Protein AF-A0A7J6XDV6-F1 (afdb_monomer_lite)

Organism: Thalictrum thalictroides (NCBI:txid46969)

Sequence (397 aa):
MFQEDDDDEEIQNKPAKRRCNKKQIIAVKEKKNRDFEEDVDFEEDVDFEEVNKEIGNISSEEQHILDGDNLLDVECMKLLLLDTNNEEENMLLLEYETNNENKEELLKEINDLKENAELLEDENNSFRKDLKEKDQEIEKRKEEIGILMLNLQELRQQNEEIKKTKDFLEGQLLKITKSFPEGNEATKATLNDLNLKVKELKVENGELKKKVNKVLEIQHENEDLKLKLQELQNENAKMNKQVNKVLEVQHENEDLKLKLQVLQNENAKMNKQLIPLVEVPLLERMDNLQKENDDLKKKKNYVTPMIIEKFKNDNLPPPFNGNETVTEVDAPNQGPTLDCGIYTCEFMELLSFNNNIPKKFHEGFAEKKRVEYAVKILTTPNCSWDIELQKQRHSKP

pLDDT: mean 72.25, std 16.9, range [35.0, 94.75]

InterPro domains:
  IPR003653 Ulp1 protease family, C-terminal catalytic domain [PF02902] (301-377)
  IPR038765 Papain-like cysteine peptidase superfamily [SSF54001] (292-379)

Secondary structure (DSSP, 8-state):
-----------------------SSSSSTTSSSS-------------TTSGGGSS--S-TTSSSSSSSS----HHHHHHHHTTS--HHHHHHHHHHHHHHHHHHHHHHHHHHHHHHHHHHHHHHHHHHHHHHHHHHHHHHHHHHHHHHHHHHHHHHHHHHHHHHHHHHHHHHHHHHHHH-SS--HHHHHHHHHHHHHHHHHHHHHHHHHHHHHHHHHHHHHHHHHHHHHHHHHHHHHHHHHHHHHHHHHHHHHHHHHHHHHHHHHHHHHHHHHHHHHHHHHHHHHHHHHHHHHHHHHHHHHHHHHHHHHHHHHS-PPPP--TTS-------PPP-SSS-HHHHHHHHHHHHHTT----TT--GGGHHHHHHHHHHHHHH-TT-THHHHHHHHHTS--

Foldseek 3Di:
DDDDDDDDDDDDDDDDDDDDDPPDPPPPPPPPPDDDPDDDDDPDPDDPPPVVPVVPDDDPPPPPPPPDDDPPPPVVVVVVVVPDPPVVVVVVVVVVVVVVVVVVVVVVVVVVVVVVVVVVVVVVVVLVVVLVVLVVVLVVLVVVLVVLVVVLVVLVVVVVVVVVVLVVVVVVLVVLCVVDVDDDVVNVVSVVVNVVVVVVVVVVVVVSVVSVVVSVVSVVVSVVSVVVSVVSVVVVVVVVVVVVVVVVVVVVVVVVVVVVVVVVVVVVVVCVVVCCVPVVVVVVVVVVVVVVVVVVVVVVVVVVVVVVVVVVPPPDPPDDDPPDDDDDADADDDDPDPQVVLSVVVVVVCVVVVHRHPPPDDPVCSVVSVVVVVCCCVPVPPPVPVVVVVVVVPPDD

Radius of gyration: 58.83 Å; chains: 1; bounding box: 135×61×163 Å

Structure (mmCIF, N/CA/C/O backbone):
data_AF-A0A7J6XDV6-F1
#
_entry.id   AF-A0A7J6XDV6-F1
#
loop_
_atom_site.group_PDB
_atom_site.id
_atom_site.type_symbol
_atom_site.label_atom_id
_atom_site.label_alt_id
_atom_site.label_comp_id
_atom_site.label_asym_id
_atom_site.label_entity_id
_atom_site.label_seq_id
_atom_site.pdbx_PDB_ins_code
_atom_site.Cartn_x
_atom_site.Cartn_y
_atom_site.Cartn_z
_atom_site.occupancy
_atom_site.B_iso_or_equiv
_atom_site.auth_seq_id
_atom_site.auth_comp_id
_atom_site.auth_asym_id
_atom_site.auth_atom_id
_atom_site.pdbx_PDB_model_num
ATOM 1 N N . MET A 1 1 ? -66.094 -0.611 33.290 1.00 42.28 1 MET A N 1
ATOM 2 C CA . MET A 1 1 ? -66.402 0.003 31.987 1.00 42.28 1 MET A CA 1
ATOM 3 C C . MET A 1 1 ? -65.425 1.154 31.831 1.00 42.28 1 MET A C 1
ATOM 5 O O . MET A 1 1 ? -65.704 2.244 32.300 1.00 42.28 1 MET A O 1
ATOM 9 N N . PHE A 1 2 ? -64.224 0.856 31.345 1.00 40.97 2 PHE A N 1
ATOM 10 C CA . PHE A 1 2 ? -63.200 1.844 31.015 1.00 40.97 2 PHE A CA 1
ATOM 11 C C . PHE A 1 2 ? -62.683 1.441 29.640 1.00 40.97 2 PHE A C 1
ATOM 13 O O . PHE A 1 2 ? -62.364 0.271 29.439 1.00 40.97 2 PHE A O 1
ATOM 20 N N . GLN A 1 3 ? -62.794 2.376 28.703 1.00 47.59 3 GLN A N 1
ATOM 21 C CA . GLN A 1 3 ? -62.421 2.227 27.305 1.00 47.59 3 GLN A CA 1
ATOM 22 C C . GLN A 1 3 ? -60.904 2.385 27.190 1.00 47.59 3 GLN A C 1
ATOM 24 O O . GLN A 1 3 ? -60.331 3.284 27.804 1.00 47.59 3 GLN A O 1
ATOM 29 N N . GLU A 1 4 ? -60.293 1.459 26.460 1.00 53.06 4 GLU A N 1
ATOM 30 C CA . GLU A 1 4 ? -58.931 1.540 25.944 1.00 53.06 4 GLU A CA 1
ATOM 31 C C . GLU A 1 4 ? -59.018 2.307 24.619 1.00 53.06 4 GLU A C 1
ATOM 33 O O . GLU A 1 4 ? -59.754 1.889 23.725 1.00 53.06 4 GLU A O 1
ATOM 38 N N . ASP A 1 5 ? -58.330 3.445 24.536 1.00 54.31 5 ASP A N 1
ATOM 39 C CA . ASP A 1 5 ? -58.077 4.156 23.284 1.00 54.31 5 ASP A CA 1
ATOM 40 C C . ASP A 1 5 ? -56.620 3.854 22.895 1.00 54.31 5 ASP A C 1
ATOM 42 O O . ASP A 1 5 ? -55.681 4.313 23.550 1.00 54.31 5 ASP A O 1
ATOM 46 N N . ASP A 1 6 ? -56.462 3.014 21.871 1.00 53.03 6 ASP A N 1
ATOM 47 C CA . ASP A 1 6 ? -55.205 2.734 21.182 1.00 53.03 6 ASP A CA 1
ATOM 48 C C . ASP A 1 6 ? -54.987 3.807 20.101 1.00 53.03 6 ASP A C 1
ATOM 50 O O . ASP A 1 6 ? -55.679 3.816 19.080 1.00 53.03 6 ASP A O 1
ATOM 54 N N . ASP A 1 7 ? -54.023 4.705 20.316 1.00 51.44 7 ASP A N 1
ATOM 55 C CA . ASP A 1 7 ? -53.526 5.630 19.293 1.00 51.44 7 ASP A CA 1
ATOM 56 C C . ASP A 1 7 ? -52.220 5.079 18.688 1.00 51.44 7 ASP A C 1
ATOM 58 O O . ASP A 1 7 ? -51.138 5.169 19.276 1.00 51.44 7 ASP A O 1
ATOM 62 N N . ASP A 1 8 ? -52.332 4.511 17.485 1.00 48.66 8 ASP A N 1
ATOM 63 C CA . ASP A 1 8 ? -51.218 4.135 16.611 1.00 48.66 8 ASP A CA 1
ATOM 64 C C . ASP A 1 8 ? -50.606 5.392 15.952 1.00 48.66 8 ASP A C 1
ATOM 66 O O . ASP A 1 8 ? -51.126 5.920 14.964 1.00 48.66 8 ASP A O 1
ATOM 70 N N . GLU A 1 9 ? -49.465 5.873 16.460 1.00 49.72 9 GLU A N 1
ATOM 71 C CA . GLU A 1 9 ? -48.662 6.905 15.785 1.00 49.72 9 GLU A CA 1
ATOM 72 C C . GLU A 1 9 ? -47.758 6.302 14.692 1.00 49.72 9 GLU A C 1
ATOM 74 O O . GLU A 1 9 ? -46.709 5.697 14.931 1.00 49.72 9 GLU A O 1
ATOM 79 N N . GLU A 1 10 ? -48.169 6.529 13.447 1.00 46.97 10 GLU A N 1
ATOM 80 C CA . GLU A 1 10 ? -47.465 6.210 12.207 1.00 46.97 10 GLU A CA 1
ATOM 81 C C . GLU A 1 10 ? -46.245 7.143 11.998 1.00 46.97 10 GLU A C 1
ATOM 83 O O . GLU A 1 10 ? -46.358 8.295 11.569 1.00 46.97 10 GLU A O 1
ATOM 88 N N . ILE A 1 11 ? -45.034 6.650 12.285 1.00 42.91 11 ILE A N 1
ATOM 89 C CA . ILE A 1 11 ? -43.776 7.392 12.087 1.00 42.91 11 ILE A CA 1
ATOM 90 C C . ILE A 1 11 ? -43.393 7.414 10.595 1.00 42.91 11 ILE A C 1
ATOM 92 O O . ILE A 1 11 ? -42.800 6.478 10.056 1.00 42.91 11 ILE A O 1
ATOM 96 N N . GLN A 1 12 ? -43.673 8.532 9.920 1.00 42.88 12 GLN A N 1
ATOM 97 C CA . GLN A 1 12 ? -43.189 8.811 8.564 1.00 42.88 12 GLN A CA 1
ATOM 98 C C . GLN A 1 12 ? -41.714 9.259 8.560 1.00 42.88 12 GLN A C 1
ATOM 100 O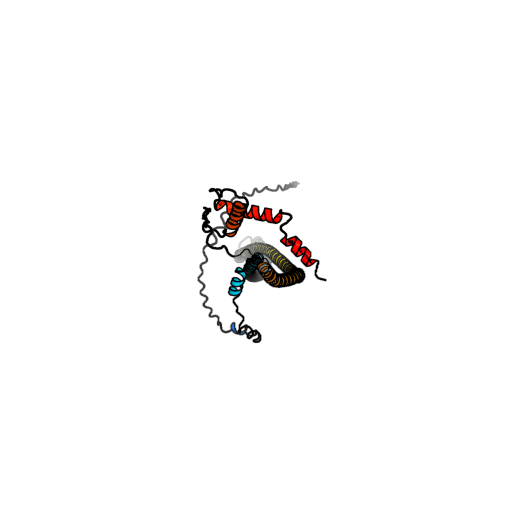 O . GLN A 1 12 ? -41.376 10.395 8.896 1.00 42.88 12 GLN A O 1
ATOM 105 N N . ASN A 1 13 ? -40.825 8.385 8.083 1.00 39.56 13 ASN A N 1
ATOM 106 C CA . ASN A 1 13 ? -39.424 8.700 7.793 1.00 39.56 13 ASN A CA 1
ATOM 107 C C . ASN A 1 13 ? -39.28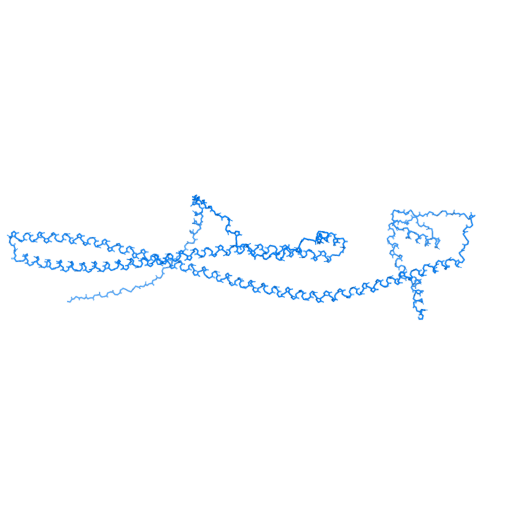6 9.609 6.554 1.00 39.56 13 ASN A C 1
ATOM 109 O O . ASN A 1 13 ? -39.441 9.159 5.418 1.00 39.56 13 ASN A O 1
ATOM 113 N N . LYS A 1 14 ? -38.905 10.880 6.750 1.00 41.59 14 LYS A N 1
ATOM 114 C CA . LYS A 1 14 ? -38.381 11.757 5.682 1.00 41.59 14 LYS A CA 1
ATOM 115 C C . LYS A 1 14 ? -36.859 11.912 5.816 1.00 41.59 14 LYS A C 1
ATOM 117 O O . LYS A 1 14 ? -36.395 12.328 6.876 1.00 41.59 14 LYS A O 1
ATOM 122 N N . PRO A 1 15 ? -36.061 11.669 4.759 1.00 42.22 15 PRO A N 1
ATOM 123 C CA . PRO A 1 15 ? -34.617 11.863 4.823 1.00 42.22 15 PRO A CA 1
ATOM 124 C C . PRO A 1 15 ? -34.245 13.350 4.718 1.00 42.22 15 PRO A C 1
ATOM 126 O O . PRO A 1 15 ? -34.617 14.056 3.776 1.00 42.22 15 PRO A O 1
ATOM 129 N N . ALA A 1 16 ? -33.462 13.822 5.688 1.00 37.50 16 ALA A N 1
ATOM 130 C CA . ALA A 1 16 ? -32.899 15.165 5.715 1.00 37.50 16 ALA A CA 1
ATOM 131 C C . ALA A 1 16 ? -31.791 15.328 4.656 1.00 37.50 16 ALA A C 1
ATOM 133 O O . ALA A 1 16 ? -30.731 14.705 4.729 1.00 37.50 16 ALA A O 1
ATOM 134 N N . LYS A 1 17 ? -32.000 16.228 3.687 1.00 44.69 17 LYS A N 1
ATOM 135 C CA . LYS A 1 17 ? -30.949 16.705 2.774 1.00 44.69 17 LYS A CA 1
ATOM 136 C C . LYS A 1 17 ? -29.948 17.571 3.548 1.00 44.69 17 LYS A C 1
ATOM 138 O O . LYS A 1 17 ? -30.222 18.740 3.815 1.00 44.69 17 LYS A O 1
ATOM 143 N N . ARG A 1 18 ? -28.767 17.035 3.868 1.00 41.06 18 ARG A N 1
ATOM 144 C CA . ARG A 1 18 ? -27.627 17.830 4.359 1.00 41.06 18 ARG A CA 1
ATOM 145 C C . ARG A 1 18 ? -26.849 18.415 3.175 1.00 41.06 18 ARG A C 1
ATOM 147 O O . ARG A 1 18 ? -26.206 17.692 2.421 1.00 41.06 18 ARG A O 1
ATOM 154 N N . ARG A 1 19 ? -26.907 19.741 3.014 1.00 41.50 19 ARG A N 1
ATOM 155 C CA . ARG A 1 19 ? -25.974 20.519 2.180 1.00 41.50 19 ARG A CA 1
ATOM 156 C C . ARG A 1 19 ? -24.620 20.573 2.893 1.00 41.50 19 ARG A C 1
ATOM 158 O O . ARG A 1 19 ? -24.540 21.096 3.999 1.00 41.50 19 ARG A O 1
ATOM 165 N N . CYS A 1 20 ? -23.569 20.053 2.263 1.00 35.00 20 CYS A N 1
ATOM 166 C CA . CYS A 1 20 ? -22.197 20.167 2.754 1.00 35.00 20 CYS A CA 1
ATOM 167 C C . CYS A 1 20 ? -21.556 21.448 2.187 1.00 35.00 20 CYS A C 1
ATOM 169 O O . CYS A 1 20 ? -21.428 21.597 0.971 1.00 35.00 20 CYS A O 1
ATOM 171 N N . ASN A 1 21 ? -21.185 22.387 3.063 1.00 39.69 21 ASN A N 1
ATOM 172 C CA . ASN A 1 21 ? -20.467 23.610 2.702 1.00 39.69 21 ASN A CA 1
ATOM 173 C C . ASN A 1 21 ? -18.962 23.320 2.584 1.00 39.69 21 ASN A C 1
ATOM 175 O O . ASN A 1 21 ? -18.281 23.024 3.559 1.00 39.69 21 ASN A O 1
ATOM 179 N N . LYS A 1 22 ? -18.442 23.446 1.363 1.00 44.06 22 LYS A N 1
ATOM 180 C CA . LYS A 1 22 ? -17.105 23.025 0.915 1.00 44.06 22 LYS A CA 1
ATOM 181 C C . LYS A 1 22 ? -15.966 24.019 1.239 1.00 44.06 22 LYS A C 1
ATOM 183 O O . LYS A 1 22 ? -15.040 24.145 0.448 1.00 44.06 22 LYS A O 1
ATOM 188 N N . LYS A 1 23 ? -16.026 24.772 2.348 1.00 45.41 23 LYS A N 1
ATOM 189 C CA . LYS A 1 23 ? -15.113 25.921 2.588 1.00 45.41 23 LYS A CA 1
ATOM 190 C C . LYS A 1 23 ? -14.207 25.873 3.831 1.00 45.41 23 LYS A C 1
ATOM 192 O O . LYS A 1 23 ? -13.604 26.888 4.145 1.00 45.41 23 LYS A O 1
ATOM 197 N N . GLN A 1 24 ? -14.026 24.733 4.503 1.00 44.28 24 GLN A N 1
ATOM 198 C CA . GLN A 1 24 ? -13.147 24.665 5.694 1.00 44.28 24 GLN A CA 1
ATOM 199 C C . GLN A 1 24 ? -11.982 23.660 5.626 1.00 44.28 24 GLN A C 1
ATOM 201 O O . GLN A 1 24 ? -11.251 23.519 6.596 1.00 44.28 24 GLN A O 1
ATOM 206 N N . ILE A 1 25 ? -11.734 23.007 4.485 1.00 40.75 25 ILE A N 1
ATOM 207 C CA . ILE A 1 25 ? -10.729 21.924 4.399 1.00 40.75 25 ILE A CA 1
ATOM 208 C C . ILE A 1 25 ? -9.299 22.420 4.073 1.00 40.75 25 ILE A C 1
ATOM 210 O O . ILE A 1 25 ? -8.350 21.652 4.159 1.00 40.75 25 ILE A O 1
ATOM 214 N N . ILE A 1 26 ? -9.089 23.706 3.769 1.00 42.16 26 ILE A N 1
ATOM 215 C CA . ILE A 1 26 ? -7.768 24.188 3.306 1.00 42.16 26 ILE A CA 1
ATOM 216 C C . ILE A 1 26 ? -6.864 24.718 4.442 1.00 42.16 26 ILE A C 1
ATOM 218 O O . ILE A 1 26 ? -5.658 24.792 4.267 1.00 42.16 26 ILE A O 1
ATOM 222 N N . ALA A 1 27 ? -7.375 24.989 5.647 1.00 40.38 27 ALA A N 1
ATOM 223 C CA . ALA A 1 27 ? -6.586 25.678 6.684 1.00 40.38 27 ALA A CA 1
ATOM 224 C C . ALA A 1 27 ? -5.869 24.777 7.718 1.00 40.38 27 ALA A C 1
ATOM 226 O O . ALA A 1 27 ? -5.252 25.297 8.642 1.00 40.38 27 ALA A O 1
ATOM 227 N N . VAL A 1 28 ? -5.938 23.443 7.606 1.00 42.12 28 VAL A N 1
ATOM 228 C CA . VAL A 1 28 ? -5.372 22.527 8.629 1.00 42.12 28 VAL A CA 1
ATOM 229 C C . VAL A 1 28 ? -4.059 21.860 8.184 1.00 42.12 28 VAL A C 1
ATOM 231 O O . VAL A 1 28 ? -3.359 21.278 9.007 1.00 42.12 28 VAL A O 1
ATOM 234 N N . LYS A 1 29 ? -3.659 21.985 6.911 1.00 42.00 29 LYS A N 1
ATOM 235 C CA . LYS A 1 29 ? -2.467 21.296 6.380 1.00 42.00 29 LYS A CA 1
ATOM 236 C C . LYS A 1 29 ? -1.126 22.019 6.567 1.00 42.00 29 LYS A C 1
ATOM 238 O O . LYS A 1 29 ? -0.101 21.397 6.339 1.00 42.00 29 LYS A O 1
ATOM 243 N N . GLU A 1 30 ? -1.094 23.266 7.038 1.00 41.66 30 GLU A N 1
ATOM 244 C CA . GLU A 1 30 ? 0.160 24.050 7.106 1.00 41.66 30 GLU A CA 1
ATOM 245 C C . GLU A 1 30 ? 0.763 24.211 8.513 1.00 41.66 30 GLU A C 1
ATOM 247 O O . GLU A 1 30 ? 1.738 24.938 8.683 1.00 41.66 30 GLU A O 1
ATOM 252 N N . LYS A 1 31 ? 0.228 23.542 9.545 1.00 40.75 31 LYS A N 1
ATOM 253 C CA . LYS A 1 31 ? 0.645 23.798 10.941 1.00 40.75 31 LYS A CA 1
ATOM 254 C C . LYS A 1 31 ? 1.330 22.645 11.681 1.00 40.75 31 LYS A C 1
ATOM 256 O O . LYS A 1 31 ? 1.482 22.748 12.890 1.00 40.75 31 LYS A O 1
ATOM 261 N N . LYS A 1 32 ? 1.739 21.571 10.995 1.00 43.12 32 LYS A N 1
ATOM 262 C CA . LYS A 1 32 ? 2.311 20.368 11.640 1.00 43.12 32 LYS A CA 1
ATOM 263 C C . LYS A 1 32 ? 3.757 20.005 11.259 1.00 43.12 32 LYS A C 1
ATOM 265 O O . LYS A 1 32 ? 4.194 18.924 11.618 1.00 43.12 32 LYS A O 1
ATOM 270 N N . ASN A 1 33 ? 4.502 20.909 10.615 1.00 41.16 33 ASN A N 1
ATOM 271 C CA . ASN A 1 33 ? 5.923 20.697 10.271 1.00 41.16 33 ASN A CA 1
ATOM 272 C C . ASN A 1 33 ? 6.887 21.611 11.051 1.00 41.16 33 ASN A C 1
ATOM 274 O O . ASN A 1 33 ? 7.917 22.025 10.532 1.00 41.16 33 ASN A O 1
ATOM 278 N N . ARG A 1 34 ? 6.549 21.983 12.283 1.00 45.19 34 ARG A N 1
ATOM 279 C CA . ARG A 1 34 ? 7.499 22.596 13.216 1.00 45.19 34 ARG A CA 1
ATOM 280 C C . ARG A 1 34 ? 7.268 21.959 14.573 1.00 45.19 34 ARG A C 1
ATOM 282 O O . ARG A 1 34 ? 6.109 21.778 14.933 1.00 45.19 34 ARG A O 1
ATOM 289 N N . ASP A 1 35 ? 8.363 21.646 15.249 1.00 46.56 35 ASP A N 1
ATOM 290 C CA . ASP A 1 35 ? 8.462 21.067 16.592 1.00 46.56 35 ASP A CA 1
ATOM 291 C C . ASP A 1 35 ? 8.635 19.539 16.583 1.00 46.56 35 ASP A C 1
ATOM 293 O O . ASP A 1 35 ? 7.716 18.809 16.926 1.00 46.56 35 ASP A O 1
ATOM 297 N N . PHE A 1 36 ? 9.822 19.082 16.169 1.00 41.06 36 PHE A N 1
ATOM 298 C CA . PHE A 1 36 ? 10.535 17.931 16.746 1.00 41.06 36 PHE A CA 1
ATOM 299 C C . PHE A 1 36 ? 12.029 18.079 16.395 1.00 41.06 36 PHE A C 1
ATOM 301 O O . PHE A 1 36 ? 12.536 17.469 15.461 1.00 41.06 36 PHE A O 1
ATOM 308 N N . GLU A 1 37 ? 12.704 18.986 17.105 1.00 47.16 37 GLU A N 1
ATOM 309 C CA . GLU A 1 37 ? 14.139 18.869 17.386 1.00 47.16 37 GLU A CA 1
ATOM 310 C C . GLU A 1 37 ? 14.222 18.104 18.713 1.00 47.16 37 GLU A C 1
ATOM 312 O O . GLU A 1 37 ? 13.927 18.662 19.770 1.00 47.16 37 GLU A O 1
ATOM 317 N N . GLU A 1 38 ? 14.521 16.809 18.649 1.00 44.34 38 GLU A N 1
ATOM 318 C CA . GLU A 1 38 ? 15.039 16.055 19.789 1.00 44.34 38 GLU A CA 1
ATOM 319 C C . GLU A 1 38 ? 16.454 15.619 19.418 1.00 44.34 38 GLU A C 1
ATOM 321 O O . GLU A 1 38 ? 16.659 14.855 18.474 1.00 44.34 38 GLU A O 1
ATOM 326 N N . ASP A 1 39 ? 17.415 16.179 20.149 1.00 47.16 39 ASP A N 1
ATOM 327 C CA . ASP A 1 39 ? 18.809 15.764 20.166 1.00 47.16 39 ASP A CA 1
ATOM 328 C C . ASP A 1 39 ? 18.874 14.302 20.622 1.00 47.16 39 ASP A C 1
ATOM 330 O O . ASP A 1 39 ? 18.551 13.980 21.770 1.00 47.16 39 ASP A O 1
ATOM 334 N N . VAL A 1 40 ? 19.276 13.409 19.718 1.00 41.66 40 VAL A N 1
ATOM 335 C CA . VAL A 1 40 ? 19.622 12.032 20.063 1.00 41.66 40 VAL A CA 1
ATOM 336 C C . VAL A 1 40 ? 21.095 11.821 19.741 1.00 41.66 40 VAL A C 1
ATOM 338 O O . VAL A 1 40 ? 21.469 11.566 18.598 1.00 41.66 40 VAL A O 1
ATOM 341 N N . ASP A 1 41 ? 21.927 11.952 20.773 1.00 44.81 41 ASP A N 1
ATOM 342 C CA . ASP A 1 41 ? 23.327 11.538 20.758 1.00 44.81 41 ASP A CA 1
ATOM 343 C C . ASP A 1 41 ? 23.387 10.000 20.713 1.00 44.81 41 ASP A C 1
ATOM 345 O O . ASP A 1 41 ? 23.250 9.327 21.737 1.00 44.81 41 ASP A O 1
ATOM 349 N N . PHE A 1 42 ? 23.570 9.436 19.518 1.00 38.22 42 PHE A N 1
ATOM 350 C CA . PHE A 1 42 ? 23.990 8.046 19.337 1.00 38.22 42 PHE A CA 1
ATOM 351 C C . PHE A 1 42 ? 25.503 8.012 19.079 1.00 38.22 42 PHE A C 1
ATOM 353 O O . PHE A 1 42 ? 25.958 8.130 17.943 1.00 38.22 42 PHE A O 1
ATOM 360 N N . GLU A 1 43 ? 26.286 7.844 20.145 1.00 45.59 43 GLU A N 1
ATOM 361 C CA . GLU A 1 43 ? 27.630 7.265 20.056 1.00 45.59 43 GLU A CA 1
ATOM 362 C C . GLU A 1 43 ? 27.474 5.736 19.999 1.00 45.59 43 GLU A C 1
ATOM 364 O O . GLU A 1 43 ? 27.430 5.064 21.029 1.00 45.59 43 GLU A O 1
ATOM 369 N N . GLU A 1 44 ? 27.337 5.177 18.794 1.00 43.44 44 GLU A N 1
ATOM 370 C CA . GLU A 1 44 ? 27.604 3.756 18.554 1.00 43.44 44 GLU A CA 1
ATOM 371 C C . GLU A 1 44 ? 28.928 3.631 17.796 1.00 43.44 44 GLU A C 1
ATOM 373 O O . GLU A 1 44 ? 29.022 3.901 16.598 1.00 43.44 44 GLU A O 1
ATOM 378 N N . ASP A 1 45 ? 29.966 3.226 18.530 1.00 43.53 45 ASP A N 1
ATOM 379 C CA . ASP A 1 45 ? 31.224 2.731 17.983 1.00 43.53 45 ASP A CA 1
ATOM 380 C C . ASP A 1 45 ? 30.943 1.433 17.208 1.00 43.53 45 ASP A C 1
ATOM 382 O O . ASP A 1 45 ? 30.881 0.340 17.774 1.00 43.53 45 ASP A O 1
ATOM 386 N N . VAL A 1 46 ? 30.732 1.549 15.896 1.00 42.97 46 VAL A N 1
ATOM 387 C CA . VAL A 1 46 ? 30.672 0.395 14.995 1.00 42.97 46 VAL A CA 1
ATOM 388 C C . VAL A 1 46 ? 32.104 -0.002 14.635 1.00 42.97 46 VAL A C 1
ATOM 390 O O . VAL A 1 46 ? 32.789 0.704 13.892 1.00 42.97 46 VAL A O 1
ATOM 393 N N . ASP A 1 47 ? 32.558 -1.142 15.158 1.00 50.25 47 ASP A N 1
ATOM 394 C CA . ASP A 1 47 ? 33.832 -1.771 14.795 1.00 50.25 47 ASP A CA 1
ATOM 395 C C . ASP A 1 47 ? 33.838 -2.139 13.297 1.00 50.25 47 ASP A C 1
ATOM 397 O O . ASP A 1 47 ? 33.308 -3.162 12.859 1.00 50.25 47 ASP A O 1
ATOM 401 N N . PHE A 1 48 ? 34.491 -1.301 12.488 1.00 42.25 48 PHE A N 1
ATOM 402 C CA . PHE A 1 48 ? 34.671 -1.465 11.037 1.00 42.25 48 PHE A CA 1
ATOM 403 C C . PHE A 1 48 ? 35.548 -2.671 10.627 1.00 42.25 48 PHE A C 1
ATOM 405 O O . PHE A 1 48 ? 35.811 -2.875 9.440 1.00 42.25 48 PHE A O 1
ATOM 412 N N . GLU A 1 49 ? 36.012 -3.489 11.575 1.00 46.88 49 GLU A N 1
ATOM 413 C CA . GLU A 1 49 ? 36.910 -4.617 11.301 1.00 46.88 49 GLU A CA 1
ATOM 414 C C . GLU A 1 49 ? 36.191 -5.910 10.873 1.00 46.88 49 GLU A C 1
ATOM 416 O O . GLU A 1 49 ? 36.839 -6.812 10.336 1.00 46.88 49 GLU A O 1
ATOM 421 N N . GLU A 1 50 ? 34.862 -6.001 11.012 1.00 44.28 50 GLU A N 1
ATOM 422 C CA . GLU A 1 50 ? 34.119 -7.230 10.682 1.00 44.28 50 GLU A CA 1
ATOM 423 C C . GLU A 1 50 ? 33.432 -7.208 9.299 1.00 44.28 50 GLU A C 1
ATOM 425 O O . GLU A 1 50 ? 33.241 -8.261 8.692 1.00 44.28 50 GLU A O 1
ATOM 430 N N . VAL A 1 51 ? 33.200 -6.029 8.706 1.00 42.19 51 VAL A N 1
ATOM 431 C CA . VAL A 1 51 ? 32.609 -5.904 7.350 1.00 42.19 51 VAL A CA 1
ATOM 432 C C . VAL A 1 51 ? 33.622 -6.222 6.236 1.00 42.19 51 VAL A C 1
ATOM 434 O O . VAL A 1 51 ? 33.253 -6.654 5.145 1.00 42.19 51 VAL A O 1
ATOM 437 N N . ASN A 1 52 ? 34.926 -6.136 6.518 1.00 44.19 52 ASN A N 1
ATOM 438 C CA . ASN A 1 52 ? 35.975 -6.485 5.550 1.00 44.19 52 ASN A CA 1
ATOM 439 C C . ASN A 1 52 ? 36.252 -7.996 5.427 1.00 44.19 52 ASN A C 1
ATOM 441 O O . ASN A 1 52 ? 37.124 -8.394 4.653 1.00 44.19 52 ASN A O 1
ATOM 445 N N . LYS A 1 53 ? 35.525 -8.857 6.155 1.00 48.28 53 LYS A N 1
ATOM 446 C CA . LYS A 1 53 ? 35.725 -10.316 6.110 1.00 48.28 53 LYS A CA 1
ATOM 447 C C . LYS A 1 53 ? 34.789 -11.064 5.158 1.00 48.28 53 LYS A C 1
ATOM 449 O O . LYS A 1 53 ? 35.102 -12.199 4.807 1.00 48.28 53 LYS A O 1
ATOM 454 N N . GLU A 1 54 ? 33.706 -10.443 4.687 1.00 40.91 54 GLU A N 1
ATOM 455 C CA . GLU A 1 54 ? 32.760 -11.076 3.748 1.00 40.91 54 GLU A CA 1
ATOM 456 C C . GLU A 1 54 ? 32.924 -10.647 2.279 1.00 40.91 54 GLU A C 1
ATOM 458 O O . GLU A 1 54 ? 32.385 -11.304 1.392 1.00 40.91 54 GLU A O 1
ATOM 463 N N . ILE A 1 55 ? 33.781 -9.663 1.975 1.00 41.38 55 ILE A N 1
ATOM 464 C CA . ILE A 1 55 ? 34.198 -9.324 0.593 1.00 41.38 55 ILE A CA 1
ATOM 465 C C . ILE A 1 55 ? 35.541 -10.000 0.260 1.00 41.38 55 ILE A C 1
ATOM 467 O O . ILE A 1 55 ? 36.436 -9.442 -0.368 1.00 41.38 55 ILE A O 1
ATOM 471 N N . GLY A 1 56 ? 35.718 -11.229 0.733 1.00 44.34 56 GLY A N 1
ATOM 472 C CA . GLY A 1 56 ? 36.944 -12.000 0.571 1.00 44.34 56 GLY A CA 1
ATOM 473 C C . GLY A 1 56 ? 36.673 -13.335 -0.096 1.00 44.34 56 GLY A C 1
ATOM 474 O O . GLY A 1 56 ? 36.844 -14.348 0.564 1.00 44.34 56 GLY A O 1
ATOM 475 N N . ASN A 1 57 ? 36.201 -13.340 -1.350 1.00 43.75 57 ASN A N 1
ATOM 476 C CA . ASN A 1 57 ? 36.223 -14.512 -2.247 1.00 43.75 57 ASN A CA 1
ATOM 477 C C . ASN A 1 57 ? 35.870 -14.155 -3.708 1.00 43.75 57 ASN A C 1
ATOM 479 O O . ASN A 1 57 ? 35.110 -14.861 -4.370 1.00 43.75 57 ASN A O 1
ATOM 483 N N . ILE A 1 58 ? 36.443 -13.075 -4.247 1.00 40.22 58 ILE A N 1
ATOM 484 C CA . ILE A 1 58 ? 36.572 -12.948 -5.705 1.00 40.22 58 ILE A CA 1
ATOM 485 C C . ILE A 1 58 ? 37.957 -13.476 -6.063 1.00 40.22 58 ILE A C 1
ATOM 487 O O . ILE A 1 58 ? 38.980 -12.932 -5.656 1.00 40.22 58 ILE A O 1
ATOM 491 N N . SER A 1 59 ? 37.934 -14.615 -6.747 1.00 45.00 59 SER A N 1
ATOM 492 C CA . SER A 1 59 ? 39.065 -15.345 -7.308 1.00 45.00 59 SER A CA 1
ATOM 493 C C . SER A 1 59 ? 40.136 -14.425 -7.907 1.00 45.00 59 SER A C 1
ATOM 495 O O . SER A 1 59 ? 39.874 -13.623 -8.800 1.00 45.00 59 SER A O 1
ATOM 497 N N . SER A 1 60 ? 41.370 -14.607 -7.448 1.00 46.00 60 SER A N 1
ATOM 498 C CA . SER A 1 60 ? 42.592 -13.942 -7.903 1.00 46.00 60 SER A CA 1
ATOM 499 C C . SER A 1 60 ? 43.082 -14.393 -9.293 1.00 46.00 60 SER A C 1
ATOM 501 O O . SER A 1 60 ? 44.270 -14.274 -9.585 1.00 46.00 60 SER A O 1
ATOM 503 N N . GLU A 1 61 ? 42.213 -14.933 -10.152 1.00 43.19 61 GLU A N 1
ATOM 504 C CA . GLU A 1 61 ? 42.577 -15.392 -11.505 1.00 43.19 61 GLU A CA 1
ATOM 505 C C . GLU A 1 61 ? 42.276 -14.376 -12.623 1.00 43.19 61 GLU A C 1
ATOM 507 O O . GLU A 1 61 ? 42.722 -14.577 -13.748 1.00 43.19 61 GLU A O 1
ATOM 512 N N . GLU A 1 62 ? 41.629 -13.241 -12.331 1.00 45.12 62 GLU A N 1
ATOM 513 C CA . GLU A 1 62 ? 41.301 -12.217 -13.348 1.00 45.12 62 GLU A CA 1
ATOM 514 C C . GLU A 1 62 ? 42.104 -10.903 -13.237 1.00 45.12 62 GLU A C 1
ATOM 516 O O . GLU A 1 62 ? 41.857 -9.962 -13.986 1.00 45.12 62 GLU A O 1
ATOM 521 N N . GLN A 1 63 ? 43.124 -10.826 -12.372 1.00 41.22 63 GLN A N 1
ATOM 522 C CA . GLN A 1 63 ? 43.938 -9.607 -12.179 1.00 41.22 63 GLN A CA 1
ATOM 523 C C . GLN A 1 63 ? 45.283 -9.569 -12.931 1.00 41.22 63 GLN A C 1
ATOM 525 O O . GLN A 1 63 ? 46.097 -8.689 -12.676 1.00 41.22 63 GLN A O 1
ATOM 530 N N . HIS A 1 64 ? 45.527 -10.459 -13.900 1.00 41.56 64 HIS A N 1
ATOM 531 C CA . HIS A 1 64 ? 46.807 -10.499 -14.633 1.00 41.56 64 HIS A CA 1
ATOM 532 C C . HIS A 1 64 ? 46.736 -10.269 -16.156 1.00 41.56 64 HIS A C 1
ATOM 534 O O . HIS A 1 64 ? 47.687 -10.606 -16.857 1.00 41.56 64 HIS A O 1
ATOM 540 N N . ILE A 1 65 ? 45.674 -9.652 -16.696 1.00 43.25 65 ILE A N 1
ATOM 541 C CA . ILE A 1 65 ? 45.585 -9.339 -18.148 1.00 43.25 65 ILE A CA 1
ATOM 542 C C . ILE A 1 65 ? 45.283 -7.850 -18.427 1.00 43.25 65 ILE A C 1
ATOM 544 O O . ILE A 1 65 ? 44.740 -7.511 -19.470 1.00 43.25 65 ILE A O 1
ATOM 548 N N . LEU A 1 66 ? 45.634 -6.925 -17.526 1.00 42.00 66 LEU A N 1
ATOM 549 C CA . LEU A 1 66 ? 45.458 -5.482 -17.793 1.00 42.00 66 LEU A CA 1
ATOM 550 C C . LEU A 1 66 ? 46.690 -4.602 -17.551 1.00 42.00 66 LEU A C 1
ATOM 552 O O . LEU A 1 66 ? 46.592 -3.391 -17.708 1.00 42.00 66 LEU A O 1
ATOM 556 N N . ASP A 1 67 ? 47.858 -5.195 -17.310 1.00 47.00 67 ASP A N 1
ATOM 557 C CA . ASP A 1 67 ? 49.129 -4.466 -17.302 1.00 47.00 67 ASP A CA 1
ATOM 558 C C . ASP A 1 67 ? 49.978 -4.918 -18.495 1.00 47.00 67 ASP A C 1
ATOM 560 O O . ASP A 1 67 ? 50.739 -5.882 -18.410 1.00 47.00 67 ASP A O 1
ATOM 564 N N . GLY A 1 68 ? 49.820 -4.250 -19.640 1.00 46.44 68 GLY A N 1
ATOM 565 C CA . GLY A 1 68 ? 50.704 -4.471 -20.785 1.00 46.44 68 GLY A CA 1
ATOM 566 C C . GLY A 1 68 ? 50.175 -3.959 -22.120 1.00 46.44 68 GLY A C 1
ATOM 567 O O . GLY A 1 68 ? 49.527 -4.689 -22.863 1.00 46.44 68 GLY A O 1
ATOM 568 N N . ASP A 1 69 ? 50.543 -2.721 -22.444 1.00 48.75 69 ASP A N 1
ATOM 569 C CA . ASP A 1 69 ? 50.901 -2.291 -23.802 1.00 48.75 69 ASP A CA 1
ATOM 570 C C . ASP A 1 69 ? 49.831 -2.268 -24.906 1.00 48.75 69 ASP A C 1
ATOM 572 O O . ASP A 1 69 ? 50.146 -2.568 -26.053 1.00 48.75 69 ASP A O 1
ATOM 576 N N . ASN A 1 70 ? 48.598 -1.832 -24.628 1.00 49.78 70 ASN A N 1
ATOM 577 C CA . ASN A 1 70 ? 47.683 -1.386 -25.698 1.00 49.78 70 ASN A CA 1
ATOM 578 C C . ASN A 1 70 ? 46.717 -0.261 -25.284 1.00 49.78 70 ASN A C 1
ATOM 580 O O . ASN A 1 70 ? 45.634 -0.122 -25.846 1.00 49.78 70 ASN A O 1
ATOM 584 N N . LEU A 1 71 ? 47.141 0.616 -24.368 1.00 48.25 71 LEU A N 1
ATOM 585 C CA . LEU A 1 71 ? 46.595 1.976 -24.284 1.00 48.25 71 LEU A CA 1
ATOM 586 C C . LEU A 1 71 ? 47.185 2.822 -25.432 1.00 48.25 71 LEU A C 1
ATOM 588 O O . LEU A 1 71 ? 47.844 3.837 -25.225 1.00 48.25 71 LEU A O 1
ATOM 592 N N . LEU A 1 72 ? 46.987 2.383 -26.680 1.00 50.69 72 LEU A N 1
ATOM 593 C CA . LEU A 1 72 ? 46.903 3.355 -27.760 1.00 50.69 72 LEU A CA 1
ATOM 594 C C . LEU A 1 72 ? 45.605 4.103 -27.475 1.00 50.69 72 LEU A C 1
ATOM 596 O O . LEU A 1 72 ? 44.521 3.578 -27.722 1.00 50.69 72 LEU A O 1
ATOM 600 N N . ASP A 1 73 ? 45.763 5.255 -26.827 1.00 52.75 73 ASP A N 1
ATOM 601 C CA . ASP A 1 73 ? 44.724 6.194 -26.430 1.00 52.75 73 ASP A CA 1
ATOM 602 C C . ASP A 1 73 ? 43.514 6.111 -27.365 1.00 52.75 73 ASP A C 1
ATOM 604 O O . ASP A 1 73 ? 43.611 6.385 -28.566 1.00 52.75 73 ASP A O 1
ATOM 608 N N . VAL A 1 74 ? 42.349 5.791 -26.805 1.00 58.09 74 VAL A N 1
ATOM 609 C CA . VAL A 1 74 ? 41.065 6.039 -27.475 1.00 58.09 74 VAL A CA 1
ATOM 610 C C . VAL A 1 74 ? 41.008 7.511 -27.920 1.00 58.09 74 VAL A C 1
ATOM 612 O O . VAL A 1 74 ? 40.492 7.805 -28.993 1.00 58.09 74 VAL A O 1
ATOM 615 N N . GLU A 1 75 ? 41.661 8.414 -27.178 1.00 58.31 75 GLU A N 1
ATOM 616 C CA . GLU A 1 75 ? 41.947 9.807 -27.546 1.00 58.31 75 GLU A CA 1
ATOM 617 C C . GLU A 1 75 ? 42.776 9.958 -28.848 1.00 58.31 75 GLU A C 1
ATOM 619 O O . GLU A 1 75 ? 42.488 10.816 -29.681 1.00 58.31 75 GLU A O 1
ATOM 624 N N . CYS A 1 76 ? 43.784 9.110 -29.079 1.00 55.03 76 CYS A N 1
ATOM 625 C CA . CYS A 1 76 ? 44.629 9.123 -30.275 1.00 55.03 76 CYS A CA 1
ATOM 626 C C . CYS A 1 76 ? 43.929 8.492 -31.483 1.00 55.03 76 CYS A C 1
ATOM 628 O O . CYS A 1 76 ? 44.114 8.976 -32.599 1.00 55.03 76 CYS A O 1
ATOM 630 N N . MET A 1 77 ? 43.093 7.464 -31.288 1.00 58.25 77 MET A N 1
ATOM 631 C CA . MET A 1 77 ? 42.207 6.987 -32.358 1.00 58.25 77 MET A CA 1
ATOM 632 C C . MET A 1 77 ? 41.112 8.013 -32.696 1.00 58.25 77 MET A C 1
ATOM 634 O O . MET A 1 77 ? 40.829 8.199 -33.878 1.00 58.25 77 MET A O 1
ATOM 638 N N . LYS A 1 78 ? 40.575 8.755 -31.712 1.00 60.25 78 LYS A N 1
ATOM 639 C CA . LYS A 1 78 ? 39.669 9.898 -31.954 1.00 60.25 78 LYS A CA 1
ATOM 640 C C . LYS A 1 78 ? 40.334 10.983 -32.807 1.00 60.25 78 LYS A C 1
ATOM 642 O O . LYS A 1 78 ? 39.720 11.479 -33.746 1.00 60.25 78 LYS A O 1
ATOM 647 N N . LEU A 1 79 ? 41.598 11.313 -32.531 1.00 60.56 79 LEU A N 1
ATOM 648 C CA . LEU A 1 79 ? 42.353 12.303 -33.309 1.00 60.56 79 LEU A CA 1
ATOM 649 C C . LEU A 1 79 ? 42.686 11.836 -34.736 1.00 60.56 79 LEU A C 1
ATOM 651 O O . LEU A 1 79 ? 42.697 12.659 -35.645 1.00 60.56 79 LEU A O 1
ATOM 655 N N . LEU A 1 80 ? 42.923 10.538 -34.955 1.00 58.38 80 LEU A N 1
ATOM 656 C CA . LEU A 1 80 ? 43.199 9.991 -36.291 1.00 58.38 80 LEU A CA 1
ATOM 657 C C . LEU A 1 80 ? 41.941 9.834 -37.163 1.00 58.38 80 LEU A C 1
ATOM 659 O O . LEU A 1 80 ? 42.044 9.933 -38.383 1.00 58.38 80 LEU A O 1
ATOM 663 N N . LEU A 1 81 ? 40.764 9.619 -36.565 1.00 56.19 81 LEU A N 1
ATOM 664 C CA . LEU A 1 81 ? 39.491 9.523 -37.296 1.00 56.19 81 LEU A CA 1
ATOM 665 C C . LEU A 1 81 ? 38.940 10.901 -37.709 1.00 56.19 81 LEU A C 1
ATOM 667 O O . LEU A 1 81 ? 38.390 11.030 -38.802 1.00 56.19 81 LEU A O 1
ATOM 671 N N . LEU A 1 82 ? 39.177 11.948 -36.909 1.00 55.66 82 LEU A N 1
ATOM 672 C CA . LEU A 1 82 ? 38.764 13.328 -37.217 1.00 55.66 82 LEU A CA 1
ATOM 673 C C . LEU A 1 82 ? 39.477 13.947 -38.438 1.00 55.66 82 LEU A C 1
ATOM 675 O O . LEU A 1 82 ? 38.962 14.903 -39.014 1.00 55.66 82 LEU A O 1
ATOM 679 N N . ASP A 1 83 ? 40.627 13.406 -38.855 1.00 53.56 83 ASP A N 1
ATOM 680 C CA . ASP A 1 83 ? 41.381 13.871 -40.036 1.00 53.56 83 ASP A CA 1
ATOM 681 C C . ASP A 1 83 ? 40.867 13.272 -41.361 1.00 53.56 83 ASP A C 1
ATOM 683 O O . ASP A 1 83 ? 41.292 13.664 -42.454 1.00 53.56 83 ASP A O 1
ATOM 687 N N . THR A 1 84 ? 39.921 12.332 -41.294 1.00 54.81 84 THR A N 1
ATOM 688 C CA . THR A 1 84 ? 39.235 11.810 -42.476 1.00 54.81 84 THR A CA 1
ATOM 689 C C . THR A 1 84 ? 37.926 12.580 -42.670 1.00 54.81 84 THR A C 1
ATOM 691 O O . THR A 1 84 ? 37.089 12.640 -41.778 1.00 54.81 84 THR A O 1
ATOM 694 N N . ASN A 1 85 ? 37.729 13.203 -43.840 1.00 56.53 85 ASN A N 1
ATOM 695 C CA . ASN A 1 85 ? 36.498 13.929 -44.218 1.00 56.53 85 ASN A CA 1
ATOM 696 C C . ASN A 1 85 ? 35.283 12.987 -44.412 1.00 56.53 85 ASN A C 1
ATOM 698 O O . ASN A 1 85 ? 34.487 13.168 -45.334 1.00 56.53 85 ASN A O 1
ATOM 702 N N . ASN A 1 86 ? 35.168 11.939 -43.600 1.00 70.12 86 ASN A N 1
ATOM 703 C CA . ASN A 1 86 ? 34.144 10.922 -43.711 1.00 70.12 86 ASN A CA 1
ATOM 704 C C . ASN A 1 86 ? 33.015 11.236 -42.720 1.00 70.12 86 ASN A C 1
ATOM 706 O O . ASN A 1 86 ? 33.033 10.827 -41.561 1.00 70.12 86 ASN A O 1
ATOM 710 N N . GLU A 1 87 ? 32.043 12.035 -43.170 1.00 75.88 87 GLU A N 1
ATOM 711 C CA . GLU A 1 87 ? 30.904 12.494 -42.357 1.00 75.88 87 GLU A CA 1
ATOM 712 C C . GLU A 1 87 ? 30.113 11.335 -41.716 1.00 75.88 87 GLU A C 1
ATOM 714 O O . GLU A 1 87 ? 29.555 11.504 -40.632 1.00 75.88 87 GLU A O 1
ATOM 719 N N . GLU A 1 88 ? 30.102 10.151 -42.339 1.00 75.12 88 GLU A N 1
ATOM 720 C CA . GLU A 1 88 ? 29.416 8.960 -41.819 1.00 75.12 88 GLU A CA 1
ATOM 721 C C . GLU A 1 88 ? 30.073 8.395 -40.547 1.00 75.12 88 GLU A C 1
ATOM 723 O O . GLU A 1 88 ? 29.366 8.052 -39.599 1.00 75.12 88 GLU A O 1
ATOM 728 N N . GLU A 1 89 ? 31.407 8.346 -40.469 1.00 72.31 89 GLU A N 1
ATOM 729 C CA . GLU A 1 89 ? 32.110 7.827 -39.282 1.00 72.31 89 GLU A CA 1
ATOM 730 C C . GLU A 1 89 ? 31.975 8.774 -38.083 1.00 72.31 89 GLU A C 1
ATOM 732 O O . GLU A 1 89 ? 31.761 8.326 -36.955 1.00 72.31 89 GLU A O 1
ATOM 737 N N . ASN A 1 90 ? 31.993 10.088 -38.328 1.00 74.62 90 ASN A N 1
ATOM 738 C CA . ASN A 1 90 ? 31.751 11.089 -37.286 1.00 74.62 90 ASN A CA 1
ATOM 739 C C . ASN A 1 90 ? 30.309 11.030 -36.747 1.00 74.62 90 ASN A C 1
ATOM 741 O O . ASN A 1 90 ? 30.090 11.236 -35.553 1.00 74.62 90 ASN A O 1
ATOM 745 N N . MET A 1 91 ? 29.325 10.716 -37.599 1.00 79.12 91 MET A N 1
ATOM 746 C CA . MET A 1 91 ? 27.929 10.544 -37.181 1.00 79.12 91 MET A CA 1
ATOM 747 C C . MET A 1 91 ? 27.747 9.308 -36.290 1.00 79.12 91 MET A C 1
ATOM 749 O O . MET A 1 91 ? 27.089 9.396 -35.254 1.00 79.12 91 MET A O 1
ATOM 753 N N . LEU A 1 92 ? 28.371 8.181 -36.650 1.00 75.75 92 LEU A N 1
ATOM 754 C CA . LEU A 1 92 ? 28.330 6.951 -35.850 1.00 75.75 92 LEU A CA 1
ATOM 755 C C . LEU A 1 92 ? 29.012 7.118 -34.485 1.00 75.75 92 LEU A C 1
ATOM 757 O O . LEU A 1 92 ? 28.533 6.575 -33.489 1.00 75.75 92 LEU A O 1
ATOM 761 N N . LEU A 1 93 ? 30.106 7.886 -34.414 1.00 76.12 93 LEU A N 1
ATOM 762 C CA . LEU A 1 93 ? 30.788 8.173 -33.151 1.00 76.12 93 LEU A CA 1
ATOM 763 C C . LEU A 1 93 ? 29.918 9.032 -32.217 1.00 76.12 93 LEU A C 1
ATOM 765 O O . LEU A 1 93 ? 29.790 8.704 -31.039 1.00 76.12 93 LEU A O 1
ATOM 769 N N . LEU A 1 94 ? 29.262 10.069 -32.751 1.00 77.00 94 LEU A N 1
ATOM 770 C CA . LEU A 1 94 ? 28.298 10.894 -32.011 1.00 77.00 94 LEU A CA 1
ATOM 771 C C . LEU A 1 94 ? 27.106 10.074 -31.495 1.00 77.00 94 LEU A C 1
ATOM 773 O O . LEU A 1 94 ? 26.672 10.267 -30.358 1.00 77.00 94 LEU A O 1
ATOM 777 N N . GLU A 1 95 ? 26.584 9.144 -32.301 1.00 81.56 95 GLU A N 1
ATOM 778 C CA . GLU A 1 95 ? 25.506 8.235 -31.889 1.00 81.56 95 GLU A CA 1
ATOM 779 C C . GLU A 1 95 ? 25.967 7.271 -30.782 1.00 81.56 95 GLU A C 1
ATOM 781 O O . GLU A 1 95 ? 25.229 6.998 -29.835 1.00 81.56 95 GLU A O 1
ATOM 786 N N . TYR A 1 96 ? 27.205 6.774 -30.848 1.00 74.50 96 TYR A N 1
ATOM 787 C CA . TYR A 1 96 ? 27.775 5.942 -29.788 1.00 74.50 96 TYR A CA 1
ATOM 788 C C . TYR A 1 96 ? 27.952 6.716 -28.473 1.00 74.50 96 TYR A C 1
ATOM 790 O O . TYR A 1 96 ? 27.584 6.205 -27.414 1.00 74.50 96 TYR A O 1
ATOM 798 N N . GLU A 1 97 ? 28.475 7.944 -28.528 1.00 79.31 97 GLU A N 1
ATOM 799 C CA . GLU A 1 97 ? 28.660 8.799 -27.348 1.00 79.31 97 GLU A CA 1
ATOM 800 C C . GLU A 1 97 ? 27.316 9.145 -26.694 1.00 79.31 97 GLU A C 1
ATOM 802 O O . GLU A 1 97 ? 27.143 8.905 -25.498 1.00 79.31 97 GLU A O 1
ATOM 807 N N . THR A 1 98 ? 26.323 9.570 -27.482 1.00 84.44 98 THR A N 1
ATOM 808 C CA . THR A 1 98 ? 24.964 9.828 -26.967 1.00 84.44 98 THR A CA 1
ATOM 809 C C . THR A 1 98 ? 24.307 8.575 -26.386 1.00 84.44 98 THR A C 1
ATOM 811 O O . THR A 1 98 ? 23.645 8.647 -25.352 1.00 84.44 98 THR A O 1
ATOM 814 N N . ASN A 1 99 ? 24.514 7.397 -26.981 1.00 83.88 99 ASN A N 1
ATOM 815 C CA . ASN A 1 99 ? 24.011 6.141 -26.419 1.00 83.88 99 ASN A CA 1
ATOM 816 C C . ASN A 1 99 ? 24.684 5.764 -25.088 1.00 83.88 99 ASN A C 1
ATOM 818 O O . ASN A 1 99 ? 24.026 5.185 -24.220 1.00 83.88 99 ASN A O 1
ATOM 822 N N . ASN A 1 100 ? 25.967 6.085 -24.908 1.00 82.00 100 ASN A N 1
ATOM 823 C CA . ASN A 1 100 ? 26.677 5.838 -23.653 1.00 82.00 100 ASN A CA 1
ATOM 824 C C . ASN A 1 100 ? 26.238 6.797 -22.541 1.00 82.00 100 ASN A C 1
ATOM 826 O O . ASN A 1 100 ? 25.989 6.338 -21.428 1.00 82.00 100 ASN A O 1
ATOM 830 N N . GLU A 1 101 ? 26.068 8.086 -22.841 1.00 86.75 101 GLU A N 1
ATOM 831 C CA . GLU A 1 101 ? 25.531 9.065 -21.882 1.00 86.75 101 GLU A CA 1
ATOM 832 C C . GLU A 1 101 ? 24.125 8.661 -21.411 1.00 86.75 101 GLU A C 1
ATOM 834 O O . GLU A 1 101 ? 23.869 8.566 -20.209 1.00 86.75 101 GLU A O 1
ATOM 839 N N . ASN A 1 102 ? 23.245 8.286 -22.348 1.00 88.94 102 ASN A N 1
ATOM 840 C CA . ASN A 1 102 ? 21.907 7.782 -22.026 1.00 88.94 102 ASN A CA 1
ATOM 841 C C . ASN A 1 102 ? 21.958 6.519 -21.146 1.00 88.94 102 ASN A C 1
ATOM 843 O O . ASN A 1 102 ? 21.111 6.321 -20.275 1.00 88.94 102 ASN A O 1
ATOM 847 N N . LYS A 1 103 ? 22.944 5.637 -21.356 1.00 89.69 103 LYS A N 1
ATOM 848 C CA . LYS A 1 103 ? 23.123 4.428 -20.541 1.00 89.69 103 LYS A CA 1
ATOM 849 C C . LYS A 1 103 ? 23.534 4.765 -19.107 1.00 89.69 103 LYS A C 1
ATOM 851 O O . LYS A 1 103 ? 23.040 4.117 -18.185 1.00 89.69 103 LYS A O 1
ATOM 856 N N . GLU A 1 104 ? 24.429 5.730 -18.911 1.00 89.75 104 GLU A N 1
ATOM 857 C CA . GLU A 1 104 ? 24.842 6.173 -17.574 1.00 89.75 104 GLU A CA 1
ATOM 858 C C . GLU A 1 104 ? 23.686 6.834 -16.816 1.00 89.75 104 GLU A C 1
ATOM 860 O O . GLU A 1 104 ? 23.470 6.523 -15.643 1.00 89.75 104 GLU A O 1
ATOM 865 N N . GLU A 1 105 ? 22.888 7.664 -17.494 1.00 93.25 105 GLU A N 1
ATOM 866 C CA . GLU A 1 105 ? 21.692 8.277 -16.908 1.00 93.25 105 GLU A CA 1
ATOM 867 C C . GLU A 1 105 ? 20.660 7.217 -16.486 1.00 93.25 105 GLU A C 1
ATOM 869 O O . GLU A 1 105 ? 20.188 7.230 -15.348 1.00 93.25 105 GLU A O 1
ATOM 874 N N . LEU A 1 106 ? 20.392 6.226 -17.345 1.00 90.25 106 LEU A N 1
ATOM 875 C CA . LEU A 1 106 ? 19.501 5.107 -17.016 1.00 90.25 106 LEU A CA 1
ATOM 876 C C . LEU A 1 106 ? 20.029 4.247 -15.860 1.00 90.25 106 LEU A C 1
ATOM 878 O O . LEU A 1 106 ? 19.249 3.771 -15.036 1.00 90.25 106 LEU A O 1
ATOM 882 N N . LEU A 1 107 ? 21.344 4.016 -15.780 1.00 90.88 107 LEU A N 1
ATOM 883 C CA . LEU A 1 107 ? 21.947 3.281 -14.663 1.00 90.88 107 LEU A CA 1
ATOM 884 C C . LEU A 1 107 ? 21.777 4.030 -13.342 1.00 90.88 107 LEU A C 1
ATOM 886 O O . LEU A 1 107 ? 21.492 3.401 -12.321 1.00 90.88 107 LEU A O 1
ATOM 890 N N . LYS A 1 108 ? 21.915 5.358 -13.368 1.00 94.25 108 LYS A N 1
ATOM 891 C CA . LYS A 1 108 ? 21.664 6.205 -12.206 1.00 94.25 108 LYS A CA 1
ATOM 892 C C . LYS A 1 108 ? 20.200 6.127 -11.772 1.00 94.25 108 LYS A C 1
ATOM 894 O O . LYS A 1 108 ? 19.943 5.824 -10.614 1.00 94.25 108 LYS A O 1
ATOM 899 N N . GLU A 1 109 ? 19.257 6.280 -12.702 1.00 94.06 109 GLU A N 1
ATOM 900 C CA . GLU A 1 109 ? 17.822 6.163 -12.405 1.00 94.06 109 GLU A CA 1
ATOM 901 C C . GLU A 1 109 ? 17.465 4.783 -11.825 1.00 94.06 109 GLU A C 1
ATOM 903 O O . GLU A 1 109 ? 16.707 4.684 -10.862 1.00 94.06 109 GLU A O 1
ATOM 908 N N . ILE A 1 110 ? 18.052 3.700 -12.349 1.00 90.12 110 ILE A N 1
ATOM 909 C CA . ILE A 1 110 ? 17.859 2.347 -11.806 1.00 90.12 110 ILE A CA 1
ATOM 910 C C . ILE A 1 110 ? 18.352 2.244 -10.358 1.00 90.12 110 ILE A C 1
ATOM 912 O O . ILE A 1 110 ? 17.703 1.574 -9.554 1.00 90.12 110 ILE A O 1
ATOM 916 N N . ASN A 1 111 ? 19.489 2.855 -10.025 1.00 92.25 111 ASN A N 1
ATOM 917 C CA . ASN A 1 111 ? 20.019 2.828 -8.664 1.00 92.25 111 ASN A CA 1
ATOM 918 C C . ASN A 1 111 ? 19.155 3.661 -7.711 1.00 92.25 111 ASN A C 1
ATOM 920 O O . ASN A 1 111 ? 18.777 3.147 -6.661 1.00 92.25 111 ASN A O 1
ATOM 924 N N . ASP A 1 112 ? 18.743 4.862 -8.120 1.00 93.94 112 ASP A N 1
ATOM 925 C CA . ASP A 1 112 ? 17.837 5.712 -7.338 1.00 93.94 112 ASP A CA 1
ATOM 926 C C . ASP A 1 112 ? 16.494 4.993 -7.082 1.00 93.94 112 ASP A C 1
ATOM 928 O O . ASP A 1 112 ? 15.930 5.041 -5.988 1.00 93.94 112 ASP A O 1
ATOM 932 N N . LEU A 1 113 ? 15.962 4.271 -8.076 1.00 91.88 113 LEU A N 1
ATOM 933 C CA . LEU A 1 113 ? 14.740 3.474 -7.919 1.00 91.88 113 LEU A CA 1
ATOM 934 C C . LEU A 1 113 ? 14.924 2.269 -6.987 1.00 91.88 113 LEU A C 1
ATOM 936 O O . LEU A 1 113 ? 13.979 1.910 -6.285 1.00 91.88 113 LEU A O 1
ATOM 940 N N . LYS A 1 114 ? 16.105 1.640 -6.972 1.00 92.25 114 LYS A N 1
ATOM 941 C CA . LYS A 1 114 ? 16.414 0.543 -6.041 1.00 92.25 114 LYS A CA 1
ATOM 942 C C . LYS A 1 114 ? 16.477 1.034 -4.600 1.00 92.25 114 LYS A C 1
ATOM 944 O O . LYS A 1 114 ? 15.844 0.423 -3.749 1.00 92.25 114 LYS A O 1
ATOM 949 N N . GLU A 1 115 ? 17.168 2.143 -4.354 1.00 94.06 115 GLU A N 1
ATOM 950 C CA . GLU A 1 115 ? 17.265 2.748 -3.020 1.00 94.06 115 GLU A CA 1
ATOM 951 C C . GLU A 1 115 ? 15.876 3.149 -2.498 1.00 94.06 115 GLU A C 1
ATOM 953 O O . GLU A 1 115 ? 15.494 2.812 -1.380 1.00 94.06 115 GLU A O 1
ATOM 958 N N . ASN A 1 116 ? 15.047 3.761 -3.351 1.00 91.44 116 ASN A N 1
ATOM 959 C CA . ASN A 1 116 ? 13.659 4.068 -2.997 1.00 91.44 116 ASN A CA 1
ATOM 960 C C . ASN A 1 116 ? 12.818 2.812 -2.699 1.00 91.44 116 ASN A C 1
ATOM 962 O O . ASN A 1 116 ? 11.935 2.856 -1.842 1.00 91.44 116 ASN A O 1
ATOM 966 N N . ALA A 1 117 ? 13.048 1.702 -3.407 1.00 88.81 117 ALA A N 1
ATOM 967 C CA . ALA A 1 117 ? 12.338 0.450 -3.153 1.00 88.81 117 ALA A CA 1
ATOM 968 C C . ALA A 1 117 ? 12.723 -0.164 -1.797 1.00 88.81 117 ALA A C 1
ATOM 970 O O . ALA A 1 117 ? 11.839 -0.644 -1.091 1.00 88.81 117 ALA A O 1
ATOM 971 N N . GLU A 1 118 ? 14.002 -0.097 -1.425 1.00 93.31 118 GLU A N 1
ATOM 972 C CA . GLU A 1 118 ? 14.517 -0.562 -0.131 1.00 93.31 118 GLU A CA 1
ATOM 973 C C . GLU A 1 118 ? 13.930 0.256 1.031 1.00 93.31 118 GLU A C 1
ATOM 975 O O . GLU A 1 118 ? 13.351 -0.313 1.955 1.00 93.31 118 GLU A O 1
ATOM 980 N N . LEU A 1 119 ? 13.921 1.591 0.918 1.00 92.94 119 LEU A N 1
ATOM 981 C CA . LEU A 1 119 ? 13.283 2.472 1.908 1.00 92.94 119 LEU A CA 1
ATOM 982 C C . LEU A 1 119 ? 11.787 2.164 2.092 1.00 92.94 119 LEU A C 1
ATOM 984 O O . LEU A 1 119 ? 11.282 2.121 3.215 1.00 92.94 119 LEU A O 1
ATOM 988 N N . LEU A 1 120 ? 11.063 1.914 0.997 1.00 90.31 120 LEU A N 1
ATOM 989 C CA . LEU A 1 120 ? 9.649 1.534 1.058 1.00 90.31 120 LEU A CA 1
ATOM 990 C C . LEU A 1 120 ? 9.436 0.142 1.669 1.00 90.31 120 LEU A C 1
ATOM 992 O O . LEU A 1 120 ? 8.390 -0.109 2.277 1.00 90.31 120 LEU A O 1
ATOM 996 N N . GLU A 1 121 ? 10.374 -0.787 1.494 1.00 92.69 121 GLU A N 1
ATOM 997 C CA . GLU A 1 121 ? 10.319 -2.104 2.129 1.00 92.69 121 GLU A CA 1
ATOM 998 C C . GLU A 1 121 ? 10.494 -1.989 3.649 1.00 92.69 121 GLU A C 1
ATOM 1000 O O . GLU A 1 121 ? 9.705 -2.573 4.402 1.00 92.69 121 GLU A O 1
ATOM 1005 N N . ASP A 1 122 ? 11.428 -1.155 4.101 1.00 92.94 122 ASP A N 1
ATOM 1006 C CA . ASP A 1 122 ? 11.652 -0.869 5.519 1.00 92.94 122 ASP A CA 1
ATOM 1007 C C . ASP A 1 122 ? 10.456 -0.174 6.179 1.00 92.94 122 ASP A C 1
ATOM 1009 O O . ASP A 1 122 ? 9.991 -0.610 7.240 1.00 92.94 122 ASP A O 1
ATOM 1013 N N . GLU A 1 123 ? 9.876 0.842 5.531 1.00 92.56 123 GLU A N 1
ATOM 1014 C CA . GLU A 1 123 ? 8.643 1.482 6.007 1.00 92.56 123 GLU A CA 1
ATOM 1015 C C . GLU A 1 123 ? 7.495 0.466 6.131 1.00 92.56 123 GLU A C 1
ATOM 1017 O O . GLU A 1 123 ? 6.793 0.420 7.146 1.00 92.56 123 GLU A O 1
ATOM 1022 N N . ASN A 1 124 ? 7.325 -0.415 5.139 1.00 88.25 124 ASN A N 1
ATOM 1023 C CA . ASN A 1 124 ? 6.311 -1.469 5.190 1.00 88.25 124 ASN A CA 1
ATOM 1024 C C . ASN A 1 124 ? 6.563 -2.477 6.318 1.00 88.25 124 ASN A C 1
ATOM 1026 O O . ASN A 1 124 ? 5.611 -2.947 6.953 1.00 88.25 124 ASN A O 1
ATOM 1030 N N . ASN A 1 125 ? 7.821 -2.825 6.584 1.00 90.81 125 ASN A N 1
ATOM 1031 C CA . ASN A 1 125 ? 8.187 -3.713 7.683 1.00 90.81 125 ASN A CA 1
ATOM 1032 C C . ASN A 1 125 ? 7.902 -3.068 9.046 1.00 90.81 125 ASN A C 1
ATOM 1034 O O . ASN A 1 125 ? 7.349 -3.737 9.928 1.00 90.81 125 ASN A O 1
ATOM 1038 N N . SER A 1 126 ? 8.170 -1.768 9.184 1.00 94.75 126 SER A N 1
ATOM 1039 C CA . SER A 1 126 ? 7.795 -0.974 10.357 1.00 94.75 126 SER A CA 1
ATOM 1040 C C . SER A 1 126 ? 6.274 -0.968 10.570 1.00 94.75 126 SER A C 1
ATOM 1042 O O . SER A 1 126 ? 5.791 -1.397 11.621 1.00 94.75 126 SER A O 1
ATOM 1044 N N . PHE A 1 127 ? 5.484 -0.654 9.535 1.00 89.00 127 PHE A N 1
ATOM 1045 C CA . PHE A 1 127 ? 4.018 -0.683 9.632 1.00 89.00 127 PHE A CA 1
ATOM 1046 C C . PHE A 1 127 ? 3.461 -2.070 9.975 1.00 89.00 127 PHE A C 1
ATOM 1048 O O . PHE A 1 127 ? 2.494 -2.191 10.731 1.00 89.00 127 PHE A O 1
ATOM 1055 N N . ARG A 1 128 ? 4.062 -3.147 9.452 1.00 86.56 128 ARG A N 1
ATOM 1056 C CA . ARG A 1 128 ? 3.676 -4.525 9.806 1.00 86.56 128 ARG A CA 1
ATOM 1057 C C . ARG A 1 128 ? 3.939 -4.837 11.276 1.00 86.56 128 ARG A C 1
ATOM 1059 O O . ARG A 1 128 ? 3.173 -5.603 11.867 1.00 86.56 128 ARG A O 1
ATOM 1066 N N . LYS A 1 129 ? 5.006 -4.289 11.857 1.00 92.81 129 LYS A N 1
ATOM 1067 C CA . LYS A 1 129 ? 5.318 -4.435 13.281 1.00 92.81 129 LYS A CA 1
ATOM 1068 C C . LYS A 1 129 ? 4.289 -3.695 14.136 1.00 92.81 129 LYS A C 1
ATOM 1070 O O . LYS A 1 129 ? 3.670 -4.332 14.987 1.00 92.81 129 LYS A O 1
ATOM 1075 N N . ASP A 1 130 ? 4.016 -2.429 13.828 1.00 90.00 130 ASP A N 1
ATOM 1076 C CA . ASP A 1 130 ? 3.007 -1.621 14.528 1.00 90.00 130 ASP A CA 1
ATOM 1077 C C . ASP A 1 130 ? 1.624 -2.283 14.508 1.00 90.00 130 ASP A C 1
ATOM 1079 O O . ASP A 1 130 ? 0.907 -2.311 15.511 1.00 90.00 130 ASP A O 1
ATOM 1083 N N . LEU A 1 131 ? 1.245 -2.870 13.370 1.00 86.00 131 LEU A N 1
ATOM 1084 C CA . LEU A 1 131 ? -0.042 -3.543 13.221 1.00 86.00 131 LEU A CA 1
ATOM 1085 C C . LEU A 1 131 ? -0.135 -4.797 14.105 1.00 86.00 131 LEU A C 1
ATOM 1087 O O . LEU A 1 131 ? -1.153 -5.001 14.766 1.00 86.00 131 LEU A O 1
ATOM 1091 N N . LYS A 1 132 ? 0.944 -5.586 14.201 1.00 91.06 132 LYS A N 1
ATOM 1092 C CA . LYS A 1 132 ? 1.014 -6.734 15.123 1.00 91.06 132 LYS A CA 1
ATOM 1093 C C . LYS A 1 132 ? 0.916 -6.304 16.586 1.00 91.06 132 LYS A C 1
ATOM 1095 O O . LYS A 1 132 ? 0.228 -6.965 17.360 1.00 91.06 132 LYS A O 1
ATOM 1100 N N . GLU A 1 133 ? 1.583 -5.218 16.969 1.00 91.69 133 GLU A N 1
ATOM 1101 C CA . GLU A 1 133 ? 1.507 -4.682 18.333 1.00 91.69 133 GLU A CA 1
ATOM 1102 C C . GLU A 1 133 ? 0.086 -4.207 18.666 1.00 91.69 133 GLU A C 1
ATOM 1104 O O . GLU A 1 133 ? -0.438 -4.498 19.745 1.00 91.69 133 GLU A O 1
ATOM 1109 N N . LYS A 1 134 ? -0.591 -3.549 17.716 1.00 89.19 134 LYS A N 1
ATOM 1110 C CA . LYS A 1 134 ? -1.987 -3.124 17.886 1.00 89.19 134 LYS A CA 1
ATOM 1111 C C . LYS A 1 134 ? -2.956 -4.297 17.987 1.00 89.19 134 LYS A C 1
ATOM 1113 O O . LYS A 1 134 ? -3.849 -4.255 18.832 1.00 89.19 134 LYS A O 1
ATOM 1118 N N . ASP A 1 135 ? -2.765 -5.352 17.201 1.00 86.50 135 ASP A N 1
ATOM 1119 C CA . ASP A 1 135 ? -3.575 -6.570 17.304 1.00 86.50 135 ASP A CA 1
ATOM 1120 C C . ASP A 1 135 ? -3.414 -7.246 18.679 1.00 86.50 135 ASP A C 1
ATOM 1122 O O . ASP A 1 135 ? -4.406 -7.656 19.288 1.00 86.50 135 ASP A O 1
ATOM 1126 N N . GLN A 1 136 ? -2.192 -7.296 19.224 1.00 90.75 136 GLN A N 1
ATOM 1127 C CA . GLN A 1 136 ? -1.947 -7.795 20.585 1.00 90.75 136 GLN A CA 1
ATOM 1128 C C . GLN A 1 136 ? -2.629 -6.927 21.653 1.00 90.75 136 GLN A C 1
ATOM 1130 O O . GLN A 1 136 ? -3.230 -7.455 22.592 1.00 90.75 136 GLN A O 1
ATOM 1135 N N . GLU A 1 137 ? -2.578 -5.599 21.508 1.00 88.12 137 GLU A N 1
ATOM 1136 C CA . GLU A 1 137 ? -3.265 -4.668 22.409 1.00 88.12 137 GLU A CA 1
ATOM 1137 C C . GLU A 1 137 ? -4.789 -4.884 22.389 1.00 88.12 137 GLU A C 1
ATOM 1139 O O . GLU A 1 137 ? -5.439 -4.866 23.437 1.00 88.12 137 GLU A O 1
ATOM 1144 N N . ILE A 1 138 ? -5.362 -5.140 21.210 1.00 81.44 138 ILE A N 1
ATOM 1145 C CA . ILE A 1 138 ? -6.789 -5.437 21.048 1.00 81.44 138 ILE A CA 1
ATOM 1146 C C . ILE A 1 138 ? -7.172 -6.744 21.741 1.00 81.44 138 ILE A C 1
ATOM 1148 O O . ILE A 1 138 ? -8.189 -6.771 22.437 1.00 81.44 138 ILE A O 1
ATOM 1152 N N . GLU A 1 139 ? -6.390 -7.813 21.583 1.00 87.56 139 GLU A N 1
ATOM 1153 C CA . GLU A 1 139 ? -6.670 -9.083 22.266 1.00 87.56 139 GLU A CA 1
ATOM 1154 C C . GLU A 1 139 ? -6.603 -8.931 23.789 1.00 87.56 139 GLU A C 1
ATOM 1156 O O . GLU A 1 139 ? -7.537 -9.332 24.485 1.00 87.56 139 GLU A O 1
ATOM 1161 N N . LYS A 1 140 ? -5.597 -8.221 24.312 1.00 90.81 140 LYS A N 1
ATOM 1162 C CA . LYS A 1 140 ? -5.516 -7.922 25.748 1.00 90.81 140 LYS A CA 1
ATOM 1163 C C . LYS A 1 140 ? -6.742 -7.146 26.249 1.00 90.81 140 LYS A C 1
ATOM 1165 O O . LYS A 1 140 ? -7.320 -7.489 27.279 1.00 90.81 140 LYS A O 1
ATOM 1170 N N . ARG A 1 141 ? -7.201 -6.130 25.508 1.00 83.81 141 ARG A N 1
ATOM 1171 C CA . ARG A 1 141 ? -8.416 -5.373 25.867 1.00 83.81 141 ARG A CA 1
ATOM 1172 C C . ARG A 1 141 ? -9.685 -6.228 25.792 1.00 83.81 141 ARG A C 1
ATOM 1174 O O . ARG A 1 141 ? -10.589 -6.048 26.608 1.00 83.81 141 ARG A O 1
ATOM 1181 N N . LYS A 1 142 ? -9.780 -7.170 24.845 1.00 82.56 142 LYS A N 1
ATOM 1182 C CA . LYS A 1 142 ? -10.899 -8.130 24.785 1.00 82.56 142 LYS A CA 1
ATOM 1183 C C . LYS A 1 142 ? -10.939 -9.013 26.031 1.00 82.56 142 LYS A C 1
ATOM 1185 O O . LYS A 1 142 ? -12.024 -9.214 26.577 1.00 82.56 142 LYS A O 1
ATOM 1190 N N . GLU A 1 143 ? -9.788 -9.496 26.497 1.00 89.06 143 GLU A N 1
ATOM 1191 C CA . GLU A 1 143 ? -9.681 -10.263 27.744 1.00 89.06 143 GLU A CA 1
ATOM 1192 C C . GLU A 1 143 ? -10.113 -9.428 28.959 1.00 89.06 143 GLU A C 1
ATOM 1194 O O . GLU A 1 143 ? -10.954 -9.874 29.745 1.00 89.06 143 GLU A O 1
ATOM 1199 N N . GLU A 1 144 ? -9.622 -8.188 29.075 1.00 85.56 144 GLU A N 1
ATOM 1200 C CA . GLU A 1 144 ? -10.009 -7.256 30.145 1.00 85.56 144 GLU A CA 1
ATOM 1201 C C . GLU A 1 144 ? -11.527 -7.014 30.170 1.00 85.56 144 GLU A C 1
ATOM 1203 O O . GLU A 1 144 ? -12.157 -7.055 31.229 1.00 85.56 144 GLU A O 1
ATOM 1208 N N . ILE A 1 145 ? -12.152 -6.840 29.003 1.00 78.94 145 ILE A N 1
ATOM 1209 C CA . ILE A 1 145 ? -13.607 -6.687 28.884 1.00 78.94 145 ILE A CA 1
ATOM 1210 C C . ILE A 1 145 ? -14.346 -7.969 29.261 1.00 78.94 145 ILE A C 1
ATOM 1212 O O . ILE A 1 145 ? -15.388 -7.894 29.913 1.00 78.94 145 ILE A O 1
ATOM 1216 N N . GLY A 1 146 ? -13.811 -9.139 28.904 1.00 79.75 146 GLY A N 1
ATOM 1217 C CA . GLY A 1 146 ? -14.333 -10.431 29.348 1.00 79.75 146 GLY A CA 1
ATOM 1218 C C . GLY A 1 146 ? -14.409 -10.520 30.874 1.00 79.75 146 GLY A C 1
ATOM 1219 O O . GLY A 1 146 ? -15.470 -10.817 31.427 1.00 79.75 146 GLY A O 1
ATOM 1220 N N . ILE A 1 147 ? -13.317 -10.168 31.557 1.00 86.38 147 ILE A N 1
ATOM 1221 C CA . ILE A 1 147 ? -13.246 -10.132 33.026 1.00 86.38 147 ILE A CA 1
ATOM 1222 C C . ILE A 1 147 ? -14.243 -9.112 33.597 1.00 86.38 147 ILE A C 1
ATOM 1224 O O . ILE A 1 147 ? -14.971 -9.411 34.544 1.00 86.38 147 ILE A O 1
ATOM 1228 N N . LEU A 1 148 ? -14.329 -7.913 33.014 1.00 83.50 148 LEU A N 1
ATOM 1229 C CA . LEU A 1 148 ? -15.264 -6.880 33.468 1.00 83.50 148 LEU A CA 1
ATOM 1230 C C . LEU A 1 148 ? -16.734 -7.282 33.290 1.00 83.50 148 LEU A C 1
ATOM 1232 O O . LEU A 1 148 ? -17.553 -6.957 34.151 1.00 83.50 148 LEU A O 1
ATOM 1236 N N . MET A 1 149 ? -17.083 -8.002 32.221 1.00 71.56 149 MET A N 1
ATOM 1237 C CA . MET A 1 149 ? -18.436 -8.532 32.022 1.00 71.56 149 MET A CA 1
ATOM 1238 C C . MET A 1 149 ? -18.797 -9.592 33.064 1.00 71.56 149 MET A C 1
ATOM 1240 O O . MET A 1 149 ? -19.912 -9.559 33.587 1.00 71.56 149 MET A O 1
ATOM 1244 N N . LEU A 1 150 ? -17.862 -10.487 33.404 1.00 84.44 150 LEU A N 1
ATOM 1245 C CA . LEU A 1 150 ? -18.055 -11.468 34.477 1.00 84.44 150 LEU A CA 1
ATOM 1246 C C . LEU A 1 150 ? -18.268 -10.769 35.824 1.00 84.44 150 LEU A C 1
ATOM 1248 O O . LEU A 1 150 ? -19.266 -11.028 36.496 1.00 84.44 150 LEU A O 1
ATOM 1252 N N . ASN A 1 151 ? -17.422 -9.790 36.156 1.00 80.69 151 ASN A N 1
ATOM 1253 C CA . ASN A 1 151 ? -17.586 -8.981 37.364 1.00 80.69 151 ASN A CA 1
ATOM 1254 C C . ASN A 1 151 ? -18.948 -8.265 37.385 1.00 80.69 151 ASN A C 1
ATOM 1256 O O . ASN A 1 151 ? -19.635 -8.252 38.402 1.00 80.69 151 ASN A O 1
ATOM 1260 N N . LEU A 1 152 ? -19.382 -7.679 36.263 1.00 78.69 152 LEU A N 1
ATOM 1261 C CA . LEU A 1 152 ? -20.691 -7.029 36.164 1.00 78.69 152 LEU A CA 1
ATOM 1262 C C . LEU A 1 152 ? -21.840 -8.021 36.412 1.00 78.69 152 LEU A C 1
ATOM 1264 O O . LEU A 1 152 ? -22.834 -7.661 37.047 1.00 78.69 152 LEU A O 1
ATOM 1268 N N . GLN A 1 153 ? -21.721 -9.254 35.920 1.00 82.88 153 GLN A N 1
ATOM 1269 C CA . GLN A 1 153 ? -22.706 -10.309 36.139 1.00 82.88 153 GLN A CA 1
ATOM 1270 C C . GLN A 1 153 ? -22.774 -10.728 37.613 1.00 82.88 153 GLN A C 1
ATOM 1272 O O . GLN A 1 153 ? -23.876 -10.811 38.157 1.00 82.88 153 GLN A O 1
ATOM 1277 N N . GLU A 1 154 ? -21.631 -10.918 38.273 1.00 84.88 154 GLU A N 1
ATOM 1278 C CA . GLU A 1 154 ? -21.568 -11.204 39.714 1.00 84.88 154 GLU A CA 1
ATOM 1279 C C . GLU A 1 154 ? -22.217 -10.082 40.533 1.00 84.88 154 GLU A C 1
ATOM 1281 O O . GLU A 1 154 ? -23.068 -10.337 41.385 1.00 84.88 154 GLU A O 1
ATOM 1286 N N . LEU A 1 155 ? -21.915 -8.819 40.215 1.00 83.25 155 LEU A N 1
ATOM 1287 C CA . LEU A 1 155 ? -22.525 -7.669 40.889 1.00 83.25 155 LEU A CA 1
ATOM 1288 C C . LEU A 1 155 ? -24.043 -7.582 40.667 1.00 83.25 155 LEU A C 1
ATOM 1290 O O . LEU A 1 155 ? -24.779 -7.129 41.547 1.00 83.25 155 LEU A O 1
ATOM 1294 N N . ARG A 1 156 ? -24.544 -7.995 39.495 1.00 80.81 156 ARG A N 1
ATOM 1295 C CA . ARG A 1 156 ? -25.993 -8.090 39.243 1.00 80.81 156 ARG A CA 1
ATOM 1296 C C . ARG A 1 156 ? -26.637 -9.167 40.115 1.00 80.81 156 ARG A C 1
ATOM 1298 O O . ARG A 1 156 ? -27.692 -8.903 40.685 1.00 80.81 156 ARG A O 1
ATOM 1305 N N . GLN A 1 157 ? -25.999 -10.329 40.259 1.00 88.31 157 GLN A N 1
ATOM 1306 C CA . GLN A 1 157 ? -26.480 -11.407 41.132 1.00 88.31 157 GLN A CA 1
ATOM 1307 C C . GLN A 1 157 ? -26.503 -10.969 42.602 1.00 88.31 157 GLN A C 1
ATOM 1309 O O . GLN A 1 157 ? -27.541 -11.085 43.253 1.00 88.31 157 GLN A O 1
ATOM 1314 N N . GLN A 1 158 ? -25.419 -10.358 43.090 1.00 86.12 158 GLN A N 1
ATOM 1315 C CA . GLN A 1 158 ? -25.348 -9.803 44.447 1.00 86.12 158 GLN A CA 1
ATOM 1316 C C . GLN A 1 158 ? -26.455 -8.768 44.701 1.00 86.12 158 GLN A C 1
ATOM 1318 O O . GLN A 1 158 ? -27.126 -8.805 45.732 1.00 86.12 158 GLN A O 1
ATOM 1323 N N . ASN A 1 159 ? -26.719 -7.877 43.739 1.00 80.62 159 ASN A N 1
ATOM 1324 C CA . ASN A 1 159 ? -27.809 -6.904 43.848 1.00 80.62 159 ASN A CA 1
ATOM 1325 C C . ASN A 1 159 ? -29.196 -7.558 43.944 1.00 80.62 159 ASN A C 1
ATOM 1327 O O . ASN A 1 159 ? -30.055 -7.067 44.682 1.00 80.62 159 ASN A O 1
ATOM 1331 N N . GLU A 1 160 ? -29.442 -8.652 43.220 1.00 89.31 160 GLU A N 1
ATOM 1332 C CA . GLU A 1 160 ? -30.700 -9.390 43.351 1.00 89.31 160 GLU A CA 1
ATOM 1333 C C . GLU A 1 160 ? -30.848 -10.050 44.724 1.00 89.31 160 GLU A C 1
ATOM 1335 O O . GLU A 1 160 ? -31.937 -10.025 45.302 1.00 89.31 160 GLU A O 1
ATOM 1340 N N . GLU A 1 161 ? -29.774 -10.621 45.268 1.00 90.62 161 GLU A N 1
ATOM 1341 C CA . GLU A 1 161 ? -29.768 -11.213 46.610 1.00 90.62 161 GLU A CA 1
ATOM 1342 C C . GLU A 1 161 ? -30.010 -10.163 47.697 1.00 90.62 161 GLU A C 1
ATOM 1344 O O . GLU A 1 161 ? -30.843 -10.364 48.589 1.00 90.62 161 GLU A O 1
ATOM 1349 N N . ILE A 1 162 ? -29.360 -9.001 47.581 1.00 85.00 162 ILE A N 1
ATOM 1350 C CA . ILE A 1 162 ? -29.592 -7.845 48.452 1.00 85.00 162 ILE A CA 1
ATOM 1351 C C . ILE A 1 162 ? -31.058 -7.414 48.383 1.00 85.00 162 ILE A C 1
ATOM 1353 O O . ILE A 1 162 ? -31.684 -7.189 49.420 1.00 85.00 162 ILE A O 1
ATOM 1357 N N . LYS A 1 163 ? -31.639 -7.337 47.179 1.00 89.25 163 LYS A N 1
ATOM 1358 C CA . LYS A 1 163 ? -33.048 -6.974 46.990 1.00 89.25 163 LYS A CA 1
ATOM 1359 C C . LYS A 1 163 ? -33.987 -7.976 47.666 1.00 89.25 163 LYS A C 1
ATOM 1361 O O . LYS A 1 163 ? -34.841 -7.563 48.443 1.00 89.25 163 LYS A O 1
ATOM 1366 N N . LYS A 1 164 ? -33.783 -9.281 47.452 1.00 92.81 164 LYS A N 1
ATOM 1367 C CA . LYS A 1 164 ? -34.569 -10.340 48.115 1.00 92.81 164 LYS A CA 1
ATOM 1368 C C . LYS A 1 164 ? -34.469 -10.251 49.640 1.00 92.81 164 LYS A C 1
ATOM 1370 O O . LYS A 1 164 ? -35.477 -10.374 50.334 1.00 92.81 164 LYS A O 1
ATOM 1375 N N . THR A 1 165 ? -33.267 -10.003 50.163 1.00 90.19 165 THR A N 1
ATOM 1376 C CA . THR A 1 165 ? -33.027 -9.848 51.605 1.00 90.19 165 THR A CA 1
ATOM 1377 C C . THR A 1 165 ? -33.739 -8.616 52.153 1.00 90.19 165 THR A C 1
ATOM 1379 O O . THR A 1 165 ? -34.404 -8.694 53.184 1.00 90.19 165 THR A O 1
ATOM 1382 N N . LYS A 1 166 ? -33.658 -7.485 51.447 1.00 88.44 166 LYS A N 1
ATOM 1383 C CA . LYS A 1 166 ? -34.368 -6.254 51.798 1.00 88.44 166 LYS A CA 1
ATOM 1384 C C . LYS A 1 166 ? -35.881 -6.486 51.860 1.00 88.44 166 LYS A C 1
ATOM 1386 O O . LYS A 1 166 ? -36.483 -6.166 52.882 1.00 88.44 166 LYS A O 1
ATOM 1391 N N . ASP A 1 167 ? -36.470 -7.077 50.822 1.00 90.12 167 ASP A N 1
ATOM 1392 C CA . ASP A 1 167 ? -37.914 -7.341 50.750 1.00 90.12 167 ASP A CA 1
ATOM 1393 C C . ASP A 1 167 ? -38.369 -8.270 51.897 1.00 90.12 167 ASP A C 1
ATOM 1395 O O . ASP A 1 167 ? -39.409 -8.053 52.525 1.00 90.12 167 ASP A O 1
ATOM 1399 N N . PHE A 1 168 ? -37.554 -9.277 52.242 1.00 93.19 168 PHE A N 1
ATOM 1400 C CA . PHE A 1 168 ? -37.794 -10.150 53.396 1.00 93.19 168 PHE A CA 1
ATOM 1401 C C . PHE A 1 168 ? -37.766 -9.390 54.730 1.00 93.19 168 PHE A C 1
ATOM 1403 O O . PHE A 1 168 ? -38.664 -9.566 55.561 1.00 93.19 168 PHE A O 1
ATOM 1410 N N . LEU A 1 169 ? -36.752 -8.545 54.943 1.00 88.44 169 LEU A N 1
ATOM 1411 C CA . LEU A 1 169 ? -36.615 -7.752 56.164 1.00 88.44 169 LEU A CA 1
ATOM 1412 C C . LEU A 1 169 ? -37.748 -6.733 56.299 1.00 88.44 169 LEU A C 1
ATOM 1414 O O . LEU A 1 169 ? -38.322 -6.631 57.378 1.00 88.44 169 LEU A O 1
ATOM 1418 N N . GLU A 1 170 ? -38.133 -6.042 55.224 1.00 85.00 170 GLU A N 1
ATOM 1419 C CA . GLU A 1 170 ? -39.298 -5.145 55.216 1.00 85.00 170 GLU A CA 1
ATOM 1420 C C . GLU A 1 170 ? -40.588 -5.900 55.585 1.00 85.00 170 GLU A C 1
ATOM 1422 O O . GLU A 1 170 ? -41.389 -5.413 56.388 1.00 85.00 170 GLU A O 1
ATOM 1427 N N . GLY A 1 171 ? -40.755 -7.133 55.092 1.00 90.00 171 GLY A N 1
ATOM 1428 C CA . GLY A 1 171 ? -41.864 -8.012 55.467 1.00 90.00 171 GLY A CA 1
ATOM 1429 C C . GLY A 1 171 ? -41.867 -8.420 56.948 1.00 90.00 171 GLY A C 1
ATOM 1430 O O . GLY A 1 171 ? -42.926 -8.430 57.581 1.00 90.00 171 GLY A O 1
ATOM 1431 N N . GLN A 1 172 ? -40.702 -8.742 57.521 1.00 88.44 172 GLN A N 1
ATOM 1432 C CA . GLN A 1 172 ? -40.541 -9.014 58.960 1.00 88.44 172 GLN A CA 1
ATOM 1433 C C . GLN A 1 172 ? -40.888 -7.779 59.800 1.00 88.44 172 GLN A C 1
ATOM 1435 O O . GLN A 1 172 ? -41.656 -7.867 60.758 1.00 88.44 172 GLN A O 1
ATOM 1440 N N . LEU A 1 173 ? -40.372 -6.618 59.399 1.00 79.50 173 LEU A N 1
ATOM 1441 C CA . LEU A 1 173 ? -40.576 -5.335 60.066 1.00 79.50 173 LEU A CA 1
ATOM 1442 C C . LEU A 1 173 ? -42.072 -4.993 60.125 1.00 79.50 173 LEU A C 1
ATOM 1444 O O . LEU A 1 173 ? -42.600 -4.722 61.201 1.00 79.50 173 LEU A O 1
ATOM 1448 N N . LEU A 1 174 ? -42.787 -5.145 59.004 1.00 85.38 174 LEU A N 1
ATOM 1449 C CA . LEU A 1 174 ? -44.233 -4.925 58.925 1.00 85.38 174 LEU A CA 1
ATOM 1450 C C . LEU A 1 174 ? -45.028 -5.846 59.868 1.00 85.38 174 LEU A C 1
ATOM 1452 O O . LEU A 1 174 ? -46.020 -5.414 60.460 1.00 85.38 174 LEU A O 1
ATOM 1456 N N . LYS A 1 175 ? -44.614 -7.114 60.017 1.00 86.44 175 LYS A N 1
ATOM 1457 C CA . LYS A 1 175 ? -45.244 -8.061 60.954 1.00 86.44 175 LYS A CA 1
ATOM 1458 C C . LYS A 1 175 ? -45.052 -7.613 62.401 1.00 86.44 175 LYS A C 1
ATOM 1460 O O . LYS A 1 175 ? -46.037 -7.549 63.132 1.00 86.44 175 LYS A O 1
ATOM 1465 N N . ILE A 1 176 ? -43.823 -7.253 62.782 1.00 78.69 176 ILE A N 1
ATOM 1466 C CA . ILE A 1 176 ? -43.492 -6.775 64.134 1.00 78.69 176 ILE A CA 1
ATOM 1467 C C . ILE A 1 176 ? -44.311 -5.519 64.457 1.00 78.69 176 ILE A C 1
ATOM 1469 O O . ILE A 1 176 ? -44.999 -5.495 65.480 1.00 78.69 176 ILE A O 1
ATOM 1473 N N . THR A 1 177 ? -44.319 -4.523 63.563 1.00 76.69 177 THR A N 1
ATOM 1474 C CA . THR A 1 177 ? -45.069 -3.269 63.748 1.00 76.69 177 THR A CA 1
ATOM 1475 C C . THR A 1 177 ? -46.570 -3.506 63.929 1.00 76.69 177 THR A C 1
ATOM 1477 O O . THR A 1 177 ? -47.200 -2.833 64.737 1.00 76.69 177 THR A O 1
ATOM 1480 N N . LYS A 1 178 ? -47.158 -4.484 63.225 1.00 81.31 178 LYS A N 1
ATOM 1481 C CA . LYS A 1 178 ? -48.573 -4.853 63.405 1.00 81.31 178 LYS A CA 1
ATOM 1482 C C . LYS A 1 178 ? -48.840 -5.596 64.716 1.00 81.31 178 LYS A C 1
ATOM 1484 O O . LYS A 1 178 ? -49.917 -5.442 65.280 1.00 81.31 178 LYS A O 1
ATOM 1489 N N . SER A 1 179 ? -47.893 -6.411 65.185 1.00 77.38 179 SER A N 1
ATOM 1490 C CA . SER A 1 179 ? -48.047 -7.204 66.414 1.00 77.38 179 SER A CA 1
ATOM 1491 C C . SER A 1 179 ? -47.850 -6.413 67.713 1.00 77.38 179 SER A C 1
ATOM 1493 O O . SER A 1 179 ? -48.321 -6.861 68.753 1.00 77.38 179 SER A O 1
ATOM 1495 N N . PHE A 1 180 ? -47.206 -5.241 67.666 1.00 60.00 180 PHE A N 1
ATOM 1496 C CA . PHE A 1 180 ? -46.955 -4.401 68.843 1.00 60.00 180 PHE A CA 1
ATOM 1497 C C . PHE A 1 180 ? -47.186 -2.913 68.525 1.00 60.00 180 PHE A C 1
ATOM 1499 O O . PHE A 1 180 ? -46.238 -2.207 68.180 1.00 60.00 180 PHE A O 1
ATOM 1506 N N . PRO A 1 181 ? -48.430 -2.411 68.647 1.00 61.22 181 PRO A N 1
ATOM 1507 C CA . PRO A 1 181 ? -48.733 -0.990 68.458 1.00 61.22 181 PRO A CA 1
ATOM 1508 C C . PRO A 1 181 ? -48.190 -0.098 69.589 1.00 61.22 181 PRO A C 1
ATOM 1510 O O . PRO A 1 181 ? -48.021 1.103 69.391 1.00 61.22 181 PRO A O 1
ATOM 1513 N N . GLU A 1 182 ? -47.903 -0.670 70.766 1.00 49.97 182 GLU A N 1
ATOM 1514 C CA . GLU A 1 182 ? -47.496 0.056 71.975 1.00 49.97 182 GLU A CA 1
ATOM 1515 C C . GLU A 1 182 ? -46.155 -0.470 72.515 1.00 49.97 182 GLU A C 1
ATOM 1517 O O . GLU A 1 182 ? -45.911 -1.674 72.601 1.00 49.97 182 GLU A O 1
ATOM 1522 N N . GLY A 1 183 ? -45.244 0.467 72.789 1.00 53.38 183 GLY A N 1
ATOM 1523 C CA . GLY A 1 183 ? -43.799 0.259 72.802 1.00 53.38 183 GLY A CA 1
ATOM 1524 C C . GLY A 1 183 ? -43.255 -0.649 73.906 1.00 53.38 183 GLY A C 1
ATOM 1525 O O . GLY A 1 183 ? -43.391 -0.372 75.093 1.00 53.38 183 GLY A O 1
ATOM 1526 N N . ASN A 1 184 ? -42.496 -1.659 73.485 1.00 60.09 184 ASN A N 1
ATOM 1527 C CA . ASN A 1 184 ? -41.511 -2.357 74.309 1.00 60.09 184 ASN A CA 1
ATOM 1528 C C . ASN A 1 184 ? -40.105 -2.034 73.762 1.00 60.09 184 ASN A C 1
ATOM 1530 O O . ASN A 1 184 ? -39.880 -2.124 72.553 1.00 60.09 184 ASN A O 1
ATOM 1534 N N . GLU A 1 185 ? -39.154 -1.670 74.628 1.00 66.12 185 GLU A N 1
ATOM 1535 C CA . GLU A 1 185 ? -37.759 -1.326 74.291 1.00 66.12 185 GLU A CA 1
ATOM 1536 C C . GLU A 1 185 ? -37.053 -2.343 73.373 1.00 66.12 185 GLU A C 1
ATOM 1538 O O . GLU A 1 185 ? -36.264 -1.944 72.515 1.00 66.12 185 GLU A O 1
ATOM 1543 N N . ALA A 1 186 ? -37.398 -3.633 73.451 1.00 65.88 186 ALA A N 1
ATOM 1544 C CA . ALA A 1 186 ? -36.846 -4.670 72.573 1.00 65.88 186 ALA A CA 1
ATOM 1545 C C . ALA A 1 186 ? -37.197 -4.465 71.081 1.00 65.88 186 ALA A C 1
ATOM 1547 O O . ALA A 1 186 ? -36.388 -4.753 70.194 1.00 65.88 186 ALA A O 1
ATOM 1548 N N . THR A 1 187 ? -38.380 -3.911 70.787 1.00 66.38 187 THR A N 1
ATOM 1549 C CA . THR A 1 187 ? -38.795 -3.579 69.408 1.00 66.38 187 THR A CA 1
ATOM 1550 C C . THR A 1 187 ? -38.068 -2.343 68.868 1.00 66.38 187 THR A C 1
ATOM 1552 O O . THR A 1 187 ? -37.779 -2.260 67.677 1.00 66.38 187 THR A O 1
ATOM 1555 N N . LYS A 1 188 ? -37.679 -1.406 69.744 1.00 73.56 188 LYS A N 1
ATOM 1556 C CA . LYS A 1 188 ? -36.847 -0.248 69.377 1.00 73.56 188 LYS A CA 1
ATOM 1557 C C . LYS A 1 188 ? -35.422 -0.661 69.007 1.00 73.56 188 LYS A C 1
ATOM 1559 O O . LYS A 1 188 ? -34.860 -0.112 68.062 1.00 73.56 188 LYS A O 1
ATOM 1564 N N . ALA A 1 189 ? -34.851 -1.627 69.728 1.00 75.25 189 ALA A N 1
ATOM 1565 C CA . ALA A 1 189 ? -33.508 -2.130 69.451 1.00 75.25 189 ALA A CA 1
ATOM 1566 C C . ALA A 1 189 ? -33.427 -2.821 68.078 1.00 75.25 189 ALA A C 1
ATOM 1568 O O . ALA A 1 189 ? -32.566 -2.486 67.269 1.00 75.25 189 ALA A O 1
ATOM 1569 N N . THR A 1 190 ? -34.380 -3.707 67.772 1.00 77.81 190 THR A N 1
ATOM 1570 C CA . THR A 1 190 ? -34.461 -4.392 66.466 1.00 77.81 190 THR A CA 1
ATOM 1571 C C . THR A 1 190 ? -34.737 -3.432 65.307 1.00 77.81 190 THR A C 1
ATOM 1573 O O . THR A 1 190 ? -34.152 -3.581 64.235 1.00 77.81 190 THR A O 1
ATOM 1576 N N . LEU A 1 191 ? -35.562 -2.401 65.517 1.00 77.88 191 LEU A N 1
ATOM 1577 C CA . LEU A 1 191 ? -35.793 -1.349 64.521 1.00 77.88 191 LEU A CA 1
ATOM 1578 C C . LEU A 1 191 ? -34.511 -0.566 64.191 1.00 77.88 191 LEU A C 1
ATOM 1580 O O . LEU A 1 191 ? -34.250 -0.262 63.026 1.00 77.88 191 LEU A O 1
ATOM 1584 N N . ASN A 1 192 ? -33.715 -0.223 65.206 1.00 81.12 192 ASN A N 1
ATOM 1585 C CA . ASN A 1 192 ? -32.459 0.495 65.005 1.00 81.12 192 ASN A CA 1
ATOM 1586 C C . ASN A 1 192 ? -31.439 -0.344 64.231 1.00 81.12 192 ASN A C 1
ATOM 1588 O O . ASN A 1 192 ? -30.798 0.191 63.328 1.00 81.12 192 ASN A O 1
ATOM 1592 N N . ASP A 1 193 ? -31.339 -1.638 64.531 1.00 86.38 193 ASP A N 1
ATOM 1593 C CA . ASP A 1 193 ? -30.419 -2.554 63.850 1.00 86.38 193 ASP A CA 1
ATOM 1594 C C . ASP A 1 193 ? -30.784 -2.717 62.361 1.00 86.38 193 ASP A C 1
ATOM 1596 O O . ASP A 1 193 ? -29.938 -2.594 61.473 1.00 86.38 193 ASP A O 1
ATOM 1600 N N . LEU A 1 194 ? -32.084 -2.845 62.060 1.00 82.44 194 LEU A N 1
ATOM 1601 C CA . LEU A 1 194 ? -32.606 -2.855 60.687 1.00 82.44 194 LEU A CA 1
ATOM 1602 C C . LEU A 1 194 ? -32.328 -1.544 59.943 1.00 82.44 194 LEU A C 1
ATOM 1604 O O . LEU A 1 194 ? -31.899 -1.564 58.789 1.00 82.44 194 LEU A O 1
ATOM 1608 N N . ASN A 1 195 ? -32.530 -0.397 60.595 1.00 81.75 195 ASN A N 1
ATOM 1609 C CA . ASN A 1 195 ? -32.216 0.905 60.004 1.00 81.75 195 ASN A CA 1
ATOM 1610 C C . ASN A 1 195 ? -30.720 1.065 59.709 1.00 81.75 195 ASN A C 1
ATOM 1612 O O . ASN A 1 195 ? -30.361 1.711 58.720 1.00 81.75 195 ASN A O 1
ATOM 1616 N N . LEU A 1 196 ? -29.851 0.490 60.543 1.00 89.62 196 LEU A N 1
ATOM 1617 C CA . LEU A 1 196 ? -28.408 0.482 60.314 1.00 89.62 196 LEU A CA 1
ATOM 1618 C C . LEU A 1 196 ? -28.066 -0.361 59.079 1.00 89.62 196 LEU A C 1
ATOM 1620 O O . LEU A 1 196 ? -27.419 0.144 58.162 1.00 89.62 196 LEU A O 1
ATOM 1624 N N . LYS A 1 197 ? -28.632 -1.571 58.981 1.00 88.56 197 LYS A N 1
ATOM 1625 C CA . LYS A 1 197 ? -28.489 -2.459 57.816 1.00 88.56 197 LYS A CA 1
ATOM 1626 C C . LYS A 1 197 ? -28.935 -1.789 56.511 1.00 88.56 197 LYS A C 1
ATOM 1628 O O . LYS A 1 197 ? -28.256 -1.868 55.493 1.00 88.56 197 LYS A O 1
ATOM 1633 N N . VAL A 1 198 ? -30.061 -1.069 56.532 1.00 82.06 198 VAL A N 1
ATOM 1634 C CA . VAL A 1 198 ? -30.563 -0.331 55.358 1.00 82.06 198 VAL A CA 1
ATOM 1635 C C . VAL A 1 198 ? -29.607 0.792 54.940 1.00 82.06 198 VAL A C 1
ATOM 1637 O O . VAL A 1 198 ? -29.469 1.062 53.745 1.00 82.06 198 VAL A O 1
ATOM 1640 N N . LYS A 1 199 ? -28.942 1.460 55.892 1.00 87.56 199 LYS A N 1
ATOM 1641 C CA . LYS A 1 199 ? -27.925 2.474 55.575 1.00 87.56 199 LYS A CA 1
ATOM 1642 C C . LYS A 1 199 ? -26.689 1.847 54.930 1.00 87.56 199 LYS A C 1
ATOM 1644 O O . LYS A 1 199 ? -26.239 2.382 53.922 1.00 87.56 199 LYS A O 1
ATOM 1649 N N . GLU A 1 200 ? -26.197 0.725 55.454 1.00 89.94 200 GLU A N 1
ATOM 1650 C CA . GLU A 1 200 ? -25.069 -0.022 54.871 1.00 89.94 200 GLU A CA 1
ATOM 1651 C C . GLU A 1 200 ? -25.368 -0.437 53.423 1.00 89.94 200 GLU A C 1
ATOM 1653 O O . GLU A 1 200 ? -24.616 -0.091 52.512 1.00 89.94 200 GLU A O 1
ATOM 1658 N N . LEU A 1 201 ? -26.539 -1.038 53.178 1.00 86.44 201 LEU A N 1
ATOM 1659 C CA . LEU A 1 201 ? -26.958 -1.454 51.833 1.00 86.44 201 LEU A CA 1
ATOM 1660 C C . LEU A 1 201 ? -27.095 -0.281 50.848 1.00 86.44 201 LEU A C 1
ATOM 1662 O O . LEU A 1 201 ? -26.852 -0.434 49.651 1.00 86.44 201 LEU A O 1
ATOM 1666 N N . LYS A 1 202 ? -27.484 0.914 51.318 1.00 86.62 202 LYS A N 1
ATOM 1667 C CA . LYS A 1 202 ? -27.525 2.114 50.463 1.00 86.62 202 LYS A CA 1
ATOM 1668 C C . LYS A 1 202 ? -26.132 2.570 50.038 1.00 86.62 202 LYS A C 1
ATOM 1670 O O . LYS A 1 202 ? -25.988 3.042 48.910 1.00 86.62 202 LYS A O 1
ATOM 1675 N N . VAL A 1 203 ? -25.141 2.458 50.923 1.00 90.38 203 VAL A N 1
ATOM 1676 C CA . VAL A 1 203 ? -23.746 2.794 50.606 1.00 90.38 203 VAL A CA 1
ATOM 1677 C C . VAL A 1 203 ? -23.202 1.808 49.575 1.00 90.38 203 VAL A C 1
ATOM 1679 O O . VAL A 1 203 ? -22.727 2.240 48.526 1.00 90.38 203 VAL A O 1
ATOM 1682 N N . GLU A 1 204 ? -23.379 0.509 49.812 1.00 88.31 204 GLU A N 1
ATOM 1683 C CA . GLU A 1 204 ? -22.922 -0.555 48.911 1.00 88.31 204 GLU A CA 1
ATOM 1684 C C . GLU A 1 204 ? -23.542 -0.430 47.508 1.00 88.31 204 GLU A C 1
ATOM 1686 O O . GLU A 1 204 ? -22.837 -0.439 46.498 1.00 88.31 204 GLU A O 1
ATOM 1691 N N . ASN A 1 205 ? -24.850 -0.166 47.417 1.00 82.06 205 ASN A N 1
ATOM 1692 C CA . ASN A 1 205 ? -25.522 0.066 46.134 1.00 82.06 205 ASN A CA 1
ATOM 1693 C C . ASN A 1 205 ? -24.967 1.306 45.394 1.00 82.06 205 ASN A C 1
ATOM 1695 O O . ASN A 1 205 ? -24.871 1.328 44.165 1.00 82.06 205 ASN A O 1
ATOM 1699 N N . GLY A 1 206 ? -24.549 2.340 46.132 1.00 86.38 206 GLY A N 1
ATOM 1700 C CA . GLY A 1 206 ? -23.876 3.509 45.565 1.00 86.38 206 GLY A CA 1
ATOM 1701 C C . GLY A 1 206 ? -22.523 3.172 44.928 1.00 86.38 206 GLY A C 1
ATOM 1702 O O . GLY A 1 206 ? -22.208 3.678 43.848 1.00 86.38 206 GLY A O 1
ATOM 1703 N N . GLU A 1 207 ? -21.737 2.298 45.556 1.00 86.81 207 GLU A N 1
ATOM 1704 C CA . GLU A 1 207 ? -20.458 1.823 45.014 1.00 86.81 207 GLU A CA 1
ATOM 1705 C C . GLU A 1 207 ? -20.646 0.930 43.785 1.00 86.81 207 GLU A C 1
ATOM 1707 O O . GLU A 1 207 ? -19.935 1.086 42.789 1.00 86.81 207 GLU A O 1
ATOM 1712 N N . LEU A 1 208 ? -21.654 0.055 43.802 1.00 85.06 208 LEU A N 1
ATOM 1713 C CA . LEU A 1 208 ? -22.004 -0.782 42.653 1.00 85.06 208 LEU A CA 1
ATOM 1714 C C . LEU A 1 208 ? -22.397 0.060 41.441 1.00 85.06 208 LEU A C 1
ATOM 1716 O O . LEU A 1 208 ? -21.921 -0.190 40.335 1.00 85.06 208 LEU A O 1
ATOM 1720 N N . LYS A 1 209 ? -23.181 1.122 41.646 1.00 86.62 209 LYS A N 1
ATOM 1721 C CA . LYS A 1 209 ? -23.571 2.039 40.568 1.00 86.62 209 LYS A CA 1
ATOM 1722 C C . LYS A 1 209 ? -22.362 2.724 39.919 1.00 86.62 209 LYS A C 1
ATOM 1724 O O . LYS A 1 209 ? -22.329 2.880 38.701 1.00 86.62 209 LYS A O 1
ATOM 1729 N N . LYS A 1 210 ? -21.339 3.075 40.709 1.00 87.69 210 LYS A N 1
ATOM 1730 C CA . LYS A 1 210 ? -20.070 3.617 40.188 1.00 87.69 210 LYS A CA 1
ATOM 1731 C C . LYS A 1 210 ? -19.309 2.586 39.351 1.00 87.69 210 LYS A C 1
ATOM 1733 O O . LYS A 1 210 ? -18.817 2.933 38.281 1.00 87.69 210 LYS A O 1
ATOM 1738 N N . LYS A 1 211 ? -19.241 1.325 39.800 1.00 83.94 211 LYS A N 1
ATOM 1739 C CA . LYS A 1 211 ? -18.606 0.237 39.032 1.00 83.94 211 LYS A CA 1
ATOM 1740 C C . LYS A 1 211 ? -19.310 0.008 37.691 1.00 83.94 211 LYS A C 1
ATOM 1742 O O . LYS A 1 211 ? -18.635 -0.114 36.677 1.00 83.94 211 LYS A O 1
ATOM 1747 N N . VAL A 1 212 ? -20.646 0.024 37.670 1.00 83.88 212 VAL A N 1
ATOM 1748 C CA . VAL A 1 212 ? -21.440 -0.104 36.433 1.00 83.88 212 VAL A CA 1
ATOM 1749 C C . VAL A 1 212 ? -21.121 1.019 35.443 1.00 83.88 212 VAL A C 1
ATOM 1751 O O . VAL A 1 212 ? -20.889 0.736 34.271 1.00 83.88 212 VAL A O 1
ATOM 1754 N N . ASN A 1 213 ? -21.050 2.272 35.902 1.00 84.31 213 ASN A N 1
ATOM 1755 C CA . ASN A 1 213 ? -20.713 3.397 35.023 1.00 84.31 213 ASN A CA 1
ATOM 1756 C C . ASN A 1 213 ? -19.318 3.246 34.399 1.00 84.31 213 ASN A C 1
ATOM 1758 O O . ASN A 1 213 ? -19.164 3.472 33.205 1.00 84.31 213 ASN A O 1
ATOM 1762 N N . LYS A 1 214 ? -18.328 2.785 35.172 1.00 87.19 214 LYS A N 1
ATOM 1763 C CA . LYS A 1 214 ? -16.970 2.561 34.658 1.00 87.19 214 LYS A CA 1
ATOM 1764 C C . LYS A 1 214 ? -16.914 1.465 33.587 1.00 87.19 214 LYS A C 1
ATOM 1766 O O . LYS A 1 214 ? -16.141 1.567 32.644 1.00 87.19 214 LYS A O 1
ATOM 1771 N N . VAL A 1 215 ? -17.752 0.431 33.699 1.00 82.25 215 VAL A N 1
ATOM 1772 C CA . VAL A 1 215 ? -17.872 -0.599 32.650 1.00 82.25 215 VAL A CA 1
ATOM 1773 C C . VAL A 1 215 ? -18.463 -0.016 31.362 1.00 82.25 215 VAL A C 1
ATOM 1775 O O . VAL A 1 215 ? -17.991 -0.357 30.281 1.00 82.25 215 VAL A O 1
ATOM 1778 N N . LEU A 1 216 ? -19.453 0.877 31.462 1.00 85.06 216 LEU A N 1
ATOM 1779 C CA . LEU A 1 216 ? -20.038 1.545 30.292 1.00 85.06 216 LEU A CA 1
ATOM 1780 C C . LEU A 1 216 ? -19.032 2.468 29.587 1.00 85.06 216 LEU A C 1
ATOM 1782 O O . LEU A 1 216 ? -18.983 2.476 28.361 1.00 85.06 216 LEU A O 1
ATOM 1786 N N . GLU A 1 217 ? -18.205 3.199 30.341 1.00 86.94 217 GLU A N 1
ATOM 1787 C CA . GLU A 1 217 ? -17.122 4.024 29.779 1.00 86.94 217 GLU A CA 1
ATOM 1788 C C . GLU A 1 217 ? -16.122 3.169 28.981 1.00 86.94 217 GLU A C 1
ATOM 1790 O O . GLU A 1 217 ? -15.837 3.473 27.825 1.00 86.94 217 GLU A O 1
ATOM 1795 N N . ILE A 1 218 ? -15.674 2.041 29.546 1.00 85.88 218 ILE A N 1
ATOM 1796 C CA . ILE A 1 218 ? -14.743 1.116 28.875 1.00 85.88 218 ILE A CA 1
ATOM 1797 C C . ILE A 1 218 ? -15.367 0.496 27.615 1.00 85.88 218 ILE A C 1
ATOM 1799 O O . ILE A 1 218 ? -14.682 0.310 26.609 1.00 85.88 218 ILE A O 1
ATOM 1803 N N . GLN A 1 219 ? -16.666 0.178 27.635 1.00 78.94 219 GLN A N 1
ATOM 1804 C CA . GLN A 1 219 ? -17.364 -0.306 26.439 1.00 78.94 219 GLN A CA 1
ATOM 1805 C C . GLN A 1 219 ? -17.346 0.731 25.314 1.00 78.94 219 GLN A C 1
ATOM 1807 O O . GLN A 1 219 ? -17.090 0.363 24.169 1.00 78.94 219 GLN A O 1
ATOM 1812 N N . HIS A 1 220 ? -17.558 2.006 25.645 1.00 82.38 220 HIS A N 1
ATOM 1813 C CA . HIS A 1 220 ? -17.552 3.093 24.671 1.00 82.38 220 HIS A CA 1
ATOM 1814 C C . HIS A 1 220 ? -16.156 3.314 24.065 1.00 82.38 220 HIS A C 1
ATOM 1816 O O . HIS A 1 220 ? -16.022 3.388 22.846 1.00 82.38 220 HIS A O 1
ATOM 1822 N N . GLU A 1 221 ? -15.101 3.323 24.890 1.00 84.50 221 GLU A N 1
ATOM 1823 C CA . GLU A 1 221 ? -13.713 3.400 24.402 1.00 84.50 221 GLU A CA 1
ATOM 1824 C C . GLU A 1 221 ? -13.369 2.235 23.460 1.00 84.50 221 GLU A C 1
ATOM 1826 O O . GLU A 1 221 ? -12.639 2.397 22.481 1.00 84.50 221 GLU A O 1
ATOM 1831 N N . ASN A 1 222 ? -13.910 1.044 23.725 1.00 79.94 222 ASN A N 1
ATOM 1832 C CA . ASN A 1 222 ? -13.657 -0.125 22.893 1.00 79.94 222 ASN A CA 1
ATOM 1833 C C . ASN A 1 222 ? -14.376 -0.068 21.533 1.00 79.94 222 ASN A C 1
ATOM 1835 O O . ASN A 1 222 ? -13.870 -0.606 20.546 1.00 79.94 222 ASN A O 1
ATOM 1839 N N . GLU A 1 223 ? -15.543 0.576 21.456 1.00 85.12 223 GLU A N 1
ATOM 1840 C CA . GLU A 1 223 ? -16.215 0.845 20.178 1.00 85.12 223 GLU A CA 1
ATOM 1841 C C . GLU A 1 223 ? -15.407 1.822 19.316 1.00 85.12 223 GLU A C 1
ATOM 1843 O O . GLU A 1 223 ? -15.195 1.555 18.130 1.00 85.12 223 GLU A O 1
ATOM 1848 N N . ASP A 1 224 ? -14.862 2.880 19.920 1.00 84.44 224 ASP A N 1
ATOM 1849 C CA . ASP A 1 224 ? -14.001 3.841 19.223 1.00 84.44 224 ASP A CA 1
ATOM 1850 C C . ASP A 1 224 ? -12.722 3.173 18.683 1.00 84.44 224 ASP A C 1
ATOM 1852 O O . ASP A 1 224 ? -12.305 3.417 17.546 1.00 84.44 224 ASP A O 1
ATOM 1856 N N . LEU A 1 225 ? -12.116 2.262 19.452 1.00 82.25 225 LEU A N 1
ATOM 1857 C CA . LEU A 1 225 ? -10.947 1.496 19.002 1.00 82.25 225 LEU A CA 1
ATOM 1858 C C . LEU A 1 225 ? -11.269 0.527 17.868 1.00 82.25 225 LEU A C 1
ATOM 1860 O O . LEU A 1 225 ? -10.460 0.384 16.952 1.00 82.25 225 LEU A O 1
ATOM 1864 N N . LYS A 1 226 ? -12.443 -0.117 17.887 1.00 80.69 226 LYS A N 1
ATOM 1865 C CA . LYS A 1 226 ? -12.890 -0.969 16.773 1.00 80.69 226 LYS A CA 1
ATOM 1866 C C . LYS A 1 226 ? -13.042 -0.173 15.481 1.00 80.69 226 LYS A C 1
ATOM 1868 O O . LYS A 1 226 ? -12.635 -0.663 14.429 1.00 80.69 226 LYS A O 1
ATOM 1873 N N . LEU A 1 227 ? -13.590 1.041 15.555 1.00 85.31 227 LEU A N 1
ATOM 1874 C CA . LEU A 1 227 ? -13.678 1.932 14.397 1.00 85.31 227 LEU A CA 1
ATOM 1875 C C . LEU A 1 227 ? -12.285 2.293 13.875 1.00 85.31 227 LEU A C 1
ATOM 1877 O O . LEU A 1 227 ? -12.022 2.157 12.681 1.00 85.31 227 LEU A O 1
ATOM 1881 N N . LYS A 1 228 ? -11.362 2.658 14.770 1.00 84.12 228 LYS A N 1
ATOM 1882 C CA . LYS A 1 228 ? -9.984 2.996 14.395 1.00 84.12 228 LYS A CA 1
ATOM 1883 C C . LYS A 1 228 ? -9.231 1.812 13.775 1.00 84.12 228 LYS A C 1
ATOM 1885 O O . LYS A 1 228 ? -8.514 1.986 12.793 1.00 84.12 228 LYS A O 1
ATOM 1890 N N . LEU A 1 229 ? -9.431 0.599 14.293 1.00 83.06 229 LEU A N 1
ATOM 1891 C CA . LEU A 1 229 ? -8.895 -0.629 13.698 1.00 83.06 229 LEU A CA 1
ATOM 1892 C C . LEU A 1 229 ? -9.433 -0.843 12.278 1.00 83.06 229 LEU A C 1
ATOM 1894 O O . LEU A 1 229 ? -8.670 -1.165 11.370 1.00 83.06 229 LEU A O 1
ATOM 1898 N N . GLN A 1 230 ? -10.735 -0.642 12.071 1.00 85.81 230 GLN A N 1
ATOM 1899 C CA . GLN A 1 230 ? -11.354 -0.785 10.755 1.00 85.81 230 GLN A CA 1
ATOM 1900 C C . GLN A 1 230 ? -10.806 0.243 9.750 1.00 85.81 230 GLN A C 1
ATOM 1902 O O . GLN A 1 230 ? -10.588 -0.087 8.583 1.00 85.81 230 GLN A O 1
ATOM 1907 N N . GLU A 1 231 ? -10.555 1.480 10.182 1.00 84.62 231 GLU A N 1
ATOM 1908 C CA . GLU A 1 231 ? -9.904 2.506 9.358 1.00 84.62 231 GLU A CA 1
ATOM 1909 C C . GLU A 1 231 ? -8.487 2.089 8.944 1.00 84.62 231 GLU A C 1
ATOM 1911 O O . GLU A 1 231 ? -8.177 2.114 7.750 1.00 84.62 231 GLU A O 1
ATOM 1916 N N . LEU A 1 232 ? -7.670 1.614 9.890 1.00 85.06 232 LEU A N 1
ATOM 1917 C CA . LEU A 1 232 ? -6.310 1.132 9.620 1.00 85.06 232 LEU A CA 1
ATOM 1918 C C . LEU A 1 232 ? -6.295 -0.084 8.684 1.00 85.06 232 LEU A C 1
ATOM 1920 O O . LEU A 1 232 ? -5.488 -0.149 7.758 1.00 85.06 232 LEU A O 1
ATOM 1924 N N . GLN A 1 233 ? -7.221 -1.031 8.856 1.00 81.94 233 GLN A N 1
ATOM 1925 C CA . GLN A 1 233 ? -7.366 -2.174 7.947 1.00 81.94 233 GLN A CA 1
ATOM 1926 C C . GLN A 1 233 ? -7.704 -1.730 6.518 1.00 81.94 233 GLN A C 1
ATOM 1928 O O . GLN A 1 233 ? -7.162 -2.268 5.549 1.00 81.94 233 GLN A O 1
ATOM 1933 N N . ASN A 1 234 ? -8.567 -0.722 6.369 1.00 83.38 234 ASN A N 1
ATOM 1934 C CA . ASN A 1 234 ? -8.901 -0.158 5.063 1.00 83.38 234 ASN A CA 1
ATOM 1935 C C . ASN A 1 234 ? -7.710 0.566 4.418 1.00 83.38 234 ASN A C 1
ATOM 1937 O O . ASN A 1 234 ? -7.553 0.512 3.197 1.00 83.38 234 ASN A O 1
ATOM 1941 N N . GLU A 1 235 ? -6.887 1.257 5.205 1.00 82.00 235 GLU A N 1
ATOM 1942 C CA . GLU A 1 235 ? -5.673 1.922 4.727 1.00 82.00 235 GLU A CA 1
ATOM 1943 C C . GLU A 1 235 ? -4.606 0.910 4.295 1.00 82.00 235 GLU A C 1
ATOM 1945 O O . GLU A 1 235 ? -4.113 0.986 3.169 1.00 82.00 235 GLU A O 1
ATOM 1950 N N . ASN A 1 236 ? -4.370 -0.128 5.099 1.00 79.62 236 ASN A N 1
ATOM 1951 C CA . ASN A 1 236 ? -3.489 -1.239 4.743 1.00 79.62 236 ASN A CA 1
ATOM 1952 C C . ASN A 1 236 ? -3.955 -1.948 3.453 1.00 79.62 236 ASN A C 1
ATOM 1954 O O . ASN A 1 236 ? -3.167 -2.233 2.553 1.00 79.62 236 ASN A O 1
ATOM 1958 N N . ALA A 1 237 ? -5.266 -2.152 3.277 1.00 82.62 237 ALA A N 1
ATOM 1959 C CA . ALA A 1 237 ? -5.811 -2.703 2.035 1.00 82.62 237 ALA A CA 1
ATOM 1960 C C . ALA A 1 237 ? -5.564 -1.801 0.807 1.00 82.62 237 ALA A C 1
ATOM 1962 O O . ALA A 1 237 ? -5.437 -2.308 -0.311 1.00 82.62 237 ALA A O 1
ATOM 1963 N N . LYS A 1 238 ? -5.500 -0.473 0.977 1.00 80.88 238 LYS A N 1
ATOM 1964 C CA . LYS A 1 238 ? -5.131 0.455 -0.107 1.00 80.88 238 LYS A CA 1
ATOM 1965 C C . LYS A 1 238 ? -3.637 0.385 -0.418 1.00 80.88 238 LYS A C 1
ATOM 1967 O O . LYS A 1 238 ? -3.305 0.324 -1.600 1.00 80.88 238 LYS A O 1
ATOM 1972 N N . MET A 1 239 ? -2.776 0.339 0.599 1.00 79.25 239 MET A N 1
ATOM 1973 C CA . MET A 1 239 ? -1.327 0.200 0.413 1.00 79.25 239 MET A CA 1
ATOM 1974 C C . MET A 1 239 ? -0.975 -1.115 -0.286 1.00 79.25 239 MET A C 1
ATOM 1976 O O . MET A 1 239 ? -0.290 -1.093 -1.301 1.00 79.25 239 MET A O 1
ATOM 1980 N N . ASN A 1 240 ? -1.557 -2.245 0.131 1.00 76.75 240 ASN A N 1
ATOM 1981 C CA . ASN A 1 240 ? -1.343 -3.533 -0.544 1.00 76.75 240 ASN A CA 1
ATOM 1982 C C . ASN A 1 240 ? -1.744 -3.499 -2.031 1.00 76.75 240 ASN A C 1
ATOM 1984 O O . ASN A 1 240 ? -1.078 -4.093 -2.874 1.00 76.75 240 ASN A O 1
ATOM 1988 N N . LYS A 1 241 ? -2.806 -2.763 -2.391 1.00 82.69 241 LYS A N 1
ATOM 1989 C CA . LYS A 1 241 ? -3.168 -2.558 -3.805 1.00 82.69 241 LYS A CA 1
ATOM 1990 C C . LYS A 1 241 ? -2.143 -1.713 -4.561 1.00 82.69 241 LYS A C 1
ATOM 1992 O O . LYS A 1 241 ? -1.980 -1.921 -5.757 1.00 82.69 241 LYS A O 1
ATOM 1997 N N . GLN A 1 242 ? -1.510 -0.740 -3.909 1.00 79.56 242 GLN A N 1
ATOM 1998 C CA . GLN A 1 242 ? -0.444 0.055 -4.520 1.00 79.56 242 GLN A CA 1
ATOM 1999 C C . GLN A 1 242 ? 0.826 -0.779 -4.706 1.00 79.56 242 GLN A C 1
ATOM 2001 O O . GLN A 1 242 ? 1.372 -0.766 -5.802 1.00 79.56 242 GLN A O 1
ATOM 2006 N N . VAL A 1 243 ? 1.219 -1.572 -3.706 1.00 76.56 243 VAL A N 1
ATOM 2007 C CA . VAL A 1 243 ? 2.351 -2.510 -3.801 1.00 76.56 243 VAL A CA 1
ATOM 2008 C C . VAL A 1 243 ? 2.154 -3.493 -4.957 1.00 76.56 243 VAL A C 1
ATOM 2010 O O . VAL A 1 243 ? 3.045 -3.646 -5.785 1.00 76.56 243 VAL A O 1
ATOM 2013 N N . ASN A 1 244 ? 0.962 -4.082 -5.099 1.00 80.69 244 ASN A N 1
ATOM 2014 C CA . ASN A 1 244 ? 0.683 -4.984 -6.221 1.00 80.69 244 ASN A CA 1
ATOM 2015 C C . ASN A 1 244 ? 0.815 -4.295 -7.588 1.00 80.69 244 ASN A C 1
ATOM 2017 O O . ASN A 1 244 ? 1.336 -4.900 -8.516 1.00 80.69 244 ASN A O 1
ATOM 2021 N N . LYS A 1 245 ? 0.401 -3.028 -7.715 1.00 83.25 245 LYS A N 1
ATOM 2022 C CA . LYS A 1 245 ? 0.603 -2.263 -8.957 1.00 83.25 245 LYS A CA 1
ATOM 2023 C C . LYS A 1 245 ? 2.078 -2.005 -9.249 1.00 83.25 245 LYS A C 1
ATOM 2025 O O . LYS A 1 245 ? 2.470 -2.022 -10.408 1.00 83.25 245 LYS A O 1
ATOM 2030 N N . VAL A 1 246 ? 2.886 -1.748 -8.220 1.00 77.19 246 VAL A N 1
ATOM 2031 C CA . VAL A 1 246 ? 4.339 -1.591 -8.383 1.00 77.19 246 VAL A CA 1
ATOM 2032 C C . VAL A 1 246 ? 4.957 -2.899 -8.877 1.00 77.19 246 VAL A C 1
ATOM 2034 O O . VAL A 1 246 ? 5.730 -2.867 -9.828 1.00 77.19 246 VAL A O 1
ATOM 2037 N N . LEU A 1 247 ? 4.558 -4.042 -8.311 1.00 81.12 247 LEU A N 1
ATOM 2038 C CA . LEU A 1 247 ? 5.004 -5.366 -8.764 1.00 81.12 247 LEU A CA 1
ATOM 2039 C C . LEU A 1 247 ? 4.579 -5.668 -10.212 1.00 81.12 247 LEU A C 1
ATOM 2041 O O . LEU A 1 247 ? 5.378 -6.185 -10.987 1.00 81.12 247 LEU A O 1
ATOM 2045 N N . GLU A 1 248 ? 3.351 -5.310 -10.604 1.00 85.31 248 GLU A N 1
ATOM 2046 C CA . GLU A 1 248 ? 2.888 -5.424 -11.997 1.00 85.31 248 GLU A CA 1
ATOM 2047 C C . GLU A 1 248 ? 3.769 -4.598 -12.950 1.00 85.31 248 GLU A C 1
ATOM 2049 O O . GLU A 1 248 ? 4.239 -5.120 -13.958 1.00 85.31 248 GLU A O 1
ATOM 2054 N N . VAL A 1 249 ? 4.069 -3.340 -12.601 1.00 85.88 249 VAL A N 1
ATOM 2055 C CA . VAL A 1 249 ? 4.952 -2.470 -13.399 1.00 85.88 249 VAL A CA 1
ATOM 2056 C C . VAL A 1 249 ? 6.385 -3.010 -13.455 1.00 85.88 249 VAL A C 1
ATOM 2058 O O . VAL A 1 249 ? 7.026 -2.931 -14.502 1.00 85.88 249 VAL A O 1
ATOM 2061 N N . GLN A 1 250 ? 6.903 -3.578 -12.362 1.00 75.56 250 GLN A N 1
ATOM 2062 C CA . GLN A 1 250 ? 8.225 -4.213 -12.348 1.00 75.56 250 GLN A CA 1
ATOM 2063 C C . GLN A 1 250 ? 8.287 -5.405 -13.310 1.00 75.56 250 GLN A C 1
ATOM 2065 O O . GLN A 1 250 ? 9.221 -5.479 -14.108 1.00 75.56 250 GLN A O 1
ATOM 2070 N N . HIS A 1 251 ? 7.273 -6.274 -13.308 1.00 81.56 251 HIS A N 1
ATOM 2071 C CA . HIS A 1 251 ? 7.184 -7.384 -14.260 1.00 81.56 251 HIS A CA 1
ATOM 2072 C C . HIS A 1 251 ? 7.074 -6.910 -15.715 1.00 81.56 251 HIS A C 1
ATOM 2074 O O . HIS A 1 251 ? 7.778 -7.428 -16.581 1.00 81.56 251 HIS A O 1
ATOM 2080 N N . GLU A 1 252 ? 6.253 -5.893 -16.000 1.00 86.19 252 GLU A N 1
ATOM 2081 C CA . GLU A 1 252 ? 6.183 -5.304 -17.346 1.00 86.19 252 GLU A CA 1
ATOM 2082 C C . GLU A 1 252 ? 7.546 -4.754 -17.800 1.00 86.19 252 GLU A C 1
ATOM 2084 O O . GLU A 1 252 ? 7.926 -4.897 -18.964 1.00 86.19 252 GLU A O 1
ATOM 2089 N N . ASN A 1 253 ? 8.313 -4.160 -16.883 1.00 83.69 253 ASN A N 1
ATOM 2090 C CA . ASN A 1 253 ? 9.645 -3.634 -17.169 1.00 83.69 253 ASN A CA 1
ATOM 2091 C C . ASN A 1 253 ? 10.665 -4.757 -17.453 1.00 83.69 253 ASN A C 1
ATOM 2093 O O . ASN A 1 253 ? 11.482 -4.636 -18.367 1.00 83.69 253 ASN A O 1
ATOM 2097 N N . GL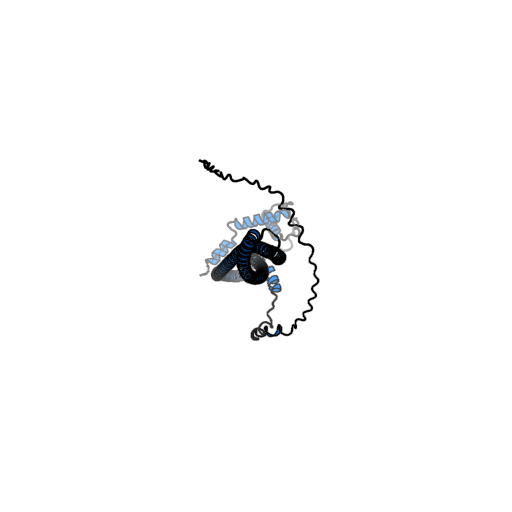U A 1 254 ? 10.602 -5.880 -16.732 1.00 85.00 254 GLU A N 1
ATOM 2098 C CA . GLU A 1 254 ? 11.413 -7.074 -17.024 1.00 85.00 254 GLU A CA 1
ATOM 2099 C C . GLU A 1 254 ? 11.112 -7.651 -18.416 1.00 85.00 254 GLU A C 1
ATOM 2101 O O . GLU A 1 254 ? 12.035 -7.920 -19.192 1.00 85.00 254 GLU A O 1
ATOM 2106 N N . ASP A 1 255 ? 9.833 -7.759 -18.780 1.00 87.12 255 ASP A N 1
ATOM 2107 C CA . ASP A 1 255 ? 9.410 -8.209 -20.110 1.00 87.12 255 ASP A CA 1
ATOM 2108 C C . ASP A 1 255 ? 9.908 -7.271 -21.221 1.00 87.12 255 ASP A C 1
ATOM 2110 O O . ASP A 1 255 ? 10.338 -7.718 -22.293 1.00 87.12 255 ASP A O 1
ATOM 2114 N N . LEU A 1 256 ? 9.871 -5.955 -20.985 1.00 88.00 256 LEU A N 1
ATOM 2115 C CA . LEU A 1 256 ? 10.406 -4.962 -21.916 1.00 88.00 256 LEU A CA 1
ATOM 2116 C C . LEU A 1 256 ? 11.930 -5.066 -22.053 1.00 88.00 256 LEU A C 1
ATOM 2118 O O . LEU A 1 256 ? 12.430 -4.987 -23.177 1.00 88.00 256 LEU A O 1
ATOM 2122 N N . LYS A 1 257 ? 12.666 -5.318 -20.962 1.00 82.62 257 LYS A N 1
ATOM 2123 C CA . LYS A 1 257 ? 14.119 -5.570 -21.009 1.00 82.62 257 LYS A CA 1
ATOM 2124 C C . LYS A 1 257 ? 14.456 -6.802 -21.845 1.00 82.62 257 LYS A C 1
ATOM 2126 O O . LYS A 1 257 ? 15.370 -6.744 -22.668 1.00 82.62 257 LYS A O 1
ATOM 2131 N N . LEU A 1 258 ? 13.696 -7.888 -21.699 1.00 88.56 258 LEU A N 1
ATOM 2132 C CA . LEU A 1 258 ? 13.874 -9.088 -22.522 1.00 88.56 258 LEU A CA 1
ATOM 2133 C C . LEU A 1 258 ? 13.604 -8.804 -24.005 1.00 88.56 258 LEU A C 1
ATOM 2135 O O . LEU A 1 258 ? 14.396 -9.196 -24.862 1.00 88.56 258 LEU A O 1
ATOM 2139 N N . LYS A 1 259 ? 12.527 -8.075 -24.327 1.00 87.75 259 LYS A N 1
ATOM 2140 C CA . LYS A 1 259 ? 12.242 -7.658 -25.712 1.00 87.75 259 LYS A CA 1
ATOM 2141 C C . LYS A 1 259 ? 13.355 -6.787 -26.290 1.00 87.75 259 LYS A C 1
ATOM 2143 O O . LYS A 1 259 ? 13.757 -7.010 -27.429 1.00 87.75 259 LYS A O 1
ATOM 2148 N N . LEU A 1 260 ? 13.873 -5.835 -25.513 1.00 88.62 260 LEU A N 1
ATOM 2149 C CA . LEU A 1 260 ? 14.995 -4.991 -25.920 1.00 88.62 260 LEU A CA 1
ATOM 2150 C C . LEU A 1 260 ? 16.231 -5.842 -26.244 1.00 88.62 260 LEU A C 1
ATOM 2152 O O . LEU A 1 260 ? 16.845 -5.650 -27.290 1.00 88.62 260 LEU A O 1
ATOM 2156 N N . GLN A 1 261 ? 16.554 -6.823 -25.399 1.00 87.69 261 GLN A N 1
ATOM 2157 C CA . GLN A 1 261 ? 17.684 -7.727 -25.614 1.00 87.69 261 GLN A CA 1
ATOM 2158 C C . GLN A 1 261 ? 17.519 -8.573 -26.888 1.00 87.69 261 GLN A C 1
ATOM 2160 O O . GLN A 1 261 ? 18.473 -8.753 -27.647 1.00 87.69 261 GLN A O 1
ATOM 2165 N N . VAL A 1 262 ? 16.308 -9.074 -27.161 1.00 91.06 262 VAL A N 1
ATOM 2166 C CA . VAL A 1 262 ? 16.004 -9.794 -28.410 1.00 91.06 262 VAL A CA 1
ATOM 2167 C C . VAL A 1 262 ? 16.218 -8.887 -29.623 1.00 91.06 262 VAL A C 1
ATOM 2169 O O . VAL A 1 262 ? 16.925 -9.282 -30.549 1.00 91.06 262 VAL A O 1
ATOM 2172 N N . LEU A 1 263 ? 15.689 -7.661 -29.596 1.00 90.25 263 LEU A N 1
ATOM 2173 C CA . LEU A 1 263 ? 15.856 -6.693 -30.684 1.00 90.25 263 LEU A CA 1
ATOM 2174 C C . LEU A 1 263 ? 17.327 -6.315 -30.903 1.00 90.25 263 LEU A C 1
ATOM 2176 O O . LEU A 1 263 ? 17.778 -6.244 -32.044 1.00 90.25 263 LEU A O 1
ATOM 2180 N N . GLN A 1 264 ? 18.102 -6.127 -29.832 1.00 84.06 264 GLN A N 1
ATOM 2181 C CA . GLN A 1 264 ? 19.544 -5.872 -29.918 1.00 84.06 264 GLN A CA 1
ATOM 2182 C C . GLN A 1 264 ? 20.287 -7.036 -30.588 1.00 84.06 264 GLN A C 1
ATOM 2184 O O . GLN A 1 264 ? 21.134 -6.812 -31.453 1.00 84.06 264 GLN A O 1
ATOM 2189 N N . ASN A 1 265 ? 19.937 -8.278 -30.250 1.00 88.31 265 ASN A N 1
ATOM 2190 C CA . ASN A 1 265 ? 20.521 -9.465 -30.874 1.00 88.31 265 ASN A CA 1
ATOM 2191 C C . ASN A 1 265 ? 20.147 -9.593 -32.358 1.00 88.31 265 ASN A C 1
ATOM 2193 O O . ASN A 1 265 ? 20.997 -9.941 -33.182 1.00 88.31 265 ASN A O 1
ATOM 2197 N N . GLU A 1 266 ? 18.894 -9.308 -32.719 1.00 87.69 266 GLU A N 1
ATOM 2198 C CA . GLU A 1 266 ? 18.447 -9.288 -34.116 1.00 87.69 266 GLU A CA 1
ATOM 2199 C C . GLU A 1 266 ? 19.168 -8.207 -34.922 1.00 87.69 266 GLU A C 1
ATOM 2201 O O . GLU A 1 266 ? 19.648 -8.484 -36.024 1.00 87.69 266 GLU A O 1
ATOM 2206 N N . ASN A 1 267 ? 19.321 -7.011 -34.354 1.00 83.00 267 ASN A N 1
ATOM 2207 C CA . ASN A 1 267 ? 20.035 -5.913 -34.994 1.00 83.00 267 ASN A CA 1
ATOM 2208 C C . ASN A 1 267 ? 21.525 -6.250 -35.183 1.00 83.00 267 ASN A C 1
ATOM 2210 O O . ASN A 1 267 ? 22.066 -6.115 -36.278 1.00 83.00 267 ASN A O 1
ATOM 2214 N N . ALA A 1 268 ? 22.174 -6.825 -34.165 1.00 83.38 268 ALA A N 1
ATOM 2215 C CA . ALA A 1 268 ? 23.550 -7.310 -34.274 1.00 83.38 268 ALA A CA 1
ATOM 2216 C C . ALA A 1 268 ? 23.705 -8.395 -35.356 1.00 83.38 268 ALA A C 1
ATOM 2218 O O . ALA A 1 268 ? 24.705 -8.427 -36.079 1.00 83.38 268 ALA A O 1
ATOM 2219 N N . LYS A 1 269 ? 22.714 -9.284 -35.501 1.00 86.75 269 LYS A N 1
ATOM 2220 C CA . LYS A 1 269 ? 22.690 -10.298 -36.561 1.00 86.75 269 LYS A CA 1
ATOM 2221 C C . LYS A 1 269 ? 22.528 -9.669 -37.946 1.00 86.75 269 LYS A C 1
ATOM 2223 O O . LYS A 1 269 ? 23.239 -10.084 -38.859 1.00 86.75 269 LYS A O 1
ATOM 2228 N N . MET A 1 270 ? 21.636 -8.689 -38.104 1.00 84.19 270 MET A N 1
ATOM 2229 C CA . MET A 1 270 ? 21.480 -7.948 -39.360 1.00 84.19 270 MET A CA 1
ATOM 2230 C C . MET A 1 270 ? 22.764 -7.211 -39.730 1.00 84.19 270 MET A C 1
ATOM 2232 O O . MET A 1 270 ? 23.233 -7.370 -40.851 1.00 84.19 270 MET A O 1
ATOM 2236 N N . ASN A 1 271 ? 23.393 -6.509 -38.785 1.00 77.75 271 ASN A N 1
ATOM 2237 C CA . ASN A 1 271 ? 24.659 -5.814 -39.023 1.00 77.75 271 ASN A CA 1
ATOM 2238 C C . ASN A 1 271 ? 25.758 -6.784 -39.473 1.00 77.75 271 ASN A C 1
ATOM 2240 O O . ASN A 1 271 ? 26.406 -6.545 -40.487 1.00 77.75 271 ASN A O 1
ATOM 2244 N N . LYS A 1 272 ? 25.898 -7.946 -38.821 1.00 81.00 272 LYS A N 1
ATOM 2245 C CA . LYS A 1 272 ? 26.839 -8.993 -39.263 1.00 81.00 272 LYS A CA 1
ATOM 2246 C C . LYS A 1 272 ? 26.564 -9.529 -40.672 1.00 81.00 272 LYS A C 1
ATOM 2248 O O . LYS A 1 272 ? 27.481 -10.054 -41.292 1.00 81.00 272 LYS A O 1
ATOM 2253 N N . GLN A 1 273 ? 25.327 -9.455 -41.164 1.00 82.94 273 GLN A N 1
ATOM 2254 C CA . GLN A 1 273 ? 24.972 -9.870 -42.526 1.00 82.94 273 GLN A CA 1
ATOM 2255 C C . GLN A 1 273 ? 25.161 -8.743 -43.547 1.00 82.94 273 GLN A C 1
ATOM 2257 O O . GLN A 1 273 ? 25.604 -9.005 -44.661 1.00 82.94 273 GLN A O 1
ATOM 2262 N N . LEU A 1 274 ? 24.841 -7.504 -43.174 1.00 76.81 274 LEU A N 1
ATOM 2263 C CA . LEU A 1 274 ? 24.937 -6.321 -44.030 1.00 76.81 274 LEU A CA 1
ATOM 2264 C C . LEU A 1 274 ? 26.382 -5.889 -44.270 1.00 76.81 274 LEU A C 1
ATOM 2266 O O . LEU A 1 274 ? 26.735 -5.630 -45.416 1.00 76.81 274 LEU A O 1
ATOM 2270 N N . ILE A 1 275 ? 27.217 -5.876 -43.227 1.00 75.81 275 ILE A N 1
ATOM 2271 C CA . ILE A 1 275 ? 28.637 -5.498 -43.305 1.00 75.81 275 ILE A CA 1
ATOM 2272 C C . ILE A 1 275 ? 29.355 -6.230 -44.455 1.00 75.81 275 ILE A C 1
ATOM 2274 O O . ILE A 1 275 ? 29.823 -5.560 -45.371 1.00 75.81 275 ILE A O 1
ATOM 2278 N N . PRO A 1 276 ? 29.362 -7.576 -44.539 1.00 73.62 276 PRO A N 1
ATOM 2279 C CA . PRO A 1 276 ? 30.042 -8.266 -45.635 1.00 73.62 276 PRO A CA 1
ATOM 2280 C C . PRO A 1 276 ? 29.363 -8.075 -47.000 1.00 73.62 276 PRO A C 1
ATOM 2282 O O . PRO A 1 276 ? 30.037 -8.165 -48.021 1.00 73.62 276 PRO A O 1
ATOM 2285 N N . LEU A 1 277 ? 28.055 -7.798 -47.054 1.00 72.50 277 LEU A N 1
ATOM 2286 C CA . LEU A 1 277 ? 27.366 -7.501 -48.318 1.00 72.50 277 LEU A CA 1
ATOM 2287 C C . LEU A 1 277 ? 27.730 -6.123 -48.882 1.00 72.50 277 LEU A C 1
ATOM 2289 O O . LEU A 1 277 ? 27.605 -5.923 -50.088 1.00 72.50 277 LEU A O 1
ATOM 2293 N N . VAL A 1 278 ? 28.158 -5.186 -48.036 1.00 70.88 278 VAL A N 1
ATOM 2294 C CA . VAL A 1 278 ? 28.529 -3.823 -48.436 1.00 70.88 278 VAL A CA 1
ATOM 2295 C C . VAL A 1 278 ? 30.045 -3.686 -48.578 1.00 70.88 278 VAL A C 1
ATOM 2297 O O . VAL A 1 278 ? 30.521 -3.201 -49.602 1.00 70.88 278 VAL A O 1
ATOM 2300 N N . GLU A 1 279 ? 30.811 -4.164 -47.599 1.00 72.12 279 GLU A N 1
ATOM 2301 C CA . GLU A 1 279 ? 32.269 -4.028 -47.576 1.00 72.12 279 GLU A CA 1
ATOM 2302 C C . GLU A 1 279 ? 32.952 -4.876 -48.649 1.00 72.12 279 GLU A C 1
ATOM 2304 O O . GLU A 1 279 ? 33.828 -4.370 -49.346 1.00 72.12 279 GLU A O 1
ATOM 2309 N N . VAL A 1 280 ? 32.547 -6.137 -48.851 1.00 75.12 280 VAL A N 1
ATOM 2310 C CA . VAL A 1 280 ? 33.233 -7.024 -49.812 1.00 75.12 280 VAL A CA 1
ATOM 2311 C C . VAL A 1 280 ? 33.155 -6.479 -51.247 1.00 75.12 280 VAL A C 1
ATOM 2313 O O . VAL A 1 280 ? 34.204 -6.367 -51.885 1.00 75.12 280 VAL A O 1
ATOM 2316 N N . PRO A 1 281 ? 31.988 -6.042 -51.765 1.00 79.69 281 PRO A N 1
ATOM 2317 C CA . PRO A 1 281 ? 31.927 -5.426 -53.091 1.00 79.69 281 PRO A CA 1
ATOM 2318 C C . PRO A 1 281 ? 32.688 -4.099 -53.195 1.00 79.69 281 PRO A C 1
ATOM 2320 O O . PRO A 1 281 ? 33.199 -3.771 -54.268 1.00 79.69 281 PRO A O 1
ATOM 2323 N N . LEU A 1 282 ? 32.763 -3.320 -52.109 1.00 73.31 282 LEU A N 1
ATOM 2324 C CA . LEU A 1 282 ? 33.532 -2.073 -52.084 1.00 73.31 282 LEU A CA 1
ATOM 2325 C C . LEU A 1 282 ? 35.039 -2.342 -52.143 1.00 73.31 282 LEU A C 1
ATOM 2327 O O . LEU A 1 282 ? 35.717 -1.723 -52.965 1.00 73.31 282 LEU A O 1
ATOM 2331 N N . LEU A 1 283 ? 35.545 -3.299 -51.360 1.00 76.06 283 LEU A N 1
ATOM 2332 C CA . LEU A 1 283 ? 36.943 -3.737 -51.412 1.00 76.06 283 LEU A CA 1
ATOM 2333 C C . LEU A 1 283 ? 37.307 -4.289 -52.796 1.00 76.06 283 LEU A C 1
ATOM 2335 O O . LEU A 1 283 ? 38.285 -3.843 -53.395 1.00 76.06 283 LEU A O 1
ATOM 2339 N N . GLU A 1 284 ? 36.482 -5.173 -53.366 1.00 82.00 284 GLU A N 1
ATOM 2340 C CA . GLU A 1 284 ? 36.702 -5.687 -54.726 1.00 82.00 284 GLU A CA 1
ATOM 2341 C C . GLU A 1 284 ? 36.715 -4.559 -55.770 1.00 82.00 284 GLU A C 1
ATOM 2343 O O . GLU A 1 284 ? 37.511 -4.563 -56.714 1.00 82.00 284 GLU A O 1
ATOM 2348 N N . ARG A 1 285 ? 35.843 -3.556 -55.620 1.00 81.81 285 ARG A N 1
ATOM 2349 C CA . ARG A 1 285 ? 35.818 -2.392 -56.511 1.00 81.81 285 ARG A CA 1
ATOM 2350 C C . ARG A 1 285 ? 37.066 -1.526 -56.355 1.00 81.81 285 ARG A C 1
ATOM 2352 O O . ARG A 1 285 ? 37.583 -1.058 -57.370 1.00 81.81 285 ARG A O 1
ATOM 2359 N N . MET A 1 286 ? 37.557 -1.322 -55.134 1.00 79.31 286 MET A N 1
ATOM 2360 C CA . MET A 1 286 ? 38.796 -0.585 -54.877 1.00 79.31 286 MET A CA 1
ATOM 2361 C C . MET A 1 286 ? 40.009 -1.280 -55.499 1.00 79.31 286 MET A C 1
ATOM 2363 O O . MET A 1 286 ? 40.781 -0.620 -56.193 1.00 79.31 286 MET A O 1
ATOM 2367 N N . ASP A 1 287 ? 40.131 -2.600 -55.352 1.00 87.94 287 ASP A N 1
ATOM 2368 C CA . ASP A 1 287 ? 41.215 -3.378 -55.965 1.00 87.94 287 ASP A CA 1
ATOM 2369 C C . ASP A 1 287 ? 41.189 -3.290 -57.497 1.00 87.94 287 ASP A C 1
ATOM 2371 O O . ASP A 1 287 ? 42.222 -3.099 -58.150 1.00 87.94 287 ASP A O 1
ATOM 2375 N N . ASN A 1 288 ? 39.995 -3.370 -58.091 1.00 87.31 288 ASN A N 1
ATOM 2376 C CA . ASN A 1 288 ? 39.815 -3.218 -59.533 1.00 87.31 288 ASN A CA 1
ATOM 2377 C C . ASN A 1 288 ? 40.212 -1.816 -60.022 1.00 87.31 288 ASN A C 1
ATOM 2379 O O . ASN A 1 288 ? 40.934 -1.696 -61.016 1.00 87.31 288 ASN A O 1
ATOM 2383 N N . LEU A 1 289 ? 39.790 -0.762 -59.315 1.00 85.50 289 LEU A N 1
ATOM 2384 C CA . LEU A 1 289 ? 40.163 0.622 -59.630 1.00 85.50 289 LEU A CA 1
ATOM 2385 C C . LEU A 1 289 ? 41.668 0.859 -59.465 1.00 85.50 289 LEU A C 1
ATOM 2387 O O . LEU A 1 289 ? 42.282 1.538 -60.290 1.00 85.50 289 LEU A O 1
ATOM 2391 N N . GLN A 1 290 ? 42.284 0.273 -58.439 1.00 89.38 290 GLN A N 1
ATOM 2392 C CA . GLN A 1 290 ? 43.722 0.364 -58.214 1.00 89.38 290 GLN A CA 1
ATOM 2393 C C . GLN A 1 290 ? 44.502 -0.288 -59.362 1.00 89.38 290 GLN A C 1
ATOM 2395 O O . GLN A 1 290 ? 45.430 0.312 -59.910 1.00 89.38 290 GLN A O 1
ATOM 2400 N N . LYS A 1 291 ? 44.074 -1.478 -59.793 1.00 91.50 291 LYS A N 1
ATOM 2401 C CA . LYS A 1 291 ? 44.660 -2.183 -60.937 1.00 91.50 291 LYS A CA 1
ATOM 2402 C C . LYS A 1 291 ? 44.515 -1.392 -62.239 1.00 91.50 291 LYS A C 1
ATOM 2404 O O . LYS A 1 291 ? 45.478 -1.287 -62.999 1.00 91.50 291 LYS A O 1
ATOM 2409 N N . GLU A 1 292 ? 43.345 -0.801 -62.484 1.00 89.25 292 GLU A N 1
ATOM 2410 C CA . GLU A 1 292 ? 43.117 0.067 -63.644 1.00 89.25 292 GLU A CA 1
ATOM 2411 C C . GLU A 1 292 ? 44.048 1.290 -63.624 1.00 89.25 292 GLU A C 1
ATOM 2413 O O . GLU A 1 292 ? 44.652 1.635 -64.643 1.00 89.25 292 GLU A O 1
ATOM 2418 N N . ASN A 1 293 ? 44.226 1.913 -62.458 1.00 85.00 293 ASN A N 1
ATOM 2419 C CA . ASN A 1 293 ? 45.121 3.053 -62.286 1.00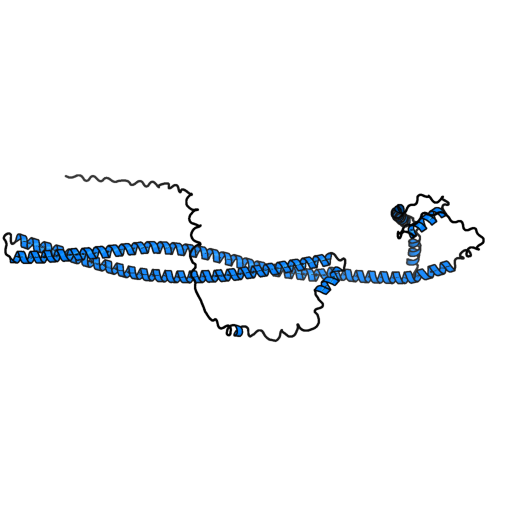 85.00 293 ASN A CA 1
ATOM 2420 C C . ASN A 1 293 ? 46.591 2.675 -62.551 1.00 85.00 293 ASN A C 1
ATOM 2422 O O . ASN A 1 293 ? 47.311 3.397 -63.247 1.00 85.00 293 ASN A O 1
ATOM 2426 N N . ASP A 1 294 ? 47.039 1.514 -62.075 1.00 90.31 294 ASP A N 1
ATOM 2427 C CA . ASP A 1 294 ? 48.394 1.021 -62.338 1.00 90.31 294 ASP A CA 1
ATOM 2428 C C . ASP A 1 294 ? 48.619 0.700 -63.824 1.00 90.31 294 ASP A C 1
ATOM 2430 O O . ASP A 1 294 ? 49.682 1.007 -64.380 1.00 90.31 294 ASP A O 1
ATOM 2434 N N . ASP A 1 295 ? 47.609 0.166 -64.513 1.00 89.00 295 ASP A N 1
ATOM 2435 C CA . ASP A 1 295 ? 47.648 -0.034 -65.963 1.00 89.00 295 ASP A CA 1
ATOM 2436 C C . ASP A 1 295 ? 47.679 1.295 -66.733 1.00 89.00 295 ASP A C 1
ATOM 2438 O O . ASP A 1 295 ? 48.407 1.427 -67.725 1.00 89.00 295 ASP A O 1
ATOM 2442 N N . LEU A 1 296 ? 46.945 2.313 -66.273 1.00 82.56 296 LEU A N 1
ATOM 2443 C CA . LEU A 1 296 ? 47.002 3.664 -66.833 1.00 82.56 296 LEU A CA 1
ATOM 2444 C C . LEU A 1 296 ? 48.372 4.315 -66.614 1.00 82.56 296 LEU A C 1
ATOM 2446 O O . LEU A 1 296 ? 48.910 4.907 -67.552 1.00 82.56 296 LEU A O 1
ATOM 2450 N N . LYS A 1 297 ? 48.991 4.157 -65.438 1.00 83.31 297 LYS A N 1
ATOM 2451 C CA . LYS A 1 297 ? 50.368 4.620 -65.178 1.00 83.31 297 LYS A CA 1
ATOM 2452 C C . LYS A 1 297 ? 51.372 3.949 -66.114 1.00 83.31 297 LYS A C 1
ATOM 2454 O O . LYS A 1 297 ? 52.204 4.636 -66.709 1.00 83.31 297 LYS A O 1
ATOM 2459 N N . LYS A 1 298 ? 51.268 2.630 -66.317 1.00 87.25 298 LYS A N 1
ATOM 2460 C CA . LYS A 1 298 ? 52.107 1.900 -67.287 1.00 87.25 298 LYS A CA 1
ATOM 2461 C C . LYS A 1 298 ? 51.917 2.429 -68.710 1.00 87.25 298 LYS A C 1
ATOM 2463 O O . LYS A 1 298 ? 52.903 2.662 -69.407 1.00 87.25 298 LYS A O 1
ATOM 2468 N N . LYS A 1 299 ? 50.673 2.678 -69.137 1.00 82.19 299 LYS A N 1
ATOM 2469 C CA . LYS A 1 299 ? 50.377 3.277 -70.453 1.00 82.19 299 LYS A CA 1
ATOM 2470 C C . LYS A 1 299 ? 50.934 4.696 -70.575 1.00 82.19 299 LYS A C 1
ATOM 2472 O O . LYS A 1 299 ? 51.551 5.007 -71.588 1.00 82.19 299 LYS A O 1
ATOM 2477 N N . LYS A 1 300 ? 50.799 5.539 -69.546 1.00 77.06 300 LYS A N 1
ATOM 2478 C CA . LYS A 1 300 ? 51.377 6.895 -69.505 1.00 77.06 300 LYS A CA 1
ATOM 2479 C C . LYS A 1 300 ? 52.898 6.868 -69.687 1.00 77.06 300 LYS A C 1
ATOM 2481 O O . LYS A 1 300 ? 53.439 7.651 -70.470 1.00 77.06 300 LYS A O 1
ATOM 2486 N N . ASN A 1 301 ? 53.572 5.926 -69.029 1.00 78.31 301 ASN A N 1
ATOM 2487 C CA . ASN A 1 301 ? 55.013 5.719 -69.174 1.00 78.31 301 ASN A CA 1
ATOM 2488 C C . ASN A 1 301 ? 55.415 5.244 -70.578 1.00 78.31 301 ASN A C 1
ATOM 2490 O O . ASN A 1 301 ? 56.555 5.454 -70.969 1.00 78.31 301 ASN A O 1
ATOM 2494 N N . TYR A 1 302 ? 54.499 4.648 -71.347 1.00 71.44 302 TYR A N 1
ATOM 2495 C CA . TYR A 1 302 ? 54.734 4.245 -72.736 1.00 71.44 302 TYR A CA 1
ATOM 2496 C C . TYR A 1 302 ? 54.452 5.374 -73.740 1.00 71.44 302 TYR A C 1
ATOM 2498 O O . TYR A 1 302 ? 55.196 5.572 -74.698 1.00 71.44 302 TYR A O 1
ATOM 2506 N N . VAL A 1 303 ? 53.402 6.162 -73.496 1.00 67.62 303 VAL A N 1
ATOM 2507 C CA . VAL A 1 303 ? 53.003 7.284 -74.361 1.00 67.62 303 VAL A CA 1
ATOM 2508 C C . VAL A 1 303 ? 54.005 8.441 -74.281 1.00 67.62 303 VAL A C 1
ATOM 2510 O O . VAL A 1 303 ? 54.295 9.070 -75.295 1.00 67.62 303 VAL A O 1
ATOM 2513 N N . THR A 1 304 ? 54.581 8.705 -73.104 1.00 72.06 304 THR A N 1
ATOM 2514 C CA . THR A 1 304 ? 55.519 9.827 -72.909 1.00 72.06 304 THR A CA 1
ATOM 2515 C C . THR A 1 304 ? 56.778 9.712 -73.798 1.00 72.06 304 THR A C 1
ATOM 2517 O O . THR A 1 304 ? 57.070 10.664 -74.522 1.00 72.06 304 THR A O 1
ATOM 2520 N N . PRO A 1 305 ? 57.492 8.567 -73.851 1.00 72.44 305 PRO A N 1
ATOM 2521 C CA . PRO A 1 305 ? 58.584 8.348 -74.799 1.00 72.44 305 PRO A CA 1
ATOM 2522 C C . PRO A 1 305 ? 58.152 8.438 -76.262 1.00 72.44 305 PRO A C 1
ATOM 2524 O O . PRO A 1 305 ? 58.868 9.048 -77.045 1.00 72.44 305 PRO A O 1
ATOM 2527 N N . MET A 1 306 ? 56.989 7.884 -76.633 1.00 70.62 306 MET A N 1
ATOM 2528 C CA . MET A 1 306 ? 56.493 7.953 -78.016 1.00 70.62 306 MET A CA 1
ATOM 2529 C C . MET A 1 306 ? 56.254 9.394 -78.472 1.00 70.62 306 MET A C 1
ATOM 2531 O O . MET A 1 306 ? 56.588 9.745 -79.600 1.00 70.62 306 MET A O 1
ATOM 2535 N N . ILE A 1 307 ? 55.699 10.241 -77.599 1.00 67.25 307 ILE A N 1
ATOM 2536 C CA . ILE A 1 307 ? 55.538 11.672 -77.877 1.00 67.25 307 ILE A CA 1
ATOM 2537 C C . ILE A 1 307 ? 56.916 12.319 -78.058 1.00 67.25 307 ILE A C 1
ATOM 2539 O O . ILE A 1 307 ? 57.135 12.996 -79.058 1.00 67.25 307 ILE A O 1
ATOM 2543 N N . ILE A 1 308 ? 57.864 12.067 -77.148 1.00 71.06 308 ILE A N 1
ATOM 2544 C CA . ILE A 1 308 ? 59.236 12.599 -77.239 1.00 71.06 308 ILE A CA 1
ATOM 2545 C C . ILE A 1 308 ? 59.927 12.156 -78.537 1.00 71.06 308 ILE A C 1
ATOM 2547 O O . ILE A 1 308 ? 60.608 12.955 -79.172 1.00 71.06 308 ILE A O 1
ATOM 2551 N N . GLU A 1 309 ? 59.772 10.897 -78.938 1.00 73.12 309 GLU A N 1
ATOM 2552 C CA . GLU A 1 309 ? 60.388 10.344 -80.144 1.00 73.12 309 GLU A CA 1
ATOM 2553 C C . GLU A 1 309 ? 59.763 10.927 -81.418 1.00 73.12 309 GLU A C 1
ATOM 2555 O O . GLU A 1 309 ? 60.483 11.298 -82.343 1.00 73.12 309 GLU A O 1
ATOM 2560 N N . LYS A 1 310 ? 58.439 11.117 -81.436 1.00 68.00 310 LYS A N 1
ATOM 2561 C CA . LYS A 1 310 ? 57.744 11.809 -82.527 1.00 68.00 310 LYS A CA 1
ATOM 2562 C C . LYS A 1 310 ? 58.212 13.263 -82.659 1.00 68.00 310 LYS A C 1
ATOM 2564 O O . LYS A 1 310 ? 58.577 13.679 -83.750 1.00 68.00 310 LYS A O 1
ATOM 2569 N N . PHE A 1 311 ? 58.340 13.987 -81.542 1.00 63.16 311 PHE A N 1
ATOM 2570 C CA . PHE A 1 311 ? 58.900 15.346 -81.523 1.00 63.16 311 PHE A CA 1
ATOM 2571 C C . PHE A 1 311 ? 60.370 15.425 -81.964 1.00 63.16 311 PHE A C 1
ATOM 2573 O O . PHE A 1 311 ? 60.806 16.478 -82.414 1.00 63.16 311 PHE A O 1
ATOM 2580 N N . LYS A 1 312 ? 61.147 14.343 -81.828 1.00 67.06 312 LYS A N 1
ATOM 2581 C CA . LYS A 1 312 ? 62.535 14.276 -82.315 1.00 67.06 312 LYS A CA 1
ATOM 2582 C C . LYS A 1 312 ? 62.638 13.954 -83.807 1.00 67.06 312 LYS A C 1
ATOM 2584 O O . LYS A 1 312 ? 63.615 14.357 -84.428 1.00 67.06 312 LYS A O 1
ATOM 2589 N N . ASN A 1 313 ? 61.681 13.203 -84.350 1.00 63.81 313 ASN A N 1
ATOM 2590 C CA . ASN A 1 313 ? 61.696 12.735 -85.739 1.00 63.81 313 ASN A CA 1
ATOM 2591 C C . ASN A 1 313 ? 60.973 13.679 -86.702 1.00 63.81 313 ASN A C 1
ATOM 2593 O O . ASN A 1 313 ? 61.297 13.708 -87.889 1.00 63.81 313 ASN A O 1
ATOM 2597 N N . ASP A 1 314 ? 60.017 14.460 -86.207 1.00 53.97 314 ASP A N 1
ATOM 2598 C CA . ASP A 1 314 ? 59.473 15.571 -86.969 1.00 53.97 314 ASP A CA 1
ATOM 2599 C C . ASP A 1 314 ? 60.574 16.636 -87.064 1.00 53.97 314 ASP A C 1
ATOM 2601 O O . ASP A 1 314 ? 61.081 17.096 -86.042 1.00 53.97 314 ASP A O 1
ATOM 2605 N N . ASN A 1 315 ? 60.988 16.982 -88.291 1.00 53.94 315 ASN A N 1
ATOM 2606 C CA . ASN A 1 315 ? 61.933 18.067 -88.570 1.00 53.94 315 ASN A CA 1
ATOM 2607 C C . ASN A 1 315 ? 61.360 19.374 -88.015 1.00 53.94 315 ASN A C 1
ATOM 2609 O O . ASN A 1 315 ? 60.702 20.133 -88.732 1.00 53.94 315 ASN A O 1
ATOM 2613 N N . LEU A 1 316 ? 61.587 19.619 -86.727 1.00 55.81 316 LEU A N 1
ATOM 2614 C CA . LEU A 1 316 ? 61.310 20.896 -86.108 1.00 55.81 316 LEU A CA 1
ATOM 2615 C C . LEU A 1 316 ? 62.063 21.944 -86.933 1.00 55.81 316 LEU A C 1
ATOM 2617 O O . LEU A 1 316 ? 63.237 21.728 -87.264 1.00 55.81 316 LEU A O 1
ATOM 2621 N N . PRO A 1 317 ? 61.400 23.048 -87.318 1.00 55.75 317 PRO A N 1
ATOM 2622 C CA . PRO A 1 317 ? 62.086 24.131 -87.997 1.00 55.75 317 PRO A CA 1
ATOM 2623 C C . PRO A 1 317 ? 63.329 24.510 -87.177 1.00 55.75 317 PRO A C 1
ATOM 2625 O O . PRO A 1 317 ? 63.281 24.457 -85.941 1.00 55.75 317 PRO A O 1
ATOM 2628 N N . PRO A 1 318 ? 64.459 24.824 -87.837 1.00 55.06 318 PRO A N 1
ATOM 2629 C CA . PRO A 1 318 ? 65.691 25.153 -87.139 1.00 55.06 318 PRO A CA 1
ATOM 2630 C C . PRO A 1 318 ? 65.418 26.251 -86.103 1.00 55.06 318 PRO A C 1
ATOM 2632 O O . PRO A 1 318 ? 64.597 27.135 -86.368 1.00 55.06 318 PRO A O 1
ATOM 2635 N N . PRO A 1 319 ? 66.072 26.207 -84.927 1.00 56.22 319 PRO A N 1
ATOM 2636 C CA . PRO A 1 319 ? 65.920 27.254 -83.928 1.00 56.22 319 PRO A CA 1
ATOM 2637 C C . PRO A 1 319 ? 66.182 28.605 -84.596 1.00 56.22 319 PRO A C 1
ATOM 2639 O O . PRO A 1 319 ? 67.149 28.739 -85.347 1.00 56.22 319 PRO A O 1
ATOM 2642 N N . PHE A 1 320 ? 65.276 29.559 -84.366 1.00 54.00 320 PHE A N 1
ATOM 2643 C CA . PHE A 1 320 ? 65.280 30.895 -84.960 1.00 54.00 320 PHE A CA 1
ATOM 2644 C C . PHE A 1 320 ? 66.708 31.449 -85.095 1.00 54.00 320 PHE A C 1
ATOM 2646 O O . PHE A 1 320 ? 67.407 31.653 -84.101 1.00 54.00 320 PHE A O 1
ATOM 2653 N N . ASN A 1 321 ? 67.153 31.683 -86.333 1.00 53.81 321 ASN A N 1
ATOM 2654 C CA . ASN A 1 321 ? 68.404 32.391 -86.590 1.00 53.81 321 ASN A CA 1
ATOM 2655 C C . ASN A 1 321 ? 68.208 33.838 -86.119 1.00 53.81 321 ASN A C 1
ATOM 2657 O O . ASN A 1 321 ? 67.340 34.534 -86.636 1.00 53.81 321 ASN A O 1
ATOM 2661 N N . GLY A 1 322 ? 69.003 34.280 -85.141 1.00 55.75 322 GLY A N 1
ATOM 2662 C CA . GLY A 1 322 ? 68.844 35.532 -84.381 1.00 55.75 322 GLY A CA 1
ATOM 2663 C C . GLY A 1 322 ? 68.977 36.861 -85.145 1.00 55.75 322 GLY A C 1
ATOM 2664 O O . GLY A 1 322 ? 69.362 37.856 -84.542 1.00 55.75 322 GLY A O 1
ATOM 2665 N N . ASN A 1 323 ? 68.676 36.892 -86.445 1.00 57.75 323 ASN A N 1
ATOM 2666 C CA . ASN A 1 323 ? 68.609 38.105 -87.265 1.00 57.75 323 ASN A CA 1
ATOM 2667 C C . ASN A 1 323 ? 67.167 38.578 -87.527 1.00 57.75 323 ASN A C 1
ATOM 2669 O O . ASN A 1 323 ? 66.971 39.569 -88.228 1.00 57.75 323 ASN A O 1
ATOM 2673 N N . GLU A 1 324 ? 66.160 37.888 -86.991 1.00 64.19 324 GLU A N 1
ATOM 2674 C CA . GLU A 1 324 ? 64.768 38.334 -87.053 1.00 64.19 324 GLU A CA 1
ATOM 2675 C C . GLU A 1 324 ? 64.469 39.331 -85.925 1.00 64.19 324 GLU A C 1
ATOM 2677 O O . GLU A 1 324 ? 64.890 39.160 -84.780 1.00 64.19 324 GLU A O 1
ATOM 2682 N N . THR A 1 325 ? 63.751 40.406 -86.248 1.00 66.50 325 THR A N 1
ATOM 2683 C CA . THR A 1 325 ? 63.337 41.414 -85.269 1.00 66.50 325 THR A CA 1
ATOM 2684 C C . THR A 1 325 ? 62.290 40.825 -84.332 1.00 66.50 325 THR A C 1
ATOM 2686 O O . THR A 1 325 ? 61.137 40.634 -84.726 1.00 66.50 325 THR A O 1
ATOM 2689 N N . VAL A 1 326 ? 62.677 40.566 -83.083 1.00 71.56 326 VAL A N 1
ATOM 2690 C CA . VAL A 1 326 ? 61.731 40.246 -82.009 1.00 71.56 326 VAL A CA 1
ATOM 2691 C C . VAL A 1 326 ? 60.820 41.452 -81.822 1.00 71.56 326 VAL A C 1
ATOM 2693 O O . VAL A 1 326 ? 61.275 42.541 -81.479 1.00 71.56 326 VAL A O 1
ATOM 2696 N N . THR A 1 327 ? 59.534 41.262 -82.097 1.00 75.69 327 THR A N 1
ATOM 2697 C CA . THR A 1 327 ? 58.519 42.284 -81.848 1.00 75.69 327 THR A CA 1
ATOM 2698 C C . THR A 1 327 ? 57.808 41.894 -80.565 1.00 75.69 327 THR A C 1
ATOM 2700 O O . THR A 1 327 ? 57.108 40.883 -80.532 1.00 75.69 327 THR A O 1
ATOM 2703 N N . GLU A 1 328 ? 58.026 42.656 -79.495 1.00 76.38 328 GLU A N 1
ATOM 2704 C CA . GLU A 1 328 ? 57.237 42.505 -78.275 1.00 76.38 328 GLU A CA 1
ATOM 2705 C C . GLU A 1 328 ? 55.796 42.925 -78.571 1.00 76.38 328 GLU A C 1
ATOM 2707 O O . GLU A 1 328 ? 55.543 43.986 -79.147 1.00 76.38 328 GLU A O 1
ATOM 2712 N N . VAL A 1 329 ? 54.848 42.061 -78.220 1.00 78.25 329 VAL A N 1
ATOM 2713 C CA . VAL A 1 329 ? 53.420 42.332 -78.373 1.00 78.25 329 VAL A CA 1
ATOM 2714 C C . VAL A 1 329 ? 52.857 42.613 -76.988 1.00 78.25 329 VAL A C 1
ATOM 2716 O O . VAL A 1 329 ? 52.990 41.778 -76.094 1.00 78.25 329 VAL A O 1
ATOM 2719 N N . ASP A 1 330 ? 52.218 43.771 -76.817 1.00 78.81 330 ASP A N 1
ATOM 2720 C CA . ASP A 1 330 ? 51.539 44.126 -75.569 1.00 78.81 330 ASP A CA 1
ATOM 2721 C C . ASP A 1 330 ? 50.487 43.061 -75.216 1.00 78.81 330 ASP A C 1
ATOM 2723 O O . ASP A 1 330 ? 49.509 42.856 -75.944 1.00 78.81 330 ASP A O 1
ATOM 2727 N N . ALA A 1 331 ? 50.680 42.401 -74.076 1.00 77.44 331 ALA A N 1
ATOM 2728 C CA . ALA A 1 331 ? 49.774 41.401 -73.529 1.00 77.44 331 ALA A CA 1
ATOM 2729 C C . ALA A 1 331 ? 49.117 41.912 -72.232 1.00 77.44 331 ALA A C 1
ATOM 2731 O O . ALA A 1 331 ? 49.698 42.740 -71.526 1.00 77.44 331 ALA A O 1
ATOM 2732 N N . PRO A 1 332 ? 47.912 41.433 -71.879 1.00 76.94 332 PRO A N 1
ATOM 2733 C CA . PRO A 1 332 ? 47.318 41.723 -70.580 1.00 76.94 332 PRO A CA 1
ATOM 2734 C C . PRO A 1 332 ? 48.195 41.180 -69.447 1.00 76.94 332 PRO A C 1
ATOM 2736 O O . PRO A 1 332 ? 48.631 40.031 -69.501 1.00 76.94 332 PRO A O 1
ATOM 2739 N N . ASN A 1 333 ? 48.397 41.975 -68.394 1.00 79.19 333 ASN A N 1
ATOM 2740 C CA . ASN A 1 333 ? 49.114 41.509 -67.210 1.00 79.19 333 ASN A CA 1
ATOM 2741 C C . ASN A 1 333 ? 48.326 40.387 -66.525 1.00 79.19 333 ASN A C 1
ATOM 2743 O O . ASN A 1 333 ? 47.145 40.547 -66.201 1.00 79.19 333 ASN A O 1
ATOM 2747 N N . GLN A 1 334 ? 48.995 39.262 -66.289 1.00 78.38 334 GLN A N 1
ATOM 2748 C CA . GLN A 1 334 ? 48.481 38.217 -65.416 1.00 78.38 334 GLN A CA 1
ATOM 2749 C C . GLN A 1 334 ? 48.630 38.690 -63.963 1.00 78.38 334 GLN A C 1
ATOM 2751 O O . GLN A 1 334 ? 49.717 39.105 -63.554 1.00 78.38 334 GLN A O 1
ATOM 2756 N N . GLY A 1 335 ? 47.539 38.666 -63.198 1.00 77.69 335 GLY A N 1
ATOM 2757 C CA . GLY A 1 335 ? 47.586 38.880 -61.754 1.00 77.69 335 GLY A CA 1
ATOM 2758 C C . GLY A 1 335 ? 48.123 37.643 -61.016 1.00 77.69 335 GLY A C 1
ATOM 2759 O O . GLY A 1 335 ? 48.654 36.722 -61.639 1.00 77.69 335 GLY A O 1
ATOM 2760 N N . PRO A 1 336 ? 48.012 37.580 -59.678 1.00 75.31 336 PRO A N 1
ATOM 2761 C CA . PRO A 1 336 ? 48.564 36.492 -58.862 1.00 75.31 336 PRO A CA 1
ATOM 2762 C C . PRO A 1 336 ? 47.796 35.156 -58.973 1.00 75.31 336 PRO A C 1
ATOM 2764 O O . PRO A 1 336 ? 47.929 34.290 -58.109 1.00 75.31 336 PRO A O 1
ATOM 2767 N N . THR A 1 337 ? 46.968 34.970 -60.001 1.00 77.44 337 THR A N 1
ATOM 2768 C CA . THR A 1 337 ? 46.174 33.753 -60.200 1.00 77.44 337 THR A CA 1
ATOM 2769 C C . THR A 1 337 ? 46.980 32.612 -60.821 1.00 77.44 337 THR A C 1
ATOM 2771 O O . THR A 1 337 ? 47.954 32.809 -61.551 1.00 77.44 337 THR A O 1
ATOM 2774 N N . LEU A 1 338 ? 46.517 31.379 -60.591 1.00 79.31 338 LEU A N 1
ATOM 2775 C CA . LEU A 1 338 ? 47.048 30.148 -61.197 1.00 79.31 338 LEU A CA 1
ATOM 2776 C C . LEU A 1 338 ? 46.599 29.958 -62.669 1.00 79.31 338 LEU A C 1
ATOM 2778 O O . LEU A 1 338 ? 46.573 28.839 -63.174 1.00 79.31 338 LE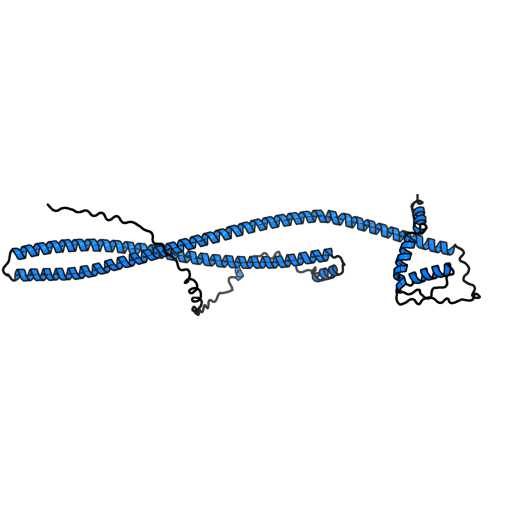U A O 1
ATOM 2782 N N . ASP A 1 339 ? 46.226 31.038 -63.364 1.00 83.00 339 ASP A N 1
ATOM 2783 C CA . ASP A 1 339 ? 45.567 31.020 -64.680 1.00 83.00 339 ASP A CA 1
ATOM 2784 C C . ASP A 1 339 ? 46.511 31.105 -65.888 1.00 83.00 339 ASP A C 1
ATOM 2786 O O . ASP A 1 339 ? 46.049 31.246 -67.021 1.00 83.00 339 ASP A O 1
ATOM 2790 N N . CYS A 1 340 ? 47.826 30.965 -65.700 1.00 84.00 340 CYS A N 1
ATOM 2791 C CA . CYS A 1 340 ? 48.811 31.124 -66.782 1.00 84.00 340 CYS A CA 1
ATOM 2792 C C . CYS A 1 340 ? 48.506 30.262 -68.023 1.00 84.00 340 CYS A C 1
ATOM 2794 O O . CYS A 1 340 ? 48.710 30.706 -69.155 1.00 84.00 340 CYS A O 1
ATOM 2796 N N . GLY A 1 341 ? 47.955 29.058 -67.834 1.00 84.94 341 GLY A N 1
ATOM 2797 C CA . GLY A 1 341 ? 47.534 28.181 -68.929 1.00 84.94 341 GLY A CA 1
ATOM 2798 C C . GLY A 1 341 ? 46.390 28.763 -69.767 1.00 84.94 341 GLY A C 1
ATOM 2799 O O . GLY A 1 341 ? 46.450 28.728 -70.993 1.00 84.94 341 GLY A O 1
ATOM 2800 N N . ILE A 1 342 ? 45.387 29.368 -69.125 1.00 84.75 342 ILE A N 1
ATOM 2801 C CA . ILE A 1 342 ? 44.235 29.976 -69.808 1.00 84.75 342 ILE A CA 1
ATOM 2802 C C . ILE A 1 342 ? 44.668 31.211 -70.597 1.00 84.75 342 ILE A C 1
ATOM 2804 O O . ILE A 1 342 ? 44.265 31.375 -71.748 1.00 84.75 342 ILE A O 1
ATOM 2808 N N . TYR A 1 343 ? 45.546 32.033 -70.015 1.00 83.12 343 TYR A N 1
ATOM 2809 C CA . TYR A 1 343 ? 46.142 33.181 -70.701 1.00 83.12 343 TYR A CA 1
ATOM 2810 C C . TYR A 1 343 ? 46.955 32.750 -71.922 1.00 83.12 343 TYR A C 1
ATOM 2812 O O . TYR A 1 343 ? 46.820 33.345 -72.988 1.00 83.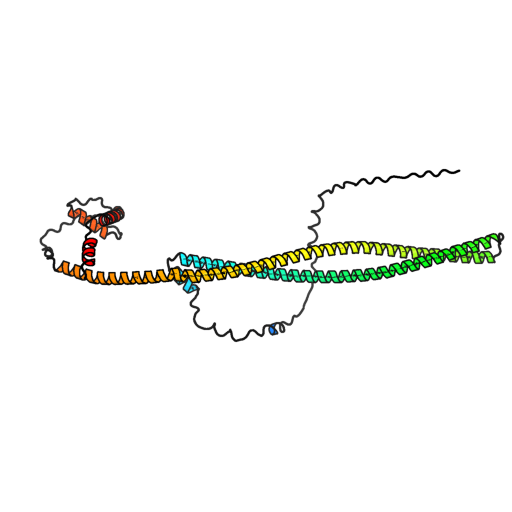12 343 TYR A O 1
ATOM 2820 N N . THR A 1 344 ? 47.753 31.688 -71.790 1.00 84.56 344 THR A N 1
ATOM 2821 C CA . THR A 1 344 ? 48.559 31.153 -72.896 1.00 84.56 344 THR A CA 1
ATOM 2822 C C . THR A 1 344 ? 47.672 30.668 -74.043 1.00 84.56 344 THR A C 1
ATOM 2824 O O . THR A 1 344 ? 47.914 31.035 -75.192 1.00 84.56 344 THR A O 1
ATOM 2827 N N . CYS A 1 345 ? 46.622 29.893 -73.748 1.00 82.62 345 CYS A N 1
ATOM 2828 C CA . CYS A 1 345 ? 45.684 29.406 -74.761 1.00 82.62 345 CYS A CA 1
ATOM 2829 C C . CYS A 1 345 ? 44.977 30.552 -75.492 1.00 82.62 345 CYS A C 1
ATOM 2831 O O . CYS A 1 345 ? 44.935 30.548 -76.721 1.00 82.62 345 CYS A O 1
ATOM 2833 N N . GLU A 1 346 ? 44.491 31.556 -74.758 1.00 83.75 346 GLU A N 1
ATOM 2834 C CA . GLU A 1 346 ? 43.811 32.702 -75.365 1.00 83.75 346 GLU A CA 1
ATOM 2835 C C . GLU A 1 346 ? 44.766 33.523 -76.231 1.00 83.75 346 GLU A C 1
ATOM 2837 O O . GLU A 1 346 ? 44.412 33.931 -77.335 1.00 83.75 346 GLU A O 1
ATOM 2842 N N . PHE A 1 347 ? 45.998 33.732 -75.767 1.00 82.00 347 PHE A N 1
ATOM 2843 C CA . PHE A 1 347 ? 47.003 34.473 -76.518 1.00 82.00 347 PHE A CA 1
ATOM 2844 C C . PHE A 1 347 ? 47.382 33.751 -77.814 1.00 82.00 347 PHE A C 1
ATOM 2846 O O . PHE A 1 347 ? 47.432 34.369 -78.876 1.00 82.00 347 PHE A O 1
ATOM 2853 N N . MET A 1 348 ? 47.578 32.430 -77.749 1.00 83.69 348 MET A N 1
ATOM 2854 C CA . MET A 1 348 ? 47.813 31.604 -78.933 1.00 83.69 348 MET A CA 1
ATOM 2855 C C . MET A 1 348 ? 46.634 31.665 -79.906 1.00 83.69 348 MET A C 1
ATOM 2857 O O . MET A 1 348 ? 46.857 31.788 -81.111 1.00 83.69 348 MET A O 1
ATOM 2861 N N . GLU A 1 349 ? 45.394 31.616 -79.411 1.00 80.81 349 GLU A N 1
ATOM 2862 C CA . GLU A 1 349 ? 44.201 31.725 -80.253 1.00 80.81 349 GLU A CA 1
ATOM 2863 C C . GLU A 1 349 ? 44.130 33.103 -80.936 1.00 80.81 349 GLU A C 1
ATOM 2865 O O . GLU A 1 349 ? 43.983 33.183 -82.155 1.00 80.81 349 GLU A O 1
ATOM 2870 N N . LEU A 1 350 ? 44.332 34.192 -80.189 1.00 81.50 350 LEU A N 1
ATOM 2871 C CA . LEU A 1 350 ? 44.306 35.560 -80.719 1.00 81.50 350 LEU A CA 1
ATOM 2872 C C . LEU A 1 350 ? 45.391 35.811 -81.773 1.00 81.50 350 LEU A C 1
ATOM 2874 O O . LEU A 1 350 ? 45.092 36.379 -82.828 1.00 81.50 350 LEU A O 1
ATOM 2878 N N . LEU A 1 351 ? 46.621 35.355 -81.516 1.00 79.75 351 LEU A N 1
ATOM 2879 C CA . LEU A 1 351 ? 47.728 35.464 -82.467 1.00 79.75 351 LEU A CA 1
ATOM 2880 C C . LEU A 1 351 ? 47.478 34.639 -83.733 1.00 79.75 351 LEU A C 1
ATOM 2882 O O . LEU A 1 351 ? 47.734 35.116 -84.837 1.00 79.75 351 LEU A O 1
ATOM 2886 N N . SER A 1 352 ? 46.931 33.429 -83.593 1.00 79.31 352 SER A N 1
ATOM 2887 C CA . SER A 1 352 ? 46.672 32.532 -84.730 1.00 79.31 352 SER A CA 1
ATOM 2888 C C . SER A 1 352 ? 45.645 33.100 -85.711 1.00 79.31 352 SER A C 1
ATOM 2890 O O . SER A 1 352 ? 45.712 32.820 -86.906 1.00 79.31 352 SER A O 1
ATOM 2892 N N . PHE A 1 353 ? 44.710 33.919 -85.225 1.00 77.12 353 PHE A N 1
ATOM 2893 C CA . PHE A 1 353 ? 43.676 34.546 -86.052 1.00 77.12 353 PHE A CA 1
ATOM 2894 C C . PHE A 1 353 ? 43.997 35.991 -86.460 1.00 77.12 353 PHE A C 1
ATOM 2896 O O . PHE A 1 353 ? 43.125 36.675 -86.993 1.00 77.12 353 PHE A O 1
ATOM 2903 N N . ASN A 1 354 ? 45.242 36.445 -86.255 1.00 66.00 354 ASN A N 1
ATOM 2904 C CA . ASN A 1 354 ? 45.740 37.775 -86.628 1.00 66.00 354 ASN A CA 1
ATOM 2905 C C . ASN A 1 354 ? 44.856 38.928 -86.109 1.00 66.00 354 ASN A C 1
ATOM 2907 O O . ASN A 1 354 ? 44.713 39.979 -86.739 1.00 66.00 354 ASN A O 1
ATOM 2911 N N . ASN A 1 355 ? 44.218 38.704 -84.960 1.00 60.84 355 ASN A N 1
ATOM 2912 C CA . ASN A 1 355 ? 43.347 39.678 -84.330 1.00 60.84 355 ASN A CA 1
ATOM 2913 C C . ASN A 1 355 ? 44.196 40.593 -83.445 1.00 60.84 355 ASN A C 1
ATOM 2915 O O . ASN A 1 355 ? 45.009 40.117 -82.655 1.00 60.84 355 ASN A O 1
ATOM 2919 N N . ASN A 1 356 ? 43.983 41.911 -83.537 1.00 70.19 356 ASN A N 1
ATOM 2920 C CA . ASN A 1 356 ? 44.561 42.850 -82.576 1.00 70.19 356 ASN A CA 1
ATOM 2921 C C . ASN A 1 356 ? 44.183 42.398 -81.165 1.00 70.19 356 ASN A C 1
ATOM 2923 O O . ASN A 1 356 ? 42.991 42.303 -80.860 1.00 70.19 356 ASN A O 1
ATOM 2927 N N . ILE A 1 357 ? 45.188 42.133 -80.327 1.00 67.56 357 ILE A N 1
ATOM 2928 C CA . ILE A 1 357 ? 44.989 41.675 -78.953 1.00 67.56 357 ILE A CA 1
ATOM 2929 C C . ILE A 1 357 ? 44.112 42.709 -78.248 1.00 67.56 357 ILE A C 1
ATOM 2931 O O . ILE A 1 357 ? 44.522 43.867 -78.093 1.00 67.56 357 ILE A O 1
ATOM 2935 N N . PRO A 1 358 ? 42.870 42.359 -77.875 1.00 62.38 358 PRO A N 1
ATOM 2936 C CA . PRO A 1 358 ? 41.979 43.334 -77.287 1.00 62.38 358 PRO A CA 1
ATOM 2937 C C . PRO A 1 358 ? 42.591 43.799 -75.968 1.00 62.38 358 PRO A C 1
ATOM 2939 O O . PRO A 1 358 ? 42.792 42.992 -75.063 1.00 62.38 358 PRO A O 1
ATOM 2942 N N . LYS A 1 359 ? 42.780 45.114 -75.794 1.00 64.56 359 LYS A N 1
ATOM 2943 C CA . LYS A 1 359 ? 43.197 45.738 -74.516 1.00 64.56 359 LYS A CA 1
ATOM 2944 C C . LYS A 1 359 ? 42.254 45.447 -73.328 1.00 64.56 359 LYS A C 1
ATOM 2946 O O . LYS A 1 359 ? 42.413 46.022 -72.260 1.00 64.56 359 LYS A O 1
ATOM 2951 N N . LYS A 1 360 ? 41.219 44.625 -73.526 1.00 60.97 360 LYS A N 1
ATOM 2952 C CA . LYS A 1 360 ? 40.122 44.357 -72.593 1.00 60.97 360 LYS A CA 1
ATOM 2953 C C . LYS A 1 360 ? 40.084 42.919 -72.070 1.00 60.97 360 LYS A C 1
ATOM 2955 O O . LYS A 1 360 ? 39.103 42.567 -71.421 1.00 60.97 360 LYS A O 1
ATOM 2960 N N . PHE A 1 361 ? 41.095 42.089 -72.325 1.00 68.56 361 PHE A N 1
ATOM 2961 C CA . PHE A 1 361 ? 41.185 40.823 -71.600 1.00 68.56 361 PHE A CA 1
ATOM 2962 C C . PHE A 1 361 ? 41.602 41.117 -70.153 1.00 68.56 361 PHE A C 1
ATOM 2964 O O . PHE A 1 361 ? 42.705 41.588 -69.897 1.00 68.56 361 PHE A O 1
ATOM 2971 N N . HIS A 1 362 ? 40.677 40.915 -69.219 1.00 76.00 362 HIS A N 1
ATOM 2972 C CA . HIS A 1 362 ? 40.883 41.116 -67.787 1.00 76.00 362 HIS A CA 1
ATOM 2973 C C . HIS A 1 362 ? 40.836 39.756 -67.089 1.00 76.00 362 HIS A C 1
ATOM 2975 O O . HIS A 1 362 ? 40.081 38.878 -67.492 1.00 76.00 362 HIS A O 1
ATOM 2981 N N . GLU A 1 363 ? 41.577 39.605 -65.998 1.00 71.81 363 GLU A N 1
ATOM 2982 C CA . GLU A 1 363 ? 41.612 38.401 -65.155 1.00 71.81 363 GLU A CA 1
ATOM 2983 C C . GLU A 1 363 ? 40.231 37.838 -64.768 1.00 71.81 363 GLU A C 1
ATOM 2985 O O . GLU A 1 363 ? 40.054 36.625 -64.731 1.00 71.81 363 GLU A O 1
ATOM 2990 N N . GLY A 1 364 ? 39.199 38.682 -64.620 1.00 79.69 364 GLY A N 1
ATOM 2991 C CA . GLY A 1 364 ? 37.827 38.229 -64.358 1.00 79.69 364 GLY A CA 1
ATOM 2992 C C . GLY A 1 364 ? 37.179 37.421 -65.493 1.00 79.69 364 GLY A C 1
ATOM 2993 O O . GLY A 1 364 ? 36.112 36.849 -65.297 1.00 79.69 364 GLY A O 1
ATOM 2994 N N . PHE A 1 365 ? 37.795 37.345 -66.678 1.00 79.81 365 PHE A N 1
ATOM 2995 C CA . PHE A 1 365 ? 37.331 36.495 -67.778 1.00 79.81 365 PHE A CA 1
ATOM 2996 C C . PHE A 1 365 ? 37.893 35.071 -67.722 1.00 79.81 365 PHE A C 1
ATOM 2998 O O . PHE A 1 365 ? 37.379 34.210 -68.438 1.00 79.81 365 PHE A O 1
ATOM 3005 N N . ALA A 1 366 ? 38.906 34.800 -66.890 1.00 81.62 366 ALA A N 1
ATOM 3006 C CA . ALA A 1 366 ? 39.577 33.503 -66.857 1.00 81.62 366 ALA A CA 1
ATOM 3007 C C . ALA A 1 366 ? 38.611 32.363 -66.499 1.00 81.62 366 ALA A C 1
ATOM 3009 O O . ALA A 1 366 ? 38.594 31.339 -67.178 1.00 81.62 366 ALA A O 1
ATOM 3010 N N . GLU A 1 367 ? 37.731 32.561 -65.516 1.00 84.12 367 GLU A N 1
ATOM 3011 C CA . GLU A 1 367 ? 36.742 31.555 -65.112 1.00 84.12 367 GLU A CA 1
ATOM 3012 C C . GLU A 1 367 ? 35.758 31.227 -66.244 1.00 84.12 367 GLU A C 1
ATOM 3014 O O . GLU A 1 367 ? 35.557 30.061 -66.591 1.00 84.12 367 GLU A O 1
ATOM 3019 N N . LYS A 1 368 ? 35.224 32.257 -66.913 1.00 87.69 368 LYS A N 1
ATOM 3020 C CA . LYS A 1 368 ? 34.358 32.073 -68.083 1.00 87.69 368 LYS A CA 1
ATOM 3021 C C . LYS A 1 368 ? 35.095 31.346 -69.210 1.00 87.69 368 LYS A C 1
ATOM 3023 O O . LYS A 1 368 ? 34.533 30.449 -69.834 1.00 87.69 368 LYS A O 1
ATOM 3028 N N . LYS A 1 369 ? 36.363 31.692 -69.441 1.00 86.94 369 LYS A N 1
ATOM 3029 C CA . LYS A 1 369 ? 37.202 31.059 -70.460 1.00 86.94 369 LYS A CA 1
ATOM 3030 C C . LYS A 1 369 ? 37.533 29.607 -70.146 1.00 86.94 369 LYS A C 1
ATOM 3032 O O . LYS A 1 369 ? 37.542 28.801 -71.068 1.00 86.94 369 LYS A O 1
ATOM 3037 N N . ARG A 1 370 ? 37.714 29.230 -68.876 1.00 84.25 370 ARG A N 1
ATOM 3038 C CA . ARG A 1 370 ? 37.851 27.817 -68.474 1.00 84.25 370 ARG A CA 1
ATOM 3039 C C . ARG A 1 370 ? 36.630 27.009 -68.896 1.00 84.25 370 ARG A C 1
ATOM 3041 O O . ARG A 1 370 ? 36.786 25.942 -69.483 1.00 84.25 370 ARG A O 1
ATOM 3048 N N . VAL A 1 371 ? 35.429 27.533 -68.644 1.00 86.19 371 VAL A N 1
ATOM 3049 C CA . VAL A 1 371 ? 34.180 26.872 -69.047 1.00 86.19 371 VAL A CA 1
ATOM 3050 C C . VAL A 1 371 ? 34.057 26.825 -70.570 1.00 86.19 371 VAL A C 1
ATOM 3052 O O . VAL A 1 371 ? 33.764 25.766 -71.114 1.00 86.19 371 VAL A O 1
ATOM 3055 N N . GLU A 1 372 ? 34.336 27.926 -71.274 1.00 86.94 372 GLU A N 1
ATOM 3056 C CA . GLU A 1 372 ? 34.315 27.952 -72.745 1.00 86.94 372 GLU A CA 1
ATOM 3057 C C . GLU A 1 372 ? 35.295 26.938 -73.347 1.00 86.94 372 GLU A C 1
ATOM 3059 O O . GLU A 1 372 ? 34.915 26.191 -74.248 1.00 86.94 372 GLU A O 1
ATOM 3064 N N . TYR A 1 373 ? 36.523 26.849 -72.830 1.00 85.75 373 TYR A N 1
ATOM 3065 C CA . TYR A 1 373 ? 37.502 25.866 -73.285 1.00 85.75 373 TYR A CA 1
ATOM 3066 C C . TYR A 1 373 ? 37.088 24.438 -72.947 1.00 85.75 373 TYR A C 1
ATOM 3068 O O . TYR A 1 373 ? 37.195 23.575 -73.814 1.00 85.75 373 TYR A O 1
ATOM 3076 N N . ALA A 1 374 ? 36.556 24.180 -71.751 1.00 80.00 374 ALA A N 1
ATOM 3077 C CA . ALA A 1 374 ? 36.033 22.866 -71.390 1.00 80.00 374 ALA A CA 1
ATOM 3078 C C . ALA A 1 374 ? 34.899 22.441 -72.337 1.00 80.00 374 ALA A C 1
ATOM 3080 O O . ALA A 1 374 ? 34.928 21.337 -72.875 1.00 80.00 374 ALA A O 1
ATOM 3081 N N . VAL A 1 375 ? 33.952 23.340 -72.626 1.00 83.62 375 VAL A N 1
ATOM 3082 C CA . VAL A 1 375 ? 32.876 23.091 -73.594 1.00 83.62 375 VAL A CA 1
ATOM 3083 C C . VAL A 1 375 ? 33.448 22.869 -74.990 1.00 83.62 375 VAL A C 1
ATOM 3085 O O . VAL A 1 375 ? 33.055 21.913 -75.651 1.00 83.62 375 VAL A O 1
ATOM 3088 N N . LYS A 1 376 ? 34.398 23.689 -75.450 1.00 82.44 376 LYS A N 1
ATOM 3089 C CA . LYS A 1 376 ? 35.015 23.551 -76.779 1.00 82.44 376 LYS A CA 1
ATOM 3090 C C . LYS A 1 376 ? 35.751 22.216 -76.911 1.00 82.44 376 LYS A C 1
ATOM 3092 O O . LYS A 1 376 ? 35.599 21.551 -77.930 1.00 82.44 376 LYS A O 1
ATOM 3097 N N . ILE A 1 377 ? 36.468 21.777 -75.878 1.00 77.94 377 ILE A N 1
ATOM 3098 C CA . ILE A 1 377 ? 37.126 20.462 -75.826 1.00 77.94 377 ILE A CA 1
ATOM 3099 C C . ILE A 1 377 ? 36.094 19.326 -75.881 1.00 77.94 377 ILE A C 1
ATOM 3101 O O . ILE A 1 377 ? 36.279 18.374 -76.631 1.00 77.94 377 ILE A O 1
ATOM 3105 N N . LEU A 1 378 ? 34.991 19.437 -75.135 1.00 72.75 378 LEU A N 1
ATOM 3106 C CA . LEU A 1 378 ? 33.943 18.410 -75.087 1.00 72.75 378 LEU A CA 1
ATOM 3107 C C . LEU A 1 378 ? 33.074 18.356 -76.355 1.00 72.75 378 LEU A C 1
ATOM 3109 O O . LEU A 1 378 ? 32.521 17.308 -76.672 1.00 72.75 378 LEU A O 1
ATOM 3113 N N . THR A 1 379 ? 32.926 19.474 -77.071 1.00 77.44 379 THR A N 1
ATOM 3114 C CA . THR A 1 379 ? 32.006 19.598 -78.218 1.00 77.44 379 THR A CA 1
ATOM 3115 C C . THR A 1 379 ? 32.691 19.560 -79.578 1.00 77.44 379 THR A C 1
ATOM 3117 O O . THR A 1 379 ? 32.013 19.334 -80.580 1.00 77.44 379 THR A O 1
ATOM 3120 N N . THR A 1 380 ? 34.011 19.755 -79.657 1.00 77.38 380 THR A N 1
ATOM 3121 C CA . THR A 1 380 ? 34.724 19.685 -80.938 1.00 77.38 380 THR A CA 1
ATOM 3122 C C . THR A 1 380 ? 34.869 18.214 -81.355 1.00 77.38 380 THR A C 1
ATOM 3124 O O . THR A 1 380 ? 35.606 17.478 -80.698 1.00 77.38 380 THR A O 1
ATOM 3127 N N . PRO A 1 381 ? 34.261 17.763 -82.475 1.00 54.03 381 PRO A N 1
ATOM 3128 C CA . PRO A 1 381 ? 34.222 16.343 -82.868 1.00 54.03 381 PRO A CA 1
ATOM 3129 C C . PRO A 1 381 ? 35.590 15.723 -83.207 1.00 54.03 381 PRO A C 1
ATOM 3131 O O . PRO A 1 381 ? 35.675 14.539 -83.513 1.00 54.03 381 PRO A O 1
ATOM 3134 N N . ASN A 1 382 ? 36.653 16.532 -83.178 1.00 53.19 382 ASN A N 1
ATOM 3135 C CA . ASN A 1 382 ? 38.017 16.198 -83.578 1.00 53.19 382 ASN A CA 1
ATOM 3136 C C . ASN A 1 382 ? 39.058 16.532 -82.495 1.00 53.19 382 ASN A C 1
ATOM 3138 O O . ASN A 1 382 ? 40.228 16.730 -82.822 1.00 53.19 382 ASN A O 1
ATOM 3142 N N . CYS A 1 383 ? 38.693 16.562 -81.207 1.00 52.38 383 CYS A N 1
ATOM 3143 C CA . CYS A 1 383 ? 39.694 16.372 -80.153 1.00 52.38 383 CYS A CA 1
ATOM 3144 C C . CYS A 1 383 ? 40.211 14.923 -80.250 1.00 52.38 383 CYS A C 1
ATOM 3146 O O . CYS A 1 383 ? 39.758 14.009 -79.568 1.00 52.38 383 CYS A O 1
ATOM 3148 N N . SER A 1 384 ? 41.144 14.721 -81.182 1.00 50.03 384 SER A N 1
ATOM 3149 C CA . SER A 1 384 ? 41.645 13.450 -81.714 1.00 50.03 384 SER A CA 1
ATOM 3150 C C . SER A 1 384 ? 42.370 12.567 -80.704 1.00 50.03 384 SER A C 1
ATOM 3152 O O . SER A 1 384 ? 42.821 11.482 -81.065 1.00 50.03 384 SER A O 1
ATOM 3154 N N . TRP A 1 385 ? 42.445 12.981 -79.440 1.00 51.34 385 TRP A N 1
ATOM 3155 C CA . TRP A 1 385 ? 42.946 12.123 -78.379 1.00 51.34 385 TRP A CA 1
ATOM 3156 C C . TRP A 1 385 ? 42.116 10.842 -78.292 1.00 51.34 385 TRP A C 1
ATOM 3158 O O . TRP A 1 385 ? 42.702 9.769 -78.225 1.00 51.34 385 TRP A O 1
ATOM 3168 N N . ASP A 1 386 ? 40.787 10.917 -78.418 1.00 52.78 386 ASP A N 1
ATOM 3169 C CA . ASP A 1 386 ? 39.928 9.745 -78.214 1.00 52.78 386 ASP A CA 1
ATOM 3170 C C . ASP A 1 386 ? 39.893 8.794 -79.427 1.00 52.78 386 ASP A C 1
ATOM 3172 O O . ASP A 1 386 ? 39.962 7.579 -79.270 1.00 52.78 386 ASP A O 1
ATOM 3176 N N . ILE A 1 387 ? 39.889 9.309 -80.665 1.00 54.19 387 ILE A N 1
ATOM 3177 C CA . ILE A 1 387 ? 39.836 8.461 -81.876 1.00 54.19 387 ILE A CA 1
ATOM 3178 C C . ILE A 1 387 ? 41.167 7.728 -82.109 1.00 54.19 387 ILE A C 1
ATOM 3180 O O . ILE A 1 387 ? 41.173 6.564 -82.518 1.00 54.19 387 ILE A O 1
ATOM 3184 N N . GLU A 1 388 ? 42.305 8.369 -81.838 1.00 53.44 388 GLU A N 1
ATOM 3185 C CA . GLU A 1 388 ? 43.624 7.743 -81.986 1.00 53.44 388 GLU A CA 1
ATOM 3186 C C . GLU A 1 388 ? 43.898 6.743 -80.843 1.00 53.44 388 GLU A C 1
ATOM 3188 O O . GLU A 1 388 ? 44.412 5.650 -81.095 1.00 53.44 388 GLU A O 1
ATOM 3193 N N . LEU A 1 389 ? 43.452 7.040 -79.610 1.00 53.94 389 LEU A N 1
ATOM 3194 C CA . LEU A 1 389 ? 43.473 6.089 -78.487 1.00 53.94 389 LEU A CA 1
ATOM 3195 C C . LEU A 1 389 ? 42.521 4.901 -78.703 1.00 53.94 389 LEU A C 1
ATOM 3197 O O . LEU A 1 389 ? 42.885 3.769 -78.376 1.00 53.94 389 LEU A O 1
ATOM 3201 N N . GLN A 1 390 ? 41.336 5.108 -79.286 1.00 54.12 390 GLN A N 1
ATOM 3202 C CA . GLN A 1 390 ? 40.407 4.023 -79.626 1.00 54.12 390 GLN A CA 1
ATOM 3203 C C . GLN A 1 390 ? 40.937 3.141 -80.764 1.00 54.12 390 GLN A C 1
ATOM 3205 O O . GLN A 1 390 ? 40.862 1.914 -80.673 1.00 54.12 390 GLN A O 1
ATOM 3210 N N . LYS A 1 391 ? 41.569 3.724 -81.793 1.00 60.59 391 LYS A N 1
ATOM 3211 C CA . LYS A 1 391 ? 42.250 2.948 -82.847 1.00 60.59 391 LYS A CA 1
ATOM 3212 C C . LYS A 1 391 ? 43.418 2.119 -82.302 1.00 60.59 391 LYS A C 1
ATOM 3214 O O . LYS A 1 391 ? 43.639 1.004 -82.775 1.00 60.59 391 LYS A O 1
ATOM 3219 N N . GLN A 1 392 ? 44.128 2.601 -81.281 1.00 56.25 392 GLN A N 1
ATOM 3220 C CA . GLN A 1 392 ? 45.187 1.834 -80.609 1.00 56.25 392 GLN A CA 1
ATOM 3221 C C . GLN A 1 392 ? 44.651 0.742 -79.666 1.00 56.25 392 GLN A C 1
ATOM 3223 O O . GLN A 1 392 ? 45.299 -0.291 -79.503 1.00 56.25 392 GLN A O 1
ATOM 3228 N N . ARG A 1 393 ? 43.458 0.911 -79.076 1.00 54.59 393 ARG A N 1
ATOM 3229 C CA . ARG A 1 393 ? 42.797 -0.142 -78.277 1.00 54.59 393 ARG A CA 1
ATOM 3230 C C . ARG A 1 393 ? 42.298 -1.317 -79.125 1.00 54.59 393 ARG A C 1
ATOM 3232 O O . ARG A 1 393 ? 42.299 -2.437 -78.630 1.00 54.59 393 ARG A O 1
ATOM 3239 N N . HIS A 1 394 ? 41.928 -1.083 -80.384 1.00 54.00 394 HIS A N 1
ATOM 3240 C CA . HIS A 1 394 ? 41.434 -2.124 -81.298 1.00 54.00 394 HIS A CA 1
ATOM 3241 C C . HIS A 1 394 ? 42.504 -2.757 -82.204 1.00 54.00 394 HIS A C 1
ATOM 3243 O O . HIS A 1 394 ? 42.172 -3.615 -83.016 1.00 54.00 394 HIS A O 1
ATOM 3249 N N . SER A 1 395 ? 43.776 -2.359 -82.083 1.00 51.91 395 SER A N 1
ATOM 3250 C CA . SER A 1 395 ? 44.877 -2.867 -82.922 1.00 51.91 395 SER A CA 1
ATOM 3251 C C . SER A 1 395 ? 45.938 -3.684 -82.173 1.00 51.91 395 SER A C 1
ATOM 3253 O O . SER A 1 395 ? 46.979 -3.997 -82.748 1.00 51.91 395 SER A O 1
ATOM 3255 N N . LYS A 1 396 ? 45.680 -4.101 -80.926 1.00 46.62 396 LYS A N 1
ATOM 3256 C CA . LYS A 1 396 ? 46.442 -5.204 -80.317 1.00 46.62 396 LYS A CA 1
ATOM 3257 C C . LYS A 1 396 ? 45.749 -6.542 -80.625 1.00 46.62 396 LYS A C 1
ATOM 3259 O O . LYS A 1 396 ? 44.546 -6.615 -80.380 1.00 46.62 396 LYS A O 1
ATOM 3264 N N . PRO A 1 397 ? 46.464 -7.543 -81.176 1.00 48.22 397 PRO A N 1
ATOM 3265 C CA . PRO A 1 397 ? 45.937 -8.894 -81.368 1.00 48.22 397 PRO A CA 1
ATOM 3266 C C . PRO A 1 397 ? 45.625 -9.597 -80.045 1.00 48.22 397 PRO A C 1
ATOM 3268 O O . PRO A 1 397 ? 46.287 -9.271 -79.028 1.00 48.22 397 PRO A O 1
#